Protein AF-A0A0F9C102-F1 (afdb_monomer)

Solvent-accessible surface area (backbone atoms only — not comparable to full-atom values): 21154 Å² total; per-residue (Å²): 98,76,35,89,43,87,56,75,43,75,70,70,72,48,58,67,56,53,52,49,34,30,50,56,48,26,52,51,29,45,56,51,23,76,73,66,68,40,74,70,39,49,49,41,26,52,36,21,46,54,53,32,57,52,54,70,74,54,87,53,41,68,60,51,53,52,41,35,50,38,45,37,76,63,58,91,55,88,85,31,63,58,46,59,76,65,47,48,87,82,45,56,86,90,32,71,63,52,55,35,42,21,39,41,30,40,53,32,51,50,46,37,36,64,68,68,24,36,28,38,18,50,68,54,62,62,66,87,64,60,42,66,68,51,28,53,75,66,41,34,59,43,45,21,49,37,53,67,58,74,65,52,72,65,53,27,69,76,65,32,87,56,37,42,55,34,43,55,51,44,36,52,46,46,56,51,11,34,59,53,44,41,53,86,53,60,47,62,68,59,52,50,55,53,42,55,51,38,47,56,39,42,73,34,94,84,45,95,49,67,75,72,29,56,67,61,51,47,38,56,35,28,78,68,66,55,41,100,57,55,53,64,56,42,51,50,51,51,51,51,51,53,49,58,57,49,74,73,51,84,77,87,81,87,89,79,90,83,65,69,61,58,71,67,78,46,77,65,34,38,69,59,75,92,32,65,94,43,101,75,44,76,56,65,74,57,48,51,54,48,36,57,34,48,52,55,34,50,55,53,37,40,78,69,69,75,47,71,101,83,67,66,70,68,53,41,55,53,30,35,40,61,67,48,52,47,52,48,52,20,55,79,69,74,44,76,66,60,72,75,86,49,43,86,58,76,62,61,67,76,51,40,35,94,86,67,47,81,43,95,66,88,32,56,70,52,51,55,62,67,57,106

pLDDT: mean 77.61, std 16.22, range [32.28, 97.44]

Nearest PDB structures (foldseek):
  6q6b-assembly1_A  TM=2.407E-01  e=8.625E+00  Streptomyces lividans 1326

Radius of gyration: 28.48 Å; Cα contacts (8 Å, |Δi|>4): 429; chains: 1; bounding box: 53×63×77 Å

Sequence (372 aa):
MINLSNHLLIKSIKLSDLHRATTDTVERARVRYDKEGTKTVRYAKFRAQEVRDAVFAGTDPTRIVQELFDLAQGVKNIHNTLVQKLKWFETAPEGIVRKGLRSTARLVLFRLWREAKIILPIGFGFRKTVNLELRKTMGTELLRFISSYEADQDAMNDHGVQVEYRVNQHSLSWIYSTDWHKFSDITVEEVFNLNSHLVNLHQSATAKCPPPSVLVVINILSETNLLSFSSEEVEQQIKRRAAEFSGKRSQDRTTEPYVHGGRRNCGYFSLPVHLNGTRWEFPESVAMNWNELFEQFIEYRQKRGFEDHRFGKNLHAFADYISFYLPQICHESRIALPLIRAPKDFKRYPFLDQVGKAQSFPTFVDFLKSRN

Organism: NCBI:txid412755

Foldseek 3Di:
DFAADQDKFFDDDDLVLLLVLLVVQLVVLVVVCVVPVDPLSVLLNVLSVQLNVQSNPDDDGVLNLVLLVCLLVVPPDPPRSSCVSLVVVVDDSPDSSSVSNNLSSLSSLQSCLLVVRIAHYQQDASPPSCDLVNQCPRAAPQSNCLSPDDDDPVLCVVVNPCLNVLSNPLVRRGVSRDSCRAQARDDLVVLLVSQVSLVVQVPDPPHPHDHDSSLSSQQVCQVVVRHPDHSVVSVVVVVVVVVVVVVPDDDDDDDDAPADQPDPPAALAHFPPVCPPHPLGDDSVLSNVVNVQQVVLVVVCVVVVVDDPDDSDVSSLLNCCLRPVQSVQCVVVVHARADDDHNVQSDQDWGAHPVRDTDDDQGSVNSVVSND

Mean predicted aligned error: 16.18 Å

Structure (mmCIF, N/CA/C/O backbone):
data_AF-A0A0F9C102-F1
#
_entry.id   AF-A0A0F9C102-F1
#
loop_
_atom_site.group_PDB
_atom_site.id
_atom_site.type_symbol
_atom_site.label_atom_id
_atom_site.label_alt_id
_atom_site.label_comp_id
_atom_site.label_asym_id
_atom_site.label_entity_id
_atom_site.label_seq_id
_atom_site.pdbx_PDB_ins_code
_atom_site.Cartn_x
_atom_site.Cartn_y
_atom_site.Cartn_z
_atom_site.occupancy
_atom_site.B_iso_or_equiv
_atom_site.auth_seq_id
_atom_site.auth_comp_id
_atom_site.auth_asym_id
_atom_site.auth_atom_id
_atom_site.pdbx_PDB_model_num
ATOM 1 N N . MET A 1 1 ? -14.532 0.367 -2.822 1.00 86.62 1 MET A N 1
ATOM 2 C CA . MET A 1 1 ? -14.151 -1.040 -3.125 1.00 86.62 1 MET A CA 1
ATOM 3 C C . MET A 1 1 ? -12.781 -1.329 -2.525 1.00 86.62 1 MET A C 1
ATOM 5 O O . MET A 1 1 ? -11.909 -0.470 -2.615 1.00 86.62 1 MET A O 1
ATOM 9 N N . ILE A 1 2 ? -12.557 -2.521 -1.955 1.00 90.69 2 ILE A N 1
ATOM 10 C CA . ILE A 1 2 ? -11.260 -2.932 -1.375 1.00 90.69 2 ILE A CA 1
ATOM 11 C C . ILE A 1 2 ? -10.732 -4.230 -2.005 1.00 90.69 2 ILE A C 1
ATOM 13 O O . ILE A 1 2 ? -11.500 -5.139 -2.313 1.00 90.69 2 ILE A O 1
ATOM 17 N N . ASN A 1 3 ? -9.415 -4.328 -2.185 1.00 91.56 3 ASN A N 1
ATOM 18 C CA . ASN A 1 3 ? -8.721 -5.503 -2.703 1.00 91.56 3 ASN A CA 1
ATOM 19 C C . ASN A 1 3 ? -7.947 -6.218 -1.590 1.00 91.56 3 ASN A C 1
ATOM 21 O O . ASN A 1 3 ? -6.792 -5.905 -1.311 1.00 91.56 3 ASN A O 1
ATOM 25 N N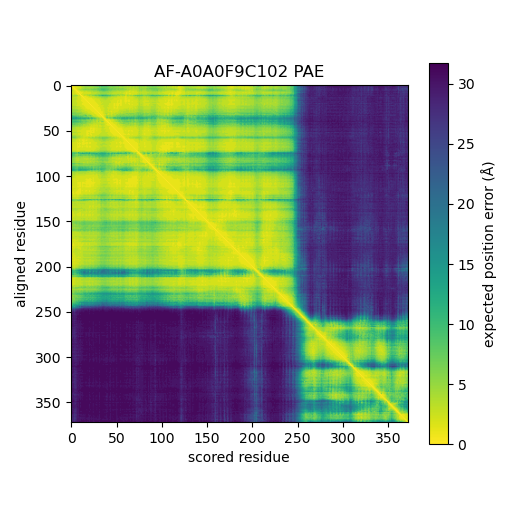 . LEU A 1 4 ? -8.573 -7.225 -0.988 1.00 87.44 4 LEU A N 1
ATOM 26 C CA . LEU A 1 4 ? -7.953 -8.053 0.054 1.00 87.44 4 LEU A CA 1
ATOM 27 C C . LEU A 1 4 ? -7.182 -9.259 -0.513 1.00 87.44 4 LEU A C 1
ATOM 29 O O . LEU A 1 4 ? -6.735 -10.123 0.237 1.00 87.44 4 LEU A O 1
ATOM 33 N N . SER A 1 5 ? -7.061 -9.356 -1.840 1.00 86.75 5 SER A N 1
ATOM 34 C CA . SER A 1 5 ? -6.369 -10.453 -2.514 1.00 86.75 5 SER A CA 1
ATOM 35 C C . SER A 1 5 ? -4.913 -10.102 -2.833 1.00 86.75 5 SER A C 1
ATOM 37 O O . SER A 1 5 ? -4.494 -8.944 -2.778 1.00 86.75 5 SER A O 1
ATOM 39 N N . ASN A 1 6 ? -4.151 -11.115 -3.252 1.00 84.19 6 ASN A N 1
ATOM 40 C CA . ASN A 1 6 ? -2.792 -10.945 -3.772 1.00 84.19 6 ASN A CA 1
ATOM 41 C C . ASN A 1 6 ? -2.758 -10.577 -5.272 1.00 84.19 6 ASN A C 1
ATOM 43 O O . ASN A 1 6 ? -1.677 -10.465 -5.854 1.00 84.19 6 ASN A O 1
ATOM 47 N N . HIS A 1 7 ? -3.918 -10.398 -5.914 1.00 88.75 7 HIS A N 1
ATOM 48 C CA . HIS A 1 7 ? -4.038 -10.163 -7.353 1.00 88.75 7 HIS A CA 1
ATOM 49 C C . HIS A 1 7 ? -4.423 -8.724 -7.662 1.00 88.75 7 HIS A C 1
ATOM 51 O O . HIS A 1 7 ? -5.195 -8.097 -6.940 1.00 88.75 7 HIS A O 1
ATOM 57 N N . LEU A 1 8 ? -3.854 -8.179 -8.735 1.00 93.44 8 LEU A N 1
ATOM 58 C CA . LEU A 1 8 ? -4.178 -6.840 -9.207 1.00 93.44 8 LEU A CA 1
ATOM 59 C C . LEU A 1 8 ? -5.631 -6.802 -9.693 1.00 93.44 8 LEU A C 1
ATOM 61 O O . LEU A 1 8 ? -6.013 -7.622 -10.525 1.00 93.44 8 LEU A O 1
ATOM 65 N N . LEU A 1 9 ? -6.418 -5.830 -9.226 1.00 95.75 9 LEU A N 1
ATOM 66 C CA . LEU A 1 9 ? -7.757 -5.592 -9.763 1.00 95.75 9 LEU A CA 1
ATOM 67 C C . LEU A 1 9 ? -7.701 -4.471 -10.795 1.00 95.75 9 LEU A C 1
ATOM 69 O O . LEU A 1 9 ? -7.279 -3.351 -10.501 1.00 95.75 9 LEU A O 1
ATOM 73 N N . ILE A 1 10 ? -8.148 -4.776 -12.008 1.00 95.56 10 ILE A N 1
ATOM 74 C CA . ILE A 1 10 ? -8.243 -3.830 -13.118 1.00 95.56 10 ILE A CA 1
ATOM 75 C C . ILE A 1 10 ? -9.721 -3.482 -13.286 1.00 95.56 10 ILE A C 1
ATOM 77 O O . ILE A 1 10 ? -10.542 -4.376 -13.460 1.00 95.56 10 ILE A O 1
ATOM 81 N N . LYS A 1 11 ? -10.065 -2.191 -13.199 1.00 92.50 11 LYS A N 1
ATOM 82 C CA . LYS A 1 11 ? -11.457 -1.720 -13.279 1.00 92.50 11 LYS A CA 1
ATOM 83 C C . LYS A 1 11 ? -11.858 -1.485 -14.734 1.00 92.50 11 LYS A C 1
ATOM 85 O O . LYS A 1 11 ? -12.435 -2.342 -15.385 1.00 92.50 11 LYS A O 1
ATOM 90 N N . SER A 1 12 ? -11.512 -0.316 -15.262 1.00 90.50 12 SER A N 1
ATOM 91 C CA . SER A 1 12 ? -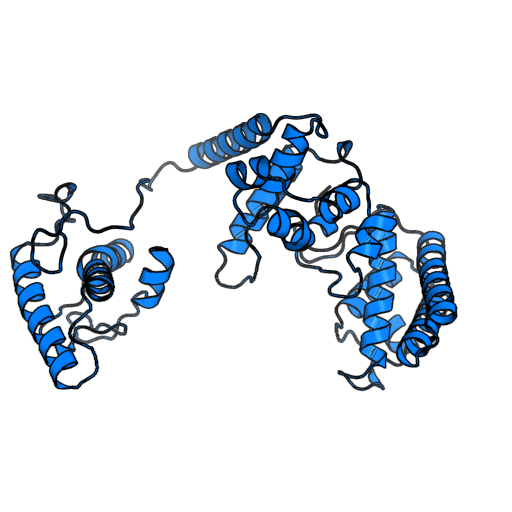11.756 0.061 -16.654 1.00 90.50 12 SER A CA 1
ATOM 92 C C . SER A 1 12 ? -10.548 0.830 -17.160 1.00 90.50 12 SER A C 1
ATOM 94 O O . SER A 1 12 ? -10.355 1.990 -16.787 1.00 90.50 12 SER A O 1
ATOM 96 N N . ILE A 1 13 ? -9.753 0.197 -18.020 1.00 95.06 13 ILE A N 1
ATOM 97 C CA . ILE A 1 13 ? -8.512 0.760 -18.553 1.00 95.06 13 ILE A CA 1
ATOM 98 C C . ILE A 1 13 ? -8.530 0.780 -20.079 1.00 95.06 13 ILE A C 1
ATOM 100 O O . ILE A 1 13 ? -8.854 -0.210 -20.730 1.00 95.06 13 ILE A O 1
ATOM 104 N N . LYS A 1 14 ? -8.173 1.929 -20.655 1.00 96.12 14 LYS A N 1
ATOM 105 C CA . LYS A 1 14 ? -7.976 2.101 -22.099 1.00 96.12 14 LYS A CA 1
ATOM 106 C C . LYS A 1 14 ? -6.499 2.343 -22.399 1.00 96.12 14 LYS A C 1
ATOM 108 O O . LYS A 1 14 ? -5.769 2.853 -21.549 1.00 96.12 14 LYS A O 1
ATOM 113 N N . LEU A 1 15 ? -6.067 2.076 -23.633 1.00 95.50 15 LEU A N 1
ATOM 114 C CA . LEU A 1 15 ? -4.708 2.424 -24.078 1.00 95.50 15 LEU A CA 1
ATOM 115 C C . LEU A 1 15 ? -4.402 3.915 -23.876 1.00 95.50 15 LEU A C 1
ATOM 117 O O . LEU A 1 15 ? -3.307 4.266 -23.453 1.00 95.50 15 LEU A O 1
ATOM 121 N N . SER A 1 16 ? -5.388 4.795 -24.070 1.00 96.06 16 SER A N 1
ATOM 122 C CA . SER A 1 16 ? -5.241 6.232 -23.815 1.00 96.06 16 SER A CA 1
ATOM 123 C C . SER A 1 16 ? -4.896 6.561 -22.357 1.00 96.06 16 SER A C 1
ATOM 125 O O . SER A 1 16 ? -4.144 7.501 -22.111 1.00 96.06 16 SER A O 1
ATOM 127 N N . ASP A 1 17 ? -5.410 5.792 -21.388 1.00 97.00 17 ASP A N 1
ATOM 128 C CA . ASP A 1 17 ? -5.077 5.974 -19.969 1.00 97.00 17 ASP A CA 1
ATOM 129 C C . ASP A 1 17 ? -3.606 5.606 -19.708 1.00 97.00 17 ASP A C 1
ATOM 131 O O . ASP A 1 17 ? -2.889 6.334 -19.022 1.00 97.00 17 ASP A O 1
ATOM 135 N N . LEU A 1 18 ? -3.126 4.520 -20.323 1.00 96.94 18 LEU A N 1
ATOM 136 C CA . LEU A 1 18 ? -1.727 4.088 -20.250 1.00 96.94 18 LEU A CA 1
ATOM 137 C C . LEU A 1 18 ? -0.774 5.063 -20.943 1.00 96.94 18 LEU A C 1
ATOM 139 O O . LEU A 1 18 ? 0.278 5.401 -20.393 1.00 96.94 18 LEU A O 1
ATOM 143 N N . HIS A 1 19 ? -1.146 5.544 -22.128 1.00 96.69 19 HIS A N 1
ATOM 144 C CA . HIS A 1 19 ? -0.370 6.532 -22.870 1.00 96.69 19 HIS A CA 1
ATOM 145 C C . HIS A 1 19 ? -0.244 7.831 -22.077 1.00 96.69 19 HIS A C 1
ATOM 147 O O . HIS A 1 19 ? 0.862 8.354 -21.942 1.00 96.69 19 HIS A O 1
ATOM 153 N N . ARG A 1 20 ? -1.340 8.312 -21.474 1.00 96.81 20 ARG A N 1
ATOM 154 C CA . ARG A 1 20 ? -1.318 9.481 -20.585 1.00 96.81 20 ARG A CA 1
ATOM 155 C C . ARG A 1 20 ? -0.415 9.236 -19.373 1.00 96.81 20 ARG A C 1
ATOM 157 O O . ARG A 1 20 ? 0.514 10.003 -19.137 1.00 96.81 20 ARG A O 1
ATOM 164 N N . ALA A 1 21 ? -0.616 8.134 -18.646 1.00 96.38 21 ALA A N 1
ATOM 165 C CA . ALA A 1 21 ? 0.142 7.840 -17.428 1.00 96.38 21 ALA A CA 1
ATOM 166 C C . ALA A 1 21 ? 1.659 7.699 -17.671 1.00 96.38 21 ALA A C 1
ATOM 168 O O . ALA A 1 21 ? 2.472 8.167 -16.865 1.00 96.38 21 ALA A O 1
ATOM 169 N N . THR A 1 22 ? 2.059 7.072 -18.780 1.00 96.25 22 THR A N 1
ATOM 170 C CA . THR A 1 22 ? 3.472 6.938 -19.173 1.00 96.25 22 THR A CA 1
ATOM 171 C C . THR A 1 22 ? 4.060 8.253 -19.679 1.00 96.25 22 THR A C 1
ATOM 173 O O . THR A 1 22 ? 5.163 8.609 -19.265 1.00 96.25 22 THR A O 1
ATOM 176 N N . THR A 1 23 ? 3.318 9.022 -20.482 1.00 95.94 23 THR A N 1
ATOM 177 C CA . THR A 1 23 ? 3.746 10.346 -20.971 1.00 95.94 23 THR A CA 1
ATOM 178 C C . THR A 1 23 ? 3.999 11.308 -19.816 1.00 95.94 23 THR A C 1
ATOM 180 O O . THR A 1 23 ? 5.085 11.876 -19.722 1.00 95.94 23 THR A O 1
ATOM 183 N N . ASP A 1 24 ? 3.080 11.398 -18.855 1.00 93.56 24 ASP A N 1
ATOM 184 C CA . ASP A 1 24 ? 3.271 12.240 -17.673 1.00 93.56 24 ASP A CA 1
ATOM 185 C C . ASP A 1 24 ? 4.451 11.782 -16.798 1.00 93.56 24 ASP A C 1
ATOM 187 O O . ASP A 1 24 ? 5.038 12.561 -16.040 1.00 93.56 24 ASP A O 1
ATOM 191 N N . THR A 1 25 ? 4.772 10.485 -16.816 1.00 93.19 25 THR A N 1
ATOM 192 C CA . THR A 1 25 ? 5.922 9.944 -16.079 1.00 93.19 25 THR A CA 1
ATOM 193 C C . THR A 1 25 ? 7.232 10.359 -16.746 1.00 93.19 25 THR A C 1
ATOM 195 O O . THR A 1 25 ? 8.168 10.747 -16.043 1.00 93.19 25 THR A O 1
ATOM 198 N N . VAL A 1 26 ? 7.281 10.359 -18.082 1.00 92.88 26 VAL A N 1
ATOM 199 C CA . VAL A 1 26 ? 8.407 10.902 -18.858 1.00 92.88 26 VAL A CA 1
ATOM 200 C C . VAL A 1 26 ? 8.564 12.397 -18.621 1.00 92.88 26 VAL A C 1
ATOM 202 O O . VAL A 1 26 ? 9.666 12.840 -18.304 1.00 92.88 26 VAL A O 1
ATOM 205 N N . GLU A 1 27 ? 7.476 13.163 -18.705 1.00 92.44 27 GLU A N 1
ATOM 206 C CA . GLU A 1 27 ? 7.518 14.616 -18.522 1.00 92.44 27 GLU A CA 1
ATOM 207 C C . GLU A 1 27 ? 8.046 14.989 -17.135 1.00 92.44 27 GLU A C 1
ATOM 209 O O . GLU A 1 27 ? 8.942 15.817 -16.992 1.00 92.44 27 GLU A O 1
ATOM 214 N N . ARG A 1 28 ? 7.599 14.283 -16.093 1.00 88.81 28 ARG A N 1
ATOM 215 C CA . ARG A 1 28 ? 8.135 14.485 -14.744 1.00 88.81 28 ARG A CA 1
ATOM 216 C C . ARG A 1 28 ? 9.633 14.186 -14.663 1.00 88.81 28 ARG A C 1
ATOM 218 O O . ARG A 1 28 ? 10.377 14.921 -14.013 1.00 88.81 28 ARG A O 1
ATOM 225 N N . ALA A 1 29 ? 10.081 13.093 -15.279 1.00 87.94 29 ALA A N 1
ATOM 226 C CA . ALA A 1 29 ? 11.495 12.737 -15.287 1.00 87.94 29 ALA A CA 1
ATOM 227 C C . ALA A 1 29 ? 12.332 13.761 -16.075 1.00 87.94 29 ALA A C 1
ATOM 229 O O . ALA A 1 29 ? 13.475 14.019 -15.698 1.00 87.94 29 ALA A O 1
ATOM 230 N N . ARG A 1 30 ? 11.752 14.383 -17.112 1.00 88.44 30 ARG A N 1
ATOM 231 C CA . ARG A 1 30 ? 12.337 15.513 -17.843 1.00 88.44 30 ARG A CA 1
ATOM 232 C C . ARG A 1 30 ? 12.490 16.737 -16.942 1.00 88.44 30 ARG A C 1
ATOM 234 O O . ARG A 1 30 ? 13.619 17.154 -16.730 1.00 88.44 30 ARG A O 1
ATOM 241 N N . VAL A 1 31 ? 11.409 17.216 -16.324 1.00 87.56 31 VAL A N 1
ATOM 242 C CA . VAL A 1 31 ? 11.445 18.377 -15.411 1.00 87.56 31 VAL A CA 1
ATOM 243 C C . VAL A 1 31 ? 12.461 18.176 -14.286 1.00 87.56 31 VAL A C 1
ATOM 245 O O . VAL A 1 31 ? 13.210 19.086 -13.939 1.00 87.56 31 VAL A O 1
ATOM 248 N N . ARG A 1 32 ? 12.525 16.970 -13.711 1.00 84.50 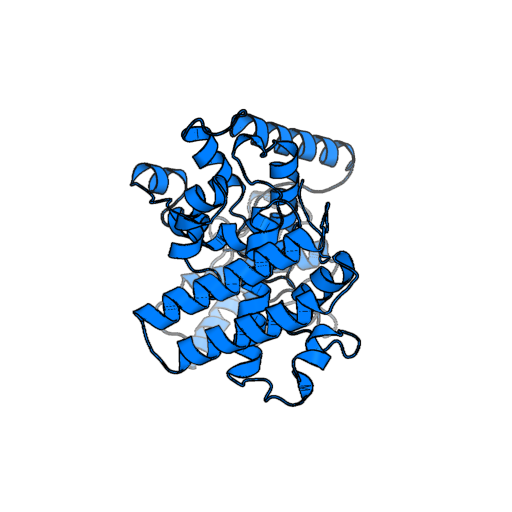32 ARG A N 1
ATOM 249 C CA . ARG A 1 32 ? 13.508 16.655 -12.669 1.00 84.50 32 ARG A CA 1
ATOM 250 C C . ARG A 1 32 ? 14.944 16.679 -13.197 1.00 84.50 32 ARG A C 1
ATOM 252 O O . ARG A 1 32 ? 15.836 17.153 -12.501 1.00 84.50 32 ARG A O 1
ATOM 259 N N . TYR A 1 33 ? 15.172 16.167 -14.405 1.00 84.38 33 TYR A N 1
ATOM 260 C CA . TYR A 1 33 ? 16.482 16.220 -15.055 1.00 84.38 33 TYR A CA 1
ATOM 261 C C . TYR A 1 33 ? 16.927 17.654 -15.311 1.00 84.38 33 TYR A C 1
ATOM 263 O O . TYR A 1 33 ? 18.075 17.973 -15.026 1.00 84.38 33 TYR A O 1
ATOM 271 N N . ASP A 1 34 ? 16.022 18.508 -15.775 1.00 83.44 34 ASP A N 1
ATOM 272 C CA . ASP A 1 34 ? 16.337 19.904 -16.073 1.00 83.44 34 ASP A CA 1
ATOM 273 C C . ASP A 1 34 ? 16.678 20.691 -14.791 1.00 83.44 34 ASP A C 1
ATOM 275 O O . ASP A 1 34 ? 17.496 21.604 -14.832 1.00 83.44 34 ASP A O 1
ATOM 279 N N . LYS A 1 35 ? 16.120 20.293 -13.635 1.00 85.31 35 LYS A N 1
ATOM 280 C CA . LYS A 1 35 ? 16.448 20.871 -12.319 1.00 85.31 35 LYS A CA 1
ATOM 281 C C . LYS A 1 35 ? 17.750 20.344 -11.708 1.00 85.31 35 LYS A C 1
ATOM 283 O O . LYS A 1 35 ? 18.524 21.122 -11.165 1.00 85.31 35 LYS A O 1
ATOM 288 N N . GLU A 1 36 ? 17.962 19.027 -11.714 1.00 87.25 36 GLU A N 1
ATOM 289 C CA . GLU A 1 36 ? 19.046 18.391 -10.943 1.00 87.25 36 GLU A CA 1
ATOM 290 C C . GLU A 1 36 ? 20.271 18.018 -11.795 1.00 87.25 36 GLU A C 1
ATOM 292 O O . GLU A 1 36 ? 21.373 17.896 -11.267 1.00 87.25 36 GLU A O 1
ATOM 297 N N . GLY A 1 37 ? 20.103 17.749 -13.094 1.00 79.00 37 GLY A N 1
ATOM 298 C CA . GLY A 1 37 ? 21.185 17.436 -14.041 1.00 79.00 37 GLY A CA 1
ATOM 299 C C . GLY A 1 37 ? 22.022 16.176 -13.757 1.00 79.00 37 GLY A C 1
ATOM 300 O O . GLY A 1 37 ? 22.924 15.849 -14.530 1.00 79.00 37 GLY A O 1
ATOM 301 N N . THR A 1 38 ? 21.758 15.437 -12.675 1.00 83.44 38 THR A N 1
ATOM 302 C CA . THR A 1 38 ? 22.637 14.343 -12.234 1.00 83.44 38 THR A CA 1
ATOM 303 C C . THR A 1 38 ? 22.580 13.111 -13.145 1.00 83.44 38 THR A C 1
ATOM 305 O O . THR A 1 38 ? 21.573 12.817 -13.800 1.00 83.44 38 THR A O 1
ATOM 308 N N . LYS A 1 39 ? 23.657 12.308 -13.132 1.00 79.62 39 LYS A N 1
ATOM 309 C CA . LYS A 1 39 ? 23.752 11.037 -13.879 1.00 79.62 39 LYS A CA 1
ATOM 310 C C . LYS A 1 39 ? 22.588 10.088 -13.555 1.00 79.62 39 LYS A C 1
ATOM 312 O O . LYS A 1 39 ? 22.015 9.482 -14.457 1.00 79.62 39 LYS A O 1
ATOM 317 N N . THR A 1 40 ? 22.199 9.995 -12.284 1.00 77.06 40 THR A N 1
ATOM 318 C CA . THR A 1 40 ? 21.075 9.163 -11.822 1.00 77.06 40 THR A CA 1
ATOM 319 C C . THR A 1 40 ? 19.743 9.625 -12.410 1.00 77.06 40 THR A C 1
ATOM 321 O O . THR A 1 40 ? 18.950 8.800 -12.868 1.00 77.06 40 THR A O 1
ATOM 324 N N . VAL A 1 41 ? 19.504 10.937 -12.454 1.00 77.69 41 VAL A N 1
ATOM 325 C CA . VAL A 1 41 ? 18.265 11.499 -13.003 1.00 77.69 41 VAL A CA 1
ATOM 326 C C . VAL A 1 41 ? 18.231 11.377 -14.528 1.00 77.69 41 VAL A C 1
ATOM 328 O O . VAL A 1 41 ? 17.182 11.053 -15.087 1.00 77.69 41 VAL A O 1
ATOM 331 N N . ARG A 1 42 ? 19.381 11.503 -15.208 1.00 82.50 42 ARG A N 1
ATOM 332 C CA . ARG A 1 42 ? 19.500 11.204 -16.646 1.00 82.50 42 ARG A CA 1
ATOM 333 C C . ARG A 1 42 ? 19.066 9.772 -16.957 1.00 82.50 42 ARG A C 1
ATOM 335 O O . ARG A 1 42 ? 18.292 9.552 -17.887 1.00 82.50 42 ARG A O 1
ATOM 342 N N . TYR A 1 43 ? 19.526 8.803 -16.162 1.00 82.62 43 TYR A N 1
ATOM 343 C CA . TYR A 1 43 ? 19.095 7.415 -16.317 1.00 82.62 43 TYR A CA 1
ATOM 344 C C . TYR A 1 43 ? 17.595 7.260 -16.077 1.00 82.62 43 TYR A C 1
ATOM 346 O O . TYR A 1 43 ? 16.940 6.601 -16.875 1.00 82.62 43 TYR A O 1
ATOM 354 N N . ALA A 1 44 ? 17.031 7.883 -15.039 1.00 80.81 44 ALA A N 1
ATOM 355 C CA . ALA A 1 44 ? 15.593 7.817 -14.780 1.00 80.81 44 ALA A CA 1
ATOM 356 C C . ALA A 1 44 ? 14.760 8.351 -15.962 1.00 80.81 44 ALA A C 1
ATOM 358 O O . ALA A 1 44 ? 13.796 7.699 -16.360 1.00 80.81 44 ALA A O 1
ATOM 359 N N . LYS A 1 45 ? 15.171 9.472 -16.575 1.00 87.69 45 LYS A N 1
ATOM 360 C CA . LYS A 1 45 ? 14.547 10.029 -17.790 1.00 87.69 45 LYS A CA 1
ATOM 361 C C . LYS A 1 45 ? 14.570 9.032 -18.950 1.00 87.69 45 LYS A C 1
ATOM 363 O O . LYS A 1 45 ? 13.534 8.778 -19.555 1.00 87.69 45 LYS A O 1
ATOM 368 N N . PHE A 1 46 ? 15.723 8.420 -19.218 1.00 89.81 46 PHE A N 1
ATOM 369 C CA . PHE A 1 46 ? 15.855 7.424 -20.285 1.00 89.81 46 PHE A CA 1
ATOM 370 C C . PHE A 1 46 ? 15.012 6.164 -20.026 1.00 89.81 46 PHE A C 1
ATOM 372 O O . PHE A 1 46 ? 14.332 5.679 -20.921 1.00 89.81 46 PHE A O 1
ATOM 379 N N . ARG A 1 47 ? 14.973 5.666 -18.783 1.00 90.44 47 ARG A N 1
ATOM 380 C CA . ARG A 1 47 ? 14.142 4.501 -18.428 1.00 90.44 47 ARG A CA 1
ATOM 381 C C . ARG A 1 47 ? 12.646 4.810 -18.506 1.00 90.44 47 ARG A C 1
ATOM 383 O O . ARG A 1 47 ? 11.861 3.930 -18.840 1.00 90.44 47 ARG A O 1
ATOM 390 N N . ALA A 1 48 ? 12.236 6.038 -18.185 1.00 91.56 48 ALA A N 1
ATOM 391 C CA . ALA A 1 48 ? 10.856 6.477 -18.379 1.00 91.56 48 ALA A CA 1
ATOM 392 C C . ALA A 1 48 ? 10.463 6.443 -19.861 1.00 91.56 48 ALA A C 1
ATOM 394 O O . ALA A 1 48 ? 9.388 5.951 -20.199 1.00 91.56 48 ALA A O 1
ATOM 395 N N . GLN A 1 49 ? 11.362 6.916 -20.724 1.00 93.94 49 GLN A N 1
ATOM 396 C CA . GLN A 1 49 ? 11.190 6.934 -22.170 1.00 93.94 49 GLN A CA 1
ATOM 397 C C . GLN A 1 49 ? 11.037 5.518 -22.749 1.00 93.94 49 GLN A C 1
ATOM 399 O O . GLN A 1 49 ? 10.058 5.248 -23.435 1.00 93.94 49 GLN A O 1
ATOM 404 N N . GLU A 1 50 ? 11.930 4.587 -22.399 1.00 93.75 50 GLU A N 1
ATOM 405 C CA . GLU A 1 50 ? 11.845 3.197 -22.874 1.00 93.75 50 GLU A CA 1
ATOM 406 C C . GLU A 1 50 ? 10.540 2.505 -22.456 1.00 93.75 50 GLU A C 1
ATOM 408 O O . GLU A 1 50 ? 9.918 1.816 -23.262 1.00 93.75 50 GLU A O 1
ATOM 413 N N . VAL A 1 51 ? 10.103 2.686 -21.201 1.00 94.19 51 VAL A N 1
ATOM 414 C CA . VAL A 1 51 ? 8.838 2.102 -20.725 1.00 94.19 51 VAL A CA 1
ATOM 415 C C . VAL A 1 51 ? 7.655 2.684 -21.490 1.00 94.19 51 VAL A C 1
ATOM 417 O O . VAL A 1 51 ? 6.758 1.935 -21.865 1.00 94.19 51 VAL A O 1
ATOM 420 N N . ARG A 1 52 ? 7.650 3.997 -21.749 1.00 96.31 52 ARG A N 1
ATOM 421 C CA . ARG A 1 52 ? 6.607 4.637 -22.556 1.00 96.31 52 ARG A CA 1
ATOM 422 C C . ARG A 1 52 ? 6.560 4.031 -23.954 1.00 96.31 52 ARG A C 1
ATOM 424 O O . ARG A 1 52 ? 5.499 3.592 -24.378 1.00 96.31 52 ARG A O 1
ATOM 431 N N . ASP A 1 53 ? 7.691 3.967 -24.641 1.00 95.31 53 ASP A N 1
ATOM 432 C CA . ASP A 1 53 ? 7.734 3.485 -26.021 1.00 95.31 53 ASP A CA 1
ATOM 433 C C . ASP A 1 53 ? 7.340 1.993 -26.102 1.00 95.31 53 ASP A C 1
ATOM 435 O O . ASP A 1 53 ? 6.598 1.585 -26.997 1.00 95.31 53 ASP A O 1
ATOM 439 N N . ALA A 1 54 ? 7.720 1.185 -25.103 1.00 93.62 54 ALA A N 1
ATOM 440 C CA . ALA A 1 54 ? 7.285 -0.207 -24.991 1.00 93.62 54 ALA A CA 1
ATOM 441 C C . ALA A 1 54 ? 5.767 -0.352 -24.768 1.00 93.62 54 ALA A C 1
ATOM 443 O O . ALA A 1 54 ? 5.156 -1.249 -25.357 1.00 93.62 54 ALA A O 1
ATOM 444 N N . VAL A 1 55 ? 5.168 0.529 -23.955 1.00 94.19 55 VAL A N 1
ATOM 445 C CA . VAL A 1 55 ? 3.717 0.588 -23.702 1.00 94.19 55 VAL A CA 1
ATOM 446 C C . VAL A 1 55 ? 2.949 1.031 -24.949 1.00 94.19 55 VAL A C 1
ATOM 448 O O . VAL A 1 55 ? 1.942 0.413 -25.276 1.00 94.19 55 VAL A O 1
ATOM 451 N N . PHE A 1 56 ? 3.440 2.037 -25.678 1.00 94.50 56 PHE A N 1
ATOM 452 C CA . PHE A 1 56 ? 2.819 2.527 -26.920 1.00 94.50 56 PHE A CA 1
ATOM 453 C C . PHE A 1 56 ? 2.805 1.477 -28.034 1.00 94.50 56 PHE A C 1
ATOM 455 O O . PHE A 1 56 ? 1.921 1.475 -28.884 1.00 94.50 56 PHE A O 1
ATOM 462 N N . ALA A 1 57 ? 3.777 0.567 -28.024 1.00 92.31 57 ALA A N 1
ATOM 463 C CA . ALA A 1 57 ? 3.836 -0.557 -28.949 1.00 92.31 57 ALA A CA 1
ATOM 464 C C . ALA A 1 57 ? 2.957 -1.754 -28.523 1.00 92.31 57 ALA A C 1
ATOM 466 O O . ALA A 1 57 ? 3.053 -2.819 -29.134 1.00 92.31 57 ALA A O 1
ATOM 467 N N . GLY A 1 58 ? 2.200 -1.649 -27.429 1.00 90.44 58 GLY A N 1
ATOM 468 C CA . GLY A 1 58 ? 1.266 -2.676 -26.973 1.00 90.44 58 GLY A CA 1
ATOM 469 C C . GLY A 1 58 ? -0.171 -2.382 -27.412 1.00 90.44 58 GLY A C 1
ATOM 470 O O . GLY A 1 58 ? -0.542 -1.234 -27.633 1.00 90.44 58 GLY A O 1
ATOM 471 N N . THR A 1 59 ? -0.989 -3.428 -27.529 1.00 91.69 59 THR A N 1
ATOM 472 C CA . THR A 1 59 ? -2.373 -3.328 -28.029 1.00 91.69 59 THR A CA 1
ATOM 473 C C . THR A 1 59 ? -3.434 -3.673 -26.984 1.00 91.69 59 THR A C 1
ATOM 475 O O . THR A 1 59 ? -4.545 -3.156 -27.055 1.00 91.69 59 THR A O 1
ATOM 478 N N . ASP A 1 60 ? -3.104 -4.505 -25.994 1.00 95.19 60 ASP A N 1
ATOM 479 C CA . ASP A 1 60 ? -4.022 -4.898 -24.922 1.00 95.19 60 ASP A CA 1
ATOM 480 C C . ASP A 1 60 ? -3.701 -4.127 -23.627 1.00 95.19 60 ASP A C 1
ATOM 482 O O . ASP A 1 60 ? -2.686 -4.409 -22.979 1.00 95.19 60 ASP A O 1
ATOM 486 N N . PRO A 1 61 ? -4.551 -3.167 -23.214 1.00 95.56 61 PRO A N 1
ATOM 487 C CA . PRO A 1 61 ? -4.291 -2.361 -22.031 1.00 95.56 61 PRO A CA 1
ATOM 488 C C . PRO A 1 61 ? -4.294 -3.185 -20.735 1.00 95.56 61 PRO A C 1
ATOM 490 O O . PRO A 1 61 ? -3.501 -2.903 -19.839 1.00 95.56 61 PRO A O 1
ATOM 493 N N . THR A 1 62 ? -5.124 -4.222 -20.628 1.00 95.56 62 THR A N 1
ATOM 494 C CA . THR A 1 62 ? -5.210 -5.067 -19.427 1.00 95.56 62 THR A CA 1
ATOM 495 C C . THR A 1 62 ? -3.926 -5.871 -19.258 1.00 95.56 62 THR A C 1
ATOM 497 O O . THR A 1 62 ? -3.325 -5.878 -18.179 1.00 95.56 62 THR A O 1
ATOM 500 N N . ARG A 1 63 ? -3.444 -6.479 -20.349 1.00 94.69 63 ARG A N 1
ATOM 501 C CA . ARG A 1 63 ? -2.165 -7.198 -20.355 1.00 94.69 63 ARG A CA 1
ATOM 502 C C . ARG A 1 63 ? -0.991 -6.282 -20.026 1.00 94.69 63 ARG A C 1
ATOM 504 O O . ARG A 1 63 ? -0.159 -6.646 -19.201 1.00 94.69 63 ARG A O 1
ATOM 511 N N . ILE A 1 64 ? -0.928 -5.089 -20.620 1.00 96.06 64 ILE A N 1
ATOM 512 C CA . ILE A 1 64 ? 0.150 -4.123 -20.352 1.00 96.06 64 ILE A CA 1
ATOM 513 C C . ILE A 1 64 ? 0.193 -3.746 -18.867 1.00 96.06 64 ILE A C 1
ATOM 515 O O . ILE A 1 64 ? 1.267 -3.677 -18.275 1.00 96.06 64 ILE A O 1
ATOM 519 N N . VAL A 1 65 ? -0.965 -3.520 -18.245 1.00 96.81 65 VAL A N 1
ATOM 520 C CA . VAL A 1 65 ? -1.069 -3.192 -16.815 1.00 96.81 65 VAL A CA 1
ATOM 521 C C . VAL A 1 65 ? -0.549 -4.332 -15.942 1.00 96.81 65 VAL A C 1
ATOM 523 O O . VAL A 1 65 ? 0.226 -4.085 -15.015 1.00 96.81 65 VAL A O 1
ATOM 526 N N . GLN A 1 66 ? -0.917 -5.574 -16.262 1.00 94.94 66 GLN A N 1
ATOM 527 C CA . GLN A 1 66 ? -0.409 -6.751 -15.561 1.00 94.94 66 GLN A CA 1
ATOM 528 C C . GLN A 1 66 ? 1.111 -6.891 -15.732 1.00 94.94 66 GLN A C 1
ATOM 530 O O . GLN A 1 66 ? 1.836 -7.130 -14.768 1.00 94.94 66 GLN A O 1
ATOM 535 N N . GLU A 1 67 ? 1.623 -6.664 -16.940 1.00 94.62 67 GLU A N 1
ATOM 536 C CA . GLU A 1 67 ? 3.056 -6.717 -17.221 1.00 94.62 67 GLU A CA 1
ATOM 537 C C . GLU A 1 67 ? 3.838 -5.598 -16.505 1.00 94.62 67 GLU A C 1
ATOM 539 O O . GLU A 1 67 ? 4.948 -5.837 -16.019 1.00 94.62 67 GLU A O 1
ATOM 544 N N . LEU A 1 68 ? 3.262 -4.396 -16.375 1.00 95.81 68 LEU A N 1
ATOM 545 C CA . LEU A 1 68 ? 3.811 -3.304 -15.561 1.00 95.81 68 LEU A CA 1
ATOM 546 C C . LEU A 1 68 ? 3.834 -3.667 -14.073 1.00 95.81 68 LEU A C 1
ATOM 548 O O . LEU A 1 68 ? 4.787 -3.323 -13.369 1.00 95.81 68 LEU A O 1
ATOM 552 N N . PHE A 1 69 ? 2.808 -4.361 -13.587 1.00 95.19 69 PHE A N 1
ATOM 553 C CA . PHE A 1 69 ? 2.726 -4.836 -12.209 1.00 95.19 69 PHE A CA 1
ATOM 554 C C . PHE A 1 69 ? 3.798 -5.886 -11.892 1.00 95.19 69 PHE A C 1
ATOM 556 O O . PHE A 1 69 ? 4.541 -5.729 -10.915 1.00 95.19 69 PHE A O 1
ATOM 563 N N . ASP A 1 70 ? 3.968 -6.881 -12.761 1.00 92.19 70 ASP A N 1
ATOM 564 C CA . ASP A 1 70 ? 5.045 -7.873 -12.675 1.00 92.19 70 ASP A CA 1
ATOM 565 C C . ASP A 1 70 ? 6.426 -7.196 -12.694 1.00 92.19 70 ASP A C 1
ATOM 567 O O . ASP A 1 70 ? 7.290 -7.474 -11.848 1.00 92.19 70 ASP A O 1
ATOM 571 N N . LEU A 1 71 ? 6.621 -6.246 -13.619 1.00 92.12 71 LEU A N 1
ATOM 572 C CA . LEU A 1 71 ? 7.851 -5.466 -13.739 1.00 92.12 71 LEU A CA 1
ATOM 573 C C . LEU A 1 71 ? 8.129 -4.670 -12.459 1.00 92.12 71 LEU A C 1
ATOM 575 O O . LEU A 1 71 ? 9.248 -4.699 -11.953 1.00 92.12 71 LEU A O 1
ATOM 579 N N . ALA A 1 72 ? 7.130 -3.991 -11.889 1.00 93.12 72 ALA A N 1
ATOM 580 C CA . ALA A 1 72 ? 7.268 -3.226 -10.651 1.00 93.12 72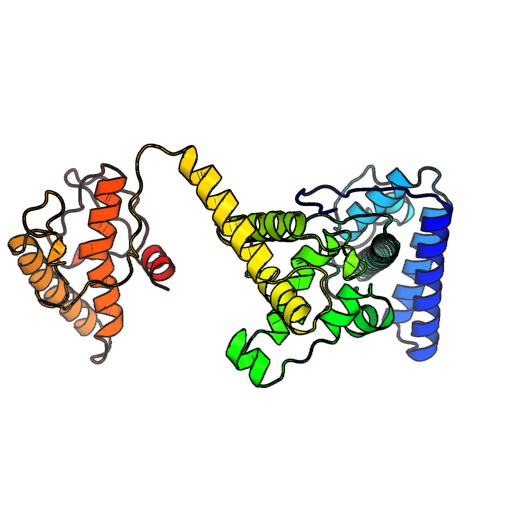 ALA A CA 1
ATOM 581 C C . ALA A 1 72 ? 7.718 -4.115 -9.479 1.00 93.12 72 ALA A C 1
ATOM 583 O O . ALA A 1 72 ? 8.643 -3.764 -8.727 1.00 93.12 72 ALA A O 1
ATOM 584 N N . GLN A 1 73 ? 7.115 -5.295 -9.345 1.00 89.62 73 GLN A N 1
ATOM 585 C CA . GLN A 1 73 ? 7.501 -6.284 -8.344 1.00 89.62 73 GLN A CA 1
ATOM 586 C C . GLN A 1 73 ? 8.900 -6.856 -8.596 1.00 89.62 73 GLN A C 1
ATOM 588 O O . GLN A 1 73 ? 9.641 -7.098 -7.640 1.00 89.62 73 GLN A O 1
ATOM 593 N N . GLY A 1 74 ? 9.331 -6.921 -9.854 1.00 86.38 74 GLY A N 1
ATOM 594 C CA . GLY A 1 74 ? 10.574 -7.569 -10.265 1.00 86.38 74 GLY A CA 1
ATOM 595 C C . GLY A 1 74 ? 10.406 -9.081 -10.419 1.00 86.38 74 GLY A C 1
ATOM 596 O O . GLY A 1 74 ? 11.367 -9.819 -10.199 1.00 86.38 74 GLY A O 1
ATOM 597 N N . VAL A 1 75 ? 9.193 -9.533 -10.755 1.00 79.69 75 VAL A N 1
ATOM 598 C CA . VAL A 1 75 ? 8.894 -10.942 -11.028 1.00 79.69 75 VAL A CA 1
ATOM 599 C C . VAL A 1 75 ? 9.617 -11.357 -12.308 1.00 79.69 75 VAL A C 1
ATOM 601 O O . VAL A 1 75 ? 9.604 -10.645 -13.311 1.00 79.69 75 VAL A O 1
ATOM 604 N N . LYS A 1 76 ? 10.269 -12.522 -12.279 1.00 69.12 76 LYS A N 1
ATOM 605 C CA . LYS A 1 76 ? 10.971 -13.095 -13.435 1.00 69.12 76 LYS A CA 1
ATOM 606 C C . LYS A 1 76 ? 9.975 -13.824 -14.344 1.00 69.12 76 LYS A C 1
ATOM 608 O O . LYS A 1 76 ? 10.007 -15.044 -14.436 1.00 69.12 76 LYS A O 1
ATOM 613 N N . ASN A 1 77 ? 9.075 -13.082 -14.979 1.00 78.62 77 ASN A N 1
ATOM 614 C CA . ASN A 1 77 ? 8.127 -13.648 -15.935 1.00 78.62 77 ASN A CA 1
ATOM 615 C C . ASN A 1 77 ? 8.707 -13.557 -17.355 1.00 78.62 77 ASN A C 1
ATOM 617 O O . ASN A 1 77 ? 8.818 -12.467 -17.912 1.00 78.62 77 ASN A O 1
ATOM 621 N N . ILE A 1 78 ? 9.096 -14.696 -17.935 1.00 76.81 78 ILE A N 1
ATOM 622 C CA . ILE A 1 78 ? 9.675 -14.755 -19.289 1.00 76.81 78 ILE A CA 1
ATOM 623 C C . ILE A 1 78 ? 8.657 -14.439 -20.391 1.00 76.81 78 ILE A C 1
ATOM 625 O O . ILE A 1 78 ? 9.061 -14.054 -21.484 1.00 76.81 78 ILE A O 1
ATOM 629 N N . HIS A 1 79 ? 7.356 -14.556 -20.108 1.00 81.00 79 HIS A N 1
ATOM 630 C CA . HIS A 1 79 ? 6.273 -14.270 -21.056 1.00 81.00 79 HIS A CA 1
ATOM 631 C C . HIS A 1 79 ? 5.824 -12.800 -21.040 1.00 81.00 79 HIS A C 1
ATOM 633 O O . HIS A 1 79 ? 4.950 -12.409 -21.815 1.00 81.00 79 HIS A O 1
ATOM 639 N N . ASN A 1 80 ? 6.417 -11.983 -20.167 1.00 84.31 80 ASN A N 1
ATOM 640 C CA . ASN A 1 80 ? 6.142 -10.557 -20.074 1.00 84.31 80 ASN A CA 1
ATOM 641 C C . ASN A 1 80 ? 6.807 -9.816 -21.247 1.00 84.31 80 ASN A C 1
ATOM 643 O O . ASN A 1 80 ? 8.036 -9.723 -21.332 1.00 84.31 80 ASN A O 1
ATOM 647 N N . THR A 1 81 ? 5.990 -9.290 -22.160 1.00 86.88 81 THR A N 1
ATOM 648 C CA . THR A 1 81 ? 6.477 -8.660 -23.394 1.00 86.88 81 THR A CA 1
ATOM 649 C C . THR A 1 81 ? 7.203 -7.343 -23.132 1.00 86.88 81 THR A C 1
ATOM 651 O O . THR A 1 81 ? 8.196 -7.053 -23.804 1.00 86.88 81 THR A O 1
ATOM 654 N N . LEU A 1 82 ? 6.789 -6.572 -22.119 1.00 87.06 82 LEU A N 1
ATOM 655 C CA . LEU A 1 82 ? 7.507 -5.366 -21.696 1.00 87.06 82 LEU A CA 1
ATOM 656 C C . LEU A 1 82 ? 8.927 -5.699 -21.230 1.00 87.06 82 LEU A C 1
ATOM 658 O O . LEU A 1 82 ? 9.884 -5.056 -21.648 1.00 87.06 82 LEU A O 1
ATOM 662 N N . VAL A 1 83 ? 9.086 -6.726 -20.397 1.00 85.31 83 VAL A N 1
ATOM 663 C CA . VAL A 1 83 ? 10.387 -7.174 -19.870 1.00 85.31 83 VAL A CA 1
ATOM 664 C C . VAL A 1 83 ? 11.333 -7.594 -21.005 1.00 85.31 83 VAL A C 1
ATOM 666 O O . VAL A 1 83 ? 12.523 -7.267 -20.953 1.00 85.31 83 VAL A O 1
ATOM 669 N N . GLN A 1 84 ? 10.812 -8.254 -22.045 1.00 85.25 84 GLN A N 1
ATOM 670 C CA . GLN A 1 84 ? 11.575 -8.606 -23.249 1.00 85.25 84 GLN A CA 1
ATOM 671 C C . GLN A 1 84 ? 12.005 -7.358 -24.038 1.00 85.25 84 GLN A C 1
ATOM 673 O O . GLN A 1 84 ? 13.195 -7.180 -24.294 1.00 85.25 84 GLN A O 1
ATOM 678 N N . LYS A 1 85 ? 11.069 -6.449 -24.353 1.00 86.44 85 LYS A N 1
ATOM 679 C CA . LYS A 1 85 ? 11.360 -5.195 -25.082 1.00 86.44 85 LYS A CA 1
ATOM 680 C C . LYS A 1 85 ? 12.374 -4.308 -24.351 1.00 86.44 85 LYS A C 1
ATOM 682 O O . LYS A 1 85 ? 13.184 -3.640 -24.984 1.00 86.44 85 LYS A O 1
ATOM 687 N N . LEU A 1 86 ? 12.350 -4.325 -23.019 1.00 86.19 86 LEU A N 1
ATOM 688 C CA . LEU A 1 86 ? 13.224 -3.526 -22.155 1.00 86.19 86 LEU A CA 1
ATOM 689 C C . LEU A 1 86 ? 14.573 -4.200 -21.852 1.00 86.19 86 LEU A C 1
ATOM 691 O O . LEU A 1 86 ? 15.316 -3.706 -21.001 1.00 86.19 86 LEU A O 1
ATOM 695 N N . LYS A 1 87 ? 14.884 -5.336 -22.499 1.00 83.25 87 LYS A N 1
ATOM 696 C CA . LYS A 1 87 ? 16.129 -6.104 -22.307 1.00 83.25 87 LYS A CA 1
ATOM 697 C C . LYS A 1 87 ? 16.418 -6.413 -20.837 1.00 83.25 87 LYS A C 1
ATOM 699 O O . LYS A 1 87 ? 17.560 -6.435 -20.378 1.00 83.25 87 LYS A O 1
ATOM 704 N N . TRP A 1 88 ? 15.368 -6.649 -20.055 1.00 81.44 88 TRP A N 1
ATOM 705 C CA . TRP A 1 88 ? 15.476 -6.809 -18.608 1.00 81.44 88 TRP A CA 1
ATOM 706 C C . TRP A 1 88 ? 16.421 -7.951 -18.217 1.00 81.44 88 TRP A C 1
ATOM 708 O O . TRP A 1 88 ? 17.251 -7.787 -17.320 1.00 81.44 88 TRP A O 1
ATOM 718 N N . PHE A 1 89 ? 16.330 -9.095 -18.901 1.00 81.56 89 PHE A N 1
ATOM 719 C CA . PHE A 1 89 ? 17.134 -10.279 -18.592 1.00 81.56 89 PHE A CA 1
ATOM 720 C C . PHE A 1 89 ? 18.625 -10.106 -18.912 1.00 81.56 89 PHE A C 1
ATOM 722 O O . PHE A 1 89 ? 19.444 -10.706 -18.224 1.00 81.56 89 PHE A O 1
ATOM 729 N N . GLU A 1 90 ? 18.977 -9.217 -19.843 1.00 81.75 90 GLU A N 1
ATOM 730 C CA . GLU A 1 90 ? 20.364 -8.897 -20.222 1.00 81.75 90 GLU A CA 1
ATOM 731 C C . GLU A 1 90 ? 21.057 -7.964 -19.212 1.00 81.75 90 GLU A C 1
ATOM 733 O O . GLU A 1 90 ? 22.270 -7.776 -19.240 1.00 81.75 90 GLU A O 1
ATOM 738 N N . THR A 1 91 ? 20.297 -7.361 -18.295 1.00 80.19 91 THR A N 1
ATOM 739 C CA . THR A 1 91 ? 20.824 -6.396 -17.318 1.00 80.19 91 THR A CA 1
ATOM 740 C C . THR A 1 91 ? 21.115 -7.049 -15.969 1.00 80.19 91 THR A C 1
ATOM 742 O O . THR A 1 91 ? 20.425 -7.981 -15.560 1.00 80.19 91 THR A O 1
ATOM 745 N N . ALA A 1 92 ? 22.104 -6.540 -15.229 1.00 79.94 92 ALA A N 1
ATOM 746 C CA . ALA A 1 92 ? 22.453 -7.072 -13.911 1.00 79.94 92 ALA A CA 1
ATOM 747 C C . ALA A 1 92 ? 21.262 -7.002 -12.919 1.00 79.94 92 ALA A C 1
ATOM 749 O O . ALA A 1 92 ? 20.635 -5.941 -12.811 1.00 79.94 92 ALA A O 1
ATOM 750 N N . PRO A 1 93 ? 20.972 -8.072 -12.142 1.00 77.19 93 PRO A N 1
ATOM 751 C CA . PRO A 1 93 ? 19.855 -8.120 -11.191 1.00 77.19 93 PRO A CA 1
ATOM 752 C C . PRO A 1 93 ? 19.784 -6.949 -10.208 1.00 77.19 93 PRO A C 1
ATOM 754 O O . PRO A 1 93 ? 18.715 -6.370 -10.019 1.00 77.19 93 PRO A O 1
ATOM 757 N N . GLU A 1 94 ? 20.930 -6.556 -9.654 1.00 78.19 94 GLU A N 1
ATOM 758 C CA . GLU A 1 94 ? 21.051 -5.446 -8.700 1.00 78.19 94 GLU A CA 1
ATOM 759 C C . GLU A 1 94 ? 21.477 -4.119 -9.348 1.00 78.19 94 GLU A C 1
ATOM 761 O O . GLU A 1 94 ? 21.742 -3.125 -8.660 1.00 78.19 94 GLU A O 1
ATOM 766 N N . GLY A 1 95 ? 21.510 -4.085 -10.682 1.00 80.94 95 GLY A N 1
ATOM 767 C CA . GLY A 1 95 ? 21.952 -2.945 -11.468 1.00 80.94 95 GLY A CA 1
ATOM 768 C C . GLY A 1 95 ? 20.987 -1.757 -11.440 1.00 80.94 95 GLY A C 1
ATOM 769 O O . GLY A 1 95 ? 19.780 -1.877 -11.207 1.00 80.94 95 GLY A O 1
ATOM 770 N N . ILE A 1 96 ? 21.535 -0.579 -11.749 1.00 81.69 96 ILE A N 1
ATOM 771 C CA . ILE A 1 96 ? 20.798 0.695 -11.817 1.00 81.69 96 ILE A CA 1
ATOM 772 C C . ILE A 1 96 ? 19.662 0.630 -12.852 1.00 81.69 96 ILE A C 1
ATOM 774 O O . ILE A 1 96 ? 18.605 1.221 -12.638 1.00 81.69 96 ILE A O 1
ATOM 778 N N . VAL A 1 97 ? 19.838 -0.134 -13.937 1.00 84.50 97 VAL A N 1
ATOM 779 C CA . VAL A 1 97 ? 18.841 -0.274 -15.011 1.00 84.50 97 VAL A CA 1
ATOM 780 C C . VAL A 1 97 ? 17.547 -0.911 -14.503 1.00 84.50 97 VAL A C 1
ATOM 782 O O . VAL A 1 97 ? 16.492 -0.283 -14.592 1.00 84.50 97 VAL A O 1
ATOM 785 N N . ARG A 1 98 ? 17.611 -2.103 -13.889 1.00 86.94 98 ARG A N 1
ATOM 786 C CA . ARG A 1 98 ? 16.421 -2.776 -13.337 1.00 86.94 98 ARG A CA 1
ATOM 787 C C . ARG A 1 98 ? 15.757 -1.941 -12.250 1.00 86.94 98 ARG A C 1
ATOM 789 O O . ARG A 1 98 ? 14.535 -1.832 -12.220 1.00 86.94 98 ARG A O 1
ATOM 796 N N . LYS A 1 99 ? 16.545 -1.298 -11.380 1.00 87.62 99 LYS A N 1
ATOM 797 C CA . LYS A 1 99 ? 16.023 -0.375 -10.355 1.00 87.62 99 LYS A CA 1
ATOM 798 C C . LYS A 1 99 ? 15.243 0.785 -10.986 1.00 87.62 99 LYS A C 1
ATOM 800 O O . LYS A 1 99 ? 14.139 1.078 -10.528 1.00 87.62 99 LYS A O 1
ATOM 805 N N . GLY A 1 100 ? 15.772 1.375 -12.058 1.00 88.75 100 GLY A N 1
ATOM 806 C CA . GLY A 1 100 ? 15.109 2.419 -12.839 1.00 88.75 100 GLY A CA 1
ATOM 807 C C . GLY A 1 100 ? 13.796 1.948 -13.462 1.00 88.75 100 GLY A C 1
ATOM 808 O O . GLY A 1 100 ? 12.762 2.555 -13.205 1.00 88.75 100 GLY A O 1
ATOM 809 N N . LEU A 1 101 ? 13.804 0.825 -14.187 1.00 91.38 101 LEU A N 1
ATOM 810 C CA . LEU A 1 101 ? 12.605 0.265 -14.830 1.00 91.38 101 LEU A CA 1
ATOM 811 C C . LEU A 1 101 ? 11.496 -0.066 -13.817 1.00 91.38 101 LEU A C 1
ATOM 813 O O . LEU A 1 101 ? 10.346 0.326 -14.011 1.00 91.38 101 LEU A O 1
ATOM 817 N N . ARG A 1 102 ? 11.839 -0.700 -12.685 1.00 92.44 102 ARG A N 1
ATOM 818 C CA . ARG A 1 102 ? 10.880 -0.970 -11.596 1.00 92.44 102 ARG A CA 1
ATOM 819 C C . ARG A 1 102 ? 10.293 0.311 -11.022 1.00 92.44 102 ARG A C 1
ATOM 821 O O . ARG A 1 102 ? 9.116 0.349 -10.675 1.00 92.44 102 ARG A O 1
ATOM 828 N N . SER A 1 103 ? 11.128 1.334 -10.848 1.00 92.44 103 SER A N 1
ATOM 829 C CA . SER A 1 103 ? 10.691 2.625 -10.323 1.00 92.44 103 SER A CA 1
ATOM 830 C C . SER A 1 103 ? 9.754 3.323 -11.306 1.00 92.44 103 SER A C 1
ATOM 832 O O . SER A 1 103 ? 8.721 3.840 -10.899 1.00 92.44 103 SER A O 1
ATOM 834 N N . THR A 1 104 ? 10.051 3.287 -12.602 1.00 94.38 104 THR A N 1
ATOM 835 C CA . THR A 1 104 ? 9.156 3.826 -13.628 1.00 94.38 104 THR A CA 1
ATOM 836 C C . THR A 1 104 ? 7.817 3.090 -13.640 1.00 94.38 104 THR A C 1
ATOM 838 O O . THR A 1 104 ? 6.776 3.737 -13.574 1.00 94.38 104 THR A O 1
ATOM 841 N N . ALA A 1 105 ? 7.822 1.753 -13.646 1.00 95.62 105 ALA A N 1
ATOM 842 C CA . ALA A 1 105 ? 6.595 0.955 -13.627 1.00 95.62 105 ALA A CA 1
ATOM 843 C C . ALA A 1 105 ? 5.725 1.271 -12.399 1.00 95.62 105 ALA A C 1
ATOM 845 O O . ALA A 1 105 ? 4.523 1.492 -12.520 1.00 95.62 105 ALA A O 1
ATOM 846 N N . ARG A 1 106 ? 6.345 1.402 -11.218 1.00 96.19 106 ARG A N 1
ATOM 847 C CA . ARG A 1 106 ? 5.673 1.855 -9.992 1.00 96.19 106 ARG A CA 1
ATOM 848 C C . ARG A 1 106 ? 5.045 3.245 -10.132 1.00 96.19 106 ARG A C 1
ATOM 850 O O . ARG A 1 106 ? 3.924 3.429 -9.679 1.00 96.19 106 ARG A O 1
ATOM 857 N N . LEU A 1 107 ? 5.718 4.215 -10.754 1.00 95.75 107 LEU A N 1
ATOM 858 C CA . LEU A 1 107 ? 5.135 5.548 -10.973 1.00 95.75 107 LEU A CA 1
ATOM 859 C C . LEU A 1 107 ? 3.921 5.506 -11.906 1.00 95.75 107 LEU A C 1
ATOM 861 O O . LEU A 1 107 ? 2.937 6.197 -11.649 1.00 95.75 107 LEU A O 1
ATOM 865 N N . VAL A 1 108 ? 3.970 4.681 -12.953 1.00 97.12 108 VAL A N 1
ATOM 866 C CA . VAL A 1 108 ? 2.831 4.490 -13.862 1.00 97.12 108 VAL A CA 1
ATOM 867 C C . VAL A 1 108 ? 1.654 3.868 -13.108 1.00 97.12 108 VAL A C 1
ATOM 869 O O . VAL A 1 108 ? 0.556 4.414 -13.147 1.00 97.12 108 VAL A O 1
ATOM 872 N N . LEU A 1 109 ? 1.885 2.797 -12.341 1.00 97.44 109 LEU A N 1
ATOM 873 C CA . LEU A 1 109 ? 0.847 2.161 -11.520 1.00 97.44 109 LEU A CA 1
ATOM 874 C C . LEU A 1 109 ? 0.263 3.121 -10.475 1.00 97.44 109 LEU A C 1
ATOM 876 O O . LEU A 1 109 ? -0.944 3.126 -10.272 1.00 97.44 109 LEU A O 1
ATOM 880 N N . PHE A 1 110 ? 1.081 3.975 -9.853 1.00 97.19 110 PHE A N 1
ATOM 881 C CA . PHE A 1 110 ? 0.592 4.993 -8.918 1.00 97.19 110 PHE A CA 1
ATOM 882 C C . PHE A 1 110 ? -0.384 5.967 -9.584 1.00 97.19 110 PHE A C 1
ATOM 884 O O . PHE A 1 110 ? -1.417 6.298 -9.006 1.00 97.19 110 PHE A O 1
ATOM 891 N N . ARG A 1 111 ? -0.094 6.397 -10.818 1.00 95.94 111 ARG A N 1
ATOM 892 C CA . ARG A 1 111 ? -0.989 7.275 -11.587 1.00 95.94 111 ARG A CA 1
ATOM 893 C C . ARG A 1 111 ? -2.292 6.580 -11.959 1.00 95.94 111 ARG A C 1
ATOM 895 O O . ARG A 1 111 ? -3.350 7.175 -11.797 1.00 95.94 111 ARG A O 1
ATOM 902 N N . LEU A 1 112 ? -2.217 5.330 -12.410 1.00 97.19 112 LEU A N 1
ATOM 903 C CA . LEU A 1 112 ? -3.403 4.537 -12.734 1.00 97.19 112 LEU A CA 1
ATOM 904 C C . LEU A 1 112 ? -4.270 4.284 -11.496 1.00 97.19 112 LEU A C 1
ATOM 906 O O . LEU A 1 112 ? -5.490 4.400 -11.578 1.00 97.19 112 LEU A O 1
ATOM 910 N N . TRP A 1 113 ? -3.646 3.986 -10.350 1.00 96.69 113 TRP A N 1
ATOM 911 C CA . TRP A 1 113 ? -4.349 3.861 -9.076 1.00 96.69 113 TRP A CA 1
ATOM 912 C C . TRP A 1 113 ? -5.034 5.179 -8.728 1.00 96.69 113 TRP A C 1
ATOM 914 O O . TRP A 1 113 ? -6.240 5.184 -8.548 1.00 96.69 113 TRP A O 1
ATOM 924 N N . ARG A 1 114 ? -4.319 6.311 -8.749 1.00 95.19 114 ARG A N 1
ATOM 925 C CA . ARG A 1 114 ? -4.878 7.653 -8.487 1.00 95.19 114 ARG A CA 1
ATOM 926 C C . ARG A 1 114 ? -6.072 7.997 -9.386 1.00 95.19 114 ARG A C 1
ATOM 928 O O . ARG A 1 114 ? -6.969 8.711 -8.962 1.00 95.19 114 ARG A O 1
ATOM 935 N N . GLU A 1 115 ? -6.074 7.523 -10.626 1.00 94.62 115 GLU A N 1
ATOM 936 C CA . GLU A 1 115 ? -7.152 7.743 -11.601 1.00 94.62 115 GLU A CA 1
ATOM 937 C C . GLU A 1 115 ? -8.288 6.708 -11.494 1.00 94.62 115 GLU A C 1
ATOM 939 O O . GLU A 1 115 ? -9.104 6.591 -12.410 1.00 94.62 115 GLU A O 1
ATOM 944 N N . ALA A 1 116 ? -8.328 5.946 -10.395 1.00 94.88 116 ALA A N 1
ATOM 945 C CA . ALA A 1 116 ? -9.314 4.909 -10.100 1.00 94.88 116 ALA A CA 1
ATOM 946 C C . ALA A 1 116 ? -9.430 3.834 -11.201 1.00 94.88 116 ALA A C 1
ATOM 948 O O . ALA A 1 116 ? -10.500 3.260 -11.424 1.00 94.88 116 ALA A O 1
ATOM 949 N N . LYS A 1 117 ? -8.325 3.559 -11.912 1.00 96.81 117 LYS A N 1
ATOM 950 C CA . LYS A 1 117 ? -8.257 2.565 -13.001 1.00 96.81 117 LYS A CA 1
ATOM 951 C C . LYS A 1 117 ? -7.911 1.167 -12.505 1.00 96.81 117 LYS A C 1
ATOM 953 O O . LYS A 1 117 ? -8.302 0.183 -13.132 1.00 96.81 117 LYS A O 1
ATOM 958 N N . ILE A 1 118 ? -7.173 1.090 -11.402 1.00 97.00 118 ILE A N 1
ATOM 959 C CA . ILE A 1 118 ? -6.700 -0.152 -10.792 1.00 97.00 118 ILE A CA 1
ATOM 960 C C . ILE A 1 118 ? -6.782 -0.064 -9.268 1.00 97.00 118 ILE A C 1
ATOM 962 O O . ILE A 1 118 ? -6.697 1.029 -8.711 1.00 97.00 118 ILE A O 1
ATOM 966 N N . ILE A 1 119 ? -6.856 -1.219 -8.609 1.00 96.38 119 ILE A N 1
ATOM 967 C CA . ILE A 1 119 ? -6.659 -1.363 -7.164 1.00 96.38 119 ILE A CA 1
ATOM 968 C C . ILE A 1 119 ? -5.538 -2.376 -6.942 1.00 96.38 119 ILE A C 1
ATOM 970 O O . ILE A 1 119 ? -5.581 -3.494 -7.464 1.00 96.38 119 ILE A O 1
ATOM 974 N N . LEU A 1 120 ? -4.507 -1.979 -6.198 1.00 96.06 120 LEU A N 1
ATOM 975 C CA . LEU A 1 120 ? -3.314 -2.802 -6.009 1.00 96.06 120 LEU A CA 1
ATOM 976 C C . LEU A 1 120 ? -3.555 -3.886 -4.950 1.00 96.06 120 LEU A C 1
ATOM 978 O O . LEU A 1 120 ? -4.442 -3.735 -4.115 1.00 96.06 120 LEU A O 1
ATOM 982 N N . PRO A 1 121 ? -2.804 -4.995 -4.973 1.00 93.12 121 PRO A N 1
ATOM 983 C CA . PRO A 1 121 ? -2.930 -6.026 -3.947 1.00 93.12 121 PRO A CA 1
ATOM 984 C C . PRO A 1 121 ? -2.545 -5.540 -2.561 1.00 93.12 121 PRO A C 1
ATOM 986 O O . PRO A 1 121 ? -1.690 -4.655 -2.416 1.00 93.12 121 PRO A O 1
ATOM 989 N N . ILE A 1 122 ? -3.103 -6.196 -1.547 1.00 88.06 122 ILE A N 1
ATOM 990 C CA . ILE A 1 122 ? -2.687 -5.983 -0.165 1.00 88.06 122 ILE A CA 1
ATOM 991 C C . ILE A 1 122 ? -1.180 -6.265 -0.025 1.00 88.06 122 ILE A C 1
ATOM 993 O O . ILE A 1 122 ? -0.642 -7.218 -0.590 1.00 88.06 122 ILE A O 1
ATOM 997 N N . GLY A 1 123 ? -0.454 -5.378 0.661 1.00 81.50 123 GLY A N 1
ATOM 998 C CA . GLY A 1 123 ? 1.002 -5.483 0.813 1.00 81.50 123 GLY A CA 1
ATOM 999 C C . GLY A 1 123 ? 1.832 -4.994 -0.384 1.00 81.50 123 GLY A C 1
ATOM 1000 O O . GLY A 1 123 ? 3.063 -4.915 -0.277 1.00 81.50 123 GLY A O 1
ATOM 1001 N N . PHE A 1 124 ? 1.217 -4.595 -1.505 1.00 90.06 124 PHE A N 1
ATOM 1002 C CA . PHE A 1 124 ? 1.953 -3.881 -2.546 1.00 90.06 124 PHE A CA 1
ATOM 1003 C C . PHE A 1 124 ? 2.267 -2.452 -2.088 1.00 90.06 124 PHE A C 1
ATOM 1005 O O . PHE A 1 124 ? 1.386 -1.619 -1.896 1.00 90.06 124 PHE A O 1
ATOM 1012 N N . GLY A 1 125 ? 3.559 -2.145 -1.972 1.00 89.12 125 GLY A N 1
ATOM 1013 C CA . GLY A 1 125 ? 4.042 -0.813 -1.627 1.00 89.12 125 GLY A CA 1
ATOM 1014 C C . GLY A 1 125 ? 4.836 -0.160 -2.755 1.00 89.12 125 GLY A C 1
ATOM 1015 O O . GLY A 1 125 ? 5.650 -0.795 -3.437 1.00 89.12 125 GLY A O 1
ATOM 1016 N N . PHE A 1 126 ? 4.705 1.160 -2.880 1.00 90.75 126 PHE A N 1
ATOM 1017 C CA . PHE A 1 126 ? 5.506 1.950 -3.818 1.00 90.75 126 PHE A CA 1
ATOM 1018 C C . PHE A 1 126 ? 6.961 2.184 -3.370 1.00 90.75 126 PHE A C 1
ATOM 1020 O O . PHE A 1 126 ? 7.748 2.768 -4.117 1.00 90.75 126 PHE A O 1
ATOM 1027 N N . ARG A 1 127 ? 7.369 1.673 -2.197 1.00 79.19 127 ARG A N 1
ATOM 1028 C CA . ARG A 1 127 ? 8.731 1.808 -1.638 1.00 79.19 127 ARG A CA 1
ATOM 1029 C C . ARG A 1 127 ? 9.216 3.273 -1.712 1.00 79.19 127 ARG A C 1
ATOM 1031 O O . ARG A 1 127 ? 8.434 4.194 -1.528 1.00 79.19 127 ARG A O 1
ATOM 1038 N N . LYS A 1 128 ? 10.499 3.497 -2.025 1.00 83.31 128 LYS A N 1
ATOM 1039 C CA . LYS A 1 128 ? 11.109 4.830 -2.198 1.00 83.31 128 LYS A CA 1
ATOM 1040 C C . LYS A 1 128 ? 10.716 5.536 -3.508 1.00 83.31 128 LYS A C 1
ATOM 1042 O O . LYS A 1 128 ? 11.220 6.620 -3.775 1.00 83.31 128 LYS A O 1
ATOM 1047 N N . THR A 1 129 ? 9.880 4.924 -4.351 1.00 89.44 129 THR A N 1
ATOM 1048 C CA . THR A 1 129 ? 9.511 5.499 -5.653 1.00 89.44 129 THR A CA 1
ATOM 1049 C C . THR A 1 129 ? 8.489 6.624 -5.509 1.00 89.44 129 THR A C 1
ATOM 1051 O O . THR A 1 129 ? 8.620 7.653 -6.167 1.00 89.44 129 THR A O 1
ATOM 1054 N N . VAL A 1 130 ? 7.487 6.437 -4.648 1.00 91.19 130 VAL A N 1
ATOM 1055 C CA . VAL A 1 130 ? 6.479 7.458 -4.338 1.00 91.19 130 VAL A CA 1
ATOM 1056 C C . VAL A 1 130 ? 6.839 8.069 -2.988 1.00 91.19 130 VAL A C 1
ATOM 1058 O O . VAL A 1 130 ? 6.510 7.525 -1.938 1.00 91.19 130 VAL A O 1
ATOM 1061 N N . ASN A 1 131 ? 7.605 9.160 -3.025 1.00 90.94 131 ASN A N 1
ATOM 1062 C CA . ASN A 1 131 ? 8.069 9.856 -1.826 1.00 90.94 131 ASN A CA 1
ATOM 1063 C C . ASN A 1 131 ? 6.962 10.729 -1.203 1.00 90.94 131 ASN A C 1
ATOM 1065 O O . ASN A 1 131 ? 5.887 10.904 -1.774 1.00 90.94 131 ASN A O 1
ATOM 1069 N N . LEU A 1 132 ? 7.233 11.276 -0.014 1.00 90.19 132 LEU A N 1
ATOM 1070 C CA . LEU A 1 132 ? 6.303 12.130 0.731 1.00 90.19 132 LEU A CA 1
ATOM 1071 C C . LEU A 1 132 ? 5.780 13.310 -0.103 1.00 90.19 132 LEU A C 1
ATOM 1073 O O . LEU A 1 132 ? 4.574 13.505 -0.201 1.00 90.19 132 LEU A O 1
ATOM 1077 N N . GLU A 1 133 ? 6.678 14.042 -0.761 1.00 90.50 133 GLU A N 1
ATOM 1078 C CA . GLU A 1 133 ? 6.333 15.179 -1.621 1.00 90.50 133 GLU A CA 1
ATOM 1079 C C . GLU A 1 133 ? 5.364 14.782 -2.744 1.00 90.50 133 GLU A C 1
ATOM 1081 O O . GLU A 1 133 ? 4.370 15.462 -2.996 1.00 90.50 133 GLU A O 1
ATOM 1086 N N . LEU A 1 134 ? 5.603 13.642 -3.399 1.00 91.94 134 LEU A N 1
ATOM 1087 C CA . LEU A 1 134 ? 4.715 13.126 -4.434 1.00 91.94 134 LEU A CA 1
ATOM 1088 C C . LEU A 1 134 ? 3.339 12.765 -3.863 1.00 91.94 134 LEU A C 1
ATOM 1090 O O . LEU A 1 134 ? 2.321 13.093 -4.472 1.00 91.94 134 LEU A O 1
ATOM 1094 N N . ARG A 1 135 ? 3.280 12.154 -2.679 1.00 94.38 135 ARG A N 1
ATOM 1095 C CA . ARG A 1 135 ? 1.994 11.869 -2.031 1.00 94.38 135 ARG A CA 1
ATOM 1096 C C . ARG A 1 135 ? 1.215 13.149 -1.715 1.00 94.38 135 ARG A C 1
ATOM 1098 O O . ARG A 1 135 ? 0.031 13.205 -2.027 1.00 94.38 135 ARG A O 1
ATOM 1105 N N . LYS A 1 136 ? 1.879 14.190 -1.201 1.00 94.19 136 LYS A N 1
ATOM 1106 C CA . LYS A 1 136 ? 1.254 15.495 -0.907 1.00 94.19 136 LYS A CA 1
ATOM 1107 C C . LYS A 1 136 ? 0.776 16.230 -2.166 1.00 94.19 136 LYS A C 1
ATOM 1109 O O . LYS A 1 136 ? -0.293 16.827 -2.165 1.00 94.19 136 LYS A O 1
ATOM 1114 N N . THR A 1 137 ? 1.542 16.176 -3.255 1.00 92.50 137 THR A N 1
ATOM 1115 C CA . THR A 1 137 ? 1.254 16.964 -4.471 1.00 92.50 137 THR A CA 1
ATOM 1116 C C . THR A 1 137 ? 0.337 16.254 -5.462 1.00 92.50 137 THR A C 1
ATOM 1118 O O . THR A 1 137 ? -0.471 16.897 -6.127 1.00 92.50 137 THR A O 1
ATOM 1121 N N . MET A 1 138 ? 0.442 14.929 -5.590 1.00 91.19 138 MET A N 1
ATOM 1122 C CA . MET A 1 138 ? -0.313 14.166 -6.592 1.00 91.19 138 MET A CA 1
ATOM 1123 C C . MET A 1 138 ? -1.095 12.993 -6.021 1.00 91.19 138 MET A C 1
ATOM 1125 O O . MET A 1 138 ? -1.695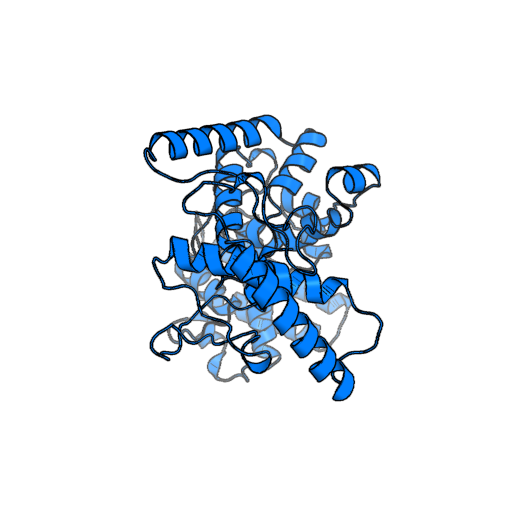 12.257 -6.802 1.00 91.19 138 MET A O 1
ATOM 1129 N N . GLY A 1 139 ? -1.099 12.800 -4.702 1.00 93.56 139 GLY A N 1
ATOM 1130 C CA . GLY A 1 139 ? -1.977 11.826 -4.069 1.00 93.56 139 GLY A CA 1
ATOM 1131 C C . GLY A 1 139 ? -3.450 12.148 -4.294 1.00 93.56 139 GLY A C 1
ATOM 1132 O O . GLY A 1 139 ? -3.811 13.228 -4.776 1.00 93.56 139 GLY A O 1
ATOM 1133 N N . THR A 1 140 ? -4.284 11.181 -3.946 1.00 95.94 140 THR A N 1
ATOM 1134 C CA . THR A 1 140 ? -5.729 11.349 -3.791 1.00 95.94 140 THR A CA 1
ATOM 1135 C C . THR A 1 140 ? -6.026 12.236 -2.581 1.00 95.94 140 THR A C 1
ATOM 1137 O O . THR A 1 140 ? -5.111 12.536 -1.817 1.00 95.94 140 THR A O 1
ATOM 1140 N N . GLU A 1 141 ? -7.269 12.672 -2.394 1.00 95.81 141 GLU A N 1
ATOM 1141 C CA . GLU A 1 141 ? -7.645 13.510 -1.246 1.00 95.81 141 GLU A CA 1
ATOM 1142 C C . GLU A 1 141 ? -7.232 12.846 0.076 1.00 95.81 141 GLU A C 1
ATOM 1144 O O . GLU A 1 141 ? -6.454 13.415 0.844 1.00 95.81 141 GLU A O 1
ATOM 1149 N N . LEU A 1 142 ? -7.612 11.579 0.254 1.00 95.12 142 LEU A N 1
ATOM 1150 C CA . LEU A 1 142 ? -7.247 10.800 1.433 1.00 95.12 142 LEU A CA 1
ATOM 1151 C C . LEU A 1 142 ? -5.728 10.601 1.564 1.00 95.12 142 LEU A C 1
ATOM 1153 O O . LEU A 1 142 ? -5.173 10.761 2.648 1.00 95.12 142 LEU A O 1
ATOM 1157 N N . LEU A 1 143 ? -5.016 10.295 0.473 1.00 96.12 143 LEU A N 1
ATOM 1158 C CA . LEU A 1 143 ? -3.563 10.101 0.541 1.00 96.12 143 LEU A CA 1
ATOM 1159 C C . LEU A 1 143 ? -2.818 11.403 0.865 1.00 96.12 143 LEU A C 1
ATOM 1161 O O . LEU A 1 143 ? -1.776 11.355 1.522 1.00 96.12 143 LEU A O 1
ATOM 1165 N N . ARG A 1 144 ? -3.323 12.554 0.405 1.00 96.81 144 ARG A N 1
ATOM 1166 C CA . ARG A 1 144 ? -2.768 13.870 0.743 1.00 96.81 144 ARG A CA 1
ATOM 1167 C C . ARG A 1 144 ? -2.980 14.185 2.211 1.00 96.81 144 ARG A C 1
ATOM 1169 O O . ARG A 1 144 ? -2.013 14.584 2.846 1.00 96.81 144 ARG A O 1
ATOM 1176 N N . PHE A 1 145 ? -4.181 13.941 2.737 1.00 96.12 145 PHE A N 1
ATOM 1177 C CA . PHE A 1 145 ? -4.467 14.066 4.165 1.00 96.12 145 PHE A CA 1
ATOM 1178 C C . PHE A 1 145 ? -3.509 13.202 4.987 1.00 96.12 145 PHE A C 1
ATOM 1180 O O . PHE A 1 145 ? -2.710 13.723 5.754 1.00 96.12 145 PHE A O 1
ATOM 1187 N N . ILE A 1 146 ? -3.480 11.897 4.702 1.00 94.75 146 ILE A N 1
ATOM 1188 C CA . ILE A 1 146 ? -2.596 10.920 5.348 1.00 94.75 146 ILE A CA 1
ATOM 1189 C C . ILE A 1 146 ? -1.124 11.323 5.265 1.00 94.75 146 ILE A C 1
ATOM 1191 O O . ILE A 1 146 ? -0.343 10.951 6.118 1.00 94.75 146 ILE A O 1
ATOM 1195 N N . SER A 1 147 ? -0.696 12.001 4.203 1.00 94.94 147 SER A N 1
ATOM 1196 C CA . SER A 1 147 ? 0.715 12.360 4.026 1.00 94.94 147 SER A CA 1
ATOM 1197 C C . SER A 1 147 ? 1.065 13.719 4.621 1.00 94.94 147 SER A C 1
ATOM 1199 O O . SER A 1 147 ? 2.246 14.018 4.767 1.00 94.94 147 SER A O 1
ATOM 1201 N N . SER A 1 148 ? 0.071 14.549 4.916 1.00 95.06 148 SER A N 1
ATOM 1202 C CA . SER A 1 148 ? 0.224 15.872 5.524 1.00 95.06 148 SER A CA 1
ATOM 1203 C C . SER A 1 148 ? -0.216 15.903 6.979 1.00 95.06 148 SER A C 1
ATOM 1205 O O . SER A 1 148 ? -0.208 16.975 7.565 1.00 95.06 148 SER A O 1
ATOM 1207 N N . TYR A 1 149 ? -0.598 14.757 7.538 1.00 94.44 149 TYR A N 1
ATOM 1208 C CA . TYR A 1 149 ? -0.999 14.662 8.924 1.00 94.44 149 TYR A CA 1
ATOM 1209 C C . TYR A 1 149 ? 0.200 14.926 9.838 1.00 94.44 149 TYR A C 1
ATOM 1211 O O . TYR A 1 149 ? 1.254 14.293 9.708 1.00 94.44 149 TYR A O 1
ATOM 1219 N N . GLU A 1 150 ? 0.006 15.879 10.739 1.00 92.94 150 GLU A N 1
ATOM 1220 C CA . GLU A 1 150 ? 0.930 16.283 11.790 1.00 92.94 150 GLU A CA 1
ATOM 1221 C C . GLU A 1 150 ? 0.149 16.156 13.095 1.00 92.94 150 GLU A C 1
ATOM 1223 O O . GLU A 1 150 ? -0.940 16.718 13.222 1.00 92.94 150 GLU A O 1
ATOM 1228 N N . ALA A 1 151 ? 0.651 15.335 14.015 1.00 84.56 151 ALA A N 1
ATOM 1229 C CA . ALA A 1 151 ? -0.051 15.078 15.264 1.00 84.56 151 ALA A CA 1
ATOM 1230 C C . ALA A 1 151 ? 0.218 16.213 16.252 1.00 84.56 151 ALA A C 1
ATOM 1232 O O . ALA A 1 151 ? 1.376 16.515 16.547 1.00 84.56 151 ALA A O 1
ATOM 1233 N N . ASP A 1 152 ? -0.842 16.814 16.779 1.00 86.06 152 ASP A N 1
ATOM 1234 C CA . ASP A 1 152 ? -0.746 17.700 17.930 1.00 86.06 152 ASP A CA 1
ATOM 1235 C C . ASP A 1 152 ? -0.724 16.899 19.243 1.00 86.06 152 ASP A C 1
ATOM 1237 O O . ASP A 1 152 ? -0.765 15.663 19.265 1.00 86.06 152 ASP A O 1
ATOM 1241 N N . GLN A 1 153 ? -0.592 17.615 20.359 1.00 76.56 153 GLN A N 1
ATOM 1242 C CA . GLN A 1 153 ? -0.489 16.992 21.674 1.00 76.56 153 GLN A CA 1
ATOM 1243 C C . GLN A 1 153 ? -1.757 16.211 22.044 1.00 76.56 153 GLN A C 1
ATOM 1245 O O . GLN A 1 153 ? -1.648 15.153 22.665 1.00 76.56 153 GLN A O 1
ATOM 1250 N N . ASP A 1 154 ? -2.928 16.703 21.644 1.00 77.12 154 ASP A N 1
ATOM 1251 C CA . ASP A 1 154 ? -4.212 16.073 21.945 1.00 77.12 154 ASP A CA 1
ATOM 1252 C C . ASP A 1 154 ? -4.344 14.754 21.176 1.00 77.12 154 ASP A C 1
ATOM 1254 O O . ASP A 1 154 ? -4.558 13.702 21.779 1.00 77.12 154 ASP A O 1
ATOM 1258 N N . ALA A 1 155 ? -4.022 14.747 19.880 1.00 70.19 155 ALA A N 1
ATOM 1259 C CA . ALA A 1 155 ? -3.996 13.525 19.085 1.00 70.19 155 ALA A CA 1
ATOM 1260 C C . ALA A 1 155 ? -2.984 12.486 19.603 1.00 70.19 155 ALA A C 1
ATOM 1262 O O . ALA A 1 155 ? -3.233 11.279 19.529 1.00 70.19 155 ALA A O 1
ATOM 1263 N N . MET A 1 156 ? -1.832 12.920 20.132 1.00 69.56 156 MET A N 1
ATOM 1264 C CA . MET A 1 156 ? -0.868 12.010 20.765 1.00 69.56 156 MET A CA 1
ATOM 1265 C C . MET A 1 156 ? -1.384 11.423 22.080 1.00 69.56 156 MET A C 1
ATOM 1267 O O . MET A 1 156 ? -1.045 10.279 22.395 1.00 69.56 156 MET A O 1
ATOM 1271 N N . ASN A 1 157 ? -2.173 12.181 22.843 1.00 61.25 157 ASN A N 1
ATOM 1272 C CA . ASN A 1 157 ? -2.793 11.699 24.074 1.00 61.25 157 ASN A CA 1
ATOM 1273 C C . ASN A 1 157 ? -3.876 10.654 23.764 1.00 61.25 157 ASN A C 1
ATOM 1275 O O . ASN A 1 157 ? -3.903 9.605 24.408 1.00 61.25 157 ASN A O 1
ATOM 1279 N N . ASP A 1 158 ? -4.693 10.899 22.738 1.00 65.44 158 ASP A N 1
ATOM 1280 C CA . ASP A 1 158 ? -5.840 10.052 22.394 1.00 65.44 158 ASP A CA 1
ATOM 1281 C C . ASP A 1 158 ? -5.438 8.778 21.635 1.00 65.44 158 ASP A C 1
ATOM 1283 O O . ASP A 1 158 ? -5.935 7.683 21.909 1.00 65.44 158 ASP A O 1
ATOM 1287 N N . HIS A 1 159 ? -4.487 8.888 20.700 1.00 71.50 159 HIS A N 1
ATOM 1288 C CA . HIS A 1 159 ? -4.122 7.799 19.779 1.00 71.50 159 HIS A CA 1
ATOM 1289 C C . HIS A 1 159 ? -2.703 7.245 20.002 1.00 71.50 159 HIS A C 1
ATOM 1291 O O . HIS A 1 159 ? -2.284 6.278 19.345 1.00 71.50 159 HIS A O 1
ATOM 1297 N N . GLY A 1 160 ? -1.961 7.836 20.941 1.00 73.00 160 GLY A N 1
ATOM 1298 C CA . GLY A 1 160 ? -0.604 7.468 21.334 1.00 73.00 160 GLY A CA 1
ATOM 1299 C C . GLY A 1 160 ? 0.501 8.226 20.588 1.00 73.00 160 GLY A C 1
ATOM 1300 O O . GLY A 1 160 ? 0.346 8.676 19.455 1.00 73.00 160 GLY A O 1
ATOM 1301 N N . VAL A 1 161 ? 1.694 8.271 21.193 1.00 65.50 161 VAL A N 1
ATOM 1302 C CA . VAL A 1 161 ? 2.871 9.047 20.730 1.00 65.50 161 VAL A CA 1
ATOM 1303 C C . VAL A 1 161 ? 3.319 8.715 19.294 1.00 65.50 161 VAL A C 1
ATOM 1305 O O . VAL A 1 161 ? 3.970 9.515 18.632 1.00 65.50 161 VAL A O 1
ATOM 1308 N N . GLN A 1 162 ? 2.980 7.530 18.780 1.00 76.06 162 GLN A N 1
ATOM 1309 C CA . GLN A 1 162 ? 3.335 7.105 17.419 1.00 76.06 162 GLN A CA 1
ATOM 1310 C C . GLN A 1 162 ? 2.226 7.348 16.381 1.00 76.06 162 GLN A C 1
ATOM 1312 O O . GLN A 1 162 ? 2.351 6.860 15.254 1.00 76.06 162 GLN A O 1
ATOM 1317 N N . VAL A 1 163 ? 1.144 8.055 16.725 1.00 78.38 163 VAL A N 1
ATOM 1318 C CA . VAL A 1 163 ? -0.012 8.269 15.838 1.00 78.38 163 VAL A CA 1
ATOM 1319 C C . VAL A 1 163 ? 0.401 8.841 14.484 1.00 78.38 163 VAL A C 1
ATOM 1321 O O . VAL A 1 163 ? 0.034 8.273 13.456 1.00 78.38 163 VAL A O 1
ATOM 1324 N N . GLU A 1 164 ? 1.271 9.854 14.459 1.00 81.56 164 GLU A N 1
ATOM 1325 C CA . GLU A 1 164 ? 1.759 10.437 13.209 1.00 81.56 164 GLU A CA 1
ATOM 1326 C C . GLU A 1 164 ? 2.440 9.383 12.328 1.00 81.56 164 GLU A C 1
ATOM 1328 O O . GLU A 1 164 ? 2.149 9.270 11.140 1.00 81.56 164 GLU A O 1
ATOM 1333 N N . TYR A 1 165 ? 3.305 8.543 12.899 1.00 79.44 165 TYR A N 1
ATOM 1334 C CA . TYR A 1 165 ? 3.974 7.482 12.146 1.00 79.44 165 TYR A CA 1
ATOM 1335 C C . TYR A 1 165 ? 2.982 6.422 11.641 1.00 79.44 165 TYR A C 1
ATOM 1337 O O . TYR A 1 165 ? 3.090 5.948 10.503 1.00 79.44 165 TYR A O 1
ATOM 1345 N N . ARG A 1 166 ? 1.977 6.066 12.452 1.00 78.94 166 ARG A N 1
ATOM 1346 C CA . ARG A 1 166 ? 0.921 5.115 12.066 1.00 78.94 166 ARG A CA 1
ATOM 1347 C C . ARG A 1 166 ? 0.089 5.650 10.901 1.00 78.94 166 ARG A C 1
ATOM 1349 O O . ARG A 1 166 ? -0.191 4.895 9.964 1.00 78.94 166 ARG A O 1
ATOM 1356 N N . VAL A 1 167 ? -0.255 6.935 10.928 1.00 85.00 167 VAL A N 1
ATOM 1357 C CA . VAL A 1 167 ? -0.968 7.604 9.838 1.00 85.00 167 VAL A CA 1
ATOM 1358 C C . VAL A 1 167 ? -0.046 7.732 8.629 1.00 85.00 167 VAL A C 1
ATOM 1360 O O . VAL A 1 167 ? -0.353 7.177 7.584 1.00 85.00 167 VAL A O 1
ATOM 1363 N N . ASN A 1 168 ? 1.138 8.322 8.759 1.00 85.69 168 ASN A N 1
ATOM 1364 C CA . ASN A 1 168 ? 1.986 8.694 7.624 1.00 85.69 168 ASN A CA 1
ATOM 1365 C C . ASN A 1 168 ? 2.676 7.503 6.931 1.00 85.69 168 ASN A C 1
ATOM 1367 O O . ASN A 1 168 ? 3.030 7.613 5.747 1.00 85.69 168 ASN A O 1
ATOM 1371 N N . GLN A 1 169 ? 2.911 6.391 7.644 1.00 82.75 169 GLN A N 1
ATOM 1372 C CA . GLN A 1 169 ? 3.698 5.247 7.155 1.00 82.75 169 GLN A CA 1
ATOM 1373 C C . GLN A 1 169 ? 2.944 3.918 7.184 1.00 82.75 169 GLN A C 1
ATOM 1375 O O . GLN A 1 169 ? 2.928 3.227 6.166 1.00 82.75 169 GLN A O 1
ATOM 1380 N N . HIS A 1 170 ? 2.314 3.532 8.300 1.00 85.38 170 HIS A N 1
ATOM 1381 C CA . HIS A 1 170 ? 1.636 2.226 8.356 1.00 85.38 170 HIS A CA 1
ATOM 1382 C C . HIS A 1 170 ? 0.427 2.169 7.421 1.00 85.38 170 HIS A C 1
ATOM 1384 O O . HIS A 1 170 ? 0.196 1.132 6.797 1.00 85.38 170 HIS A O 1
ATOM 1390 N N . SER A 1 171 ? -0.292 3.284 7.249 1.00 89.06 171 SER A N 1
ATOM 1391 C CA . SER A 1 171 ? -1.423 3.362 6.311 1.00 89.06 171 SER A CA 1
ATOM 1392 C C . SER A 1 171 ? -1.047 3.021 4.864 1.00 89.06 171 SER A C 1
ATOM 1394 O O . SER A 1 171 ? -1.848 2.463 4.114 1.00 89.06 171 SER A O 1
ATOM 1396 N N . LEU A 1 172 ? 0.210 3.266 4.476 1.00 89.56 172 LEU A N 1
ATOM 1397 C CA . LEU A 1 172 ? 0.707 2.992 3.129 1.00 89.56 172 LEU A CA 1
ATOM 1398 C C . LEU A 1 172 ? 0.733 1.504 2.778 1.00 89.56 172 LEU A C 1
ATOM 1400 O O . LEU A 1 172 ? 0.856 1.164 1.603 1.00 89.56 172 LEU A O 1
ATOM 1404 N N . SER A 1 173 ? 0.656 0.626 3.780 1.00 85.62 173 SER A N 1
ATOM 1405 C CA . SER A 1 173 ? 0.597 -0.823 3.572 1.00 85.62 173 SER A CA 1
ATOM 1406 C C . SER A 1 173 ? -0.735 -1.291 2.980 1.00 85.62 173 SER A C 1
ATOM 1408 O O . SER A 1 173 ? -0.775 -2.351 2.354 1.00 85.62 173 SER A O 1
ATOM 1410 N N . TRP A 1 174 ? -1.798 -0.497 3.140 1.00 91.44 174 TRP A N 1
ATOM 1411 C CA . TRP A 1 174 ? -3.153 -0.875 2.749 1.00 91.44 174 TRP A CA 1
ATOM 1412 C C . TRP A 1 174 ? -3.880 0.172 1.906 1.00 91.44 174 TRP A C 1
ATOM 1414 O O . TRP A 1 174 ? -4.753 -0.209 1.134 1.00 91.44 174 TRP A O 1
ATOM 1424 N N . ILE A 1 175 ? -3.522 1.458 1.956 1.00 94.56 175 ILE A N 1
ATOM 1425 C CA . ILE A 1 175 ? -4.263 2.508 1.229 1.00 94.56 175 ILE A CA 1
ATOM 1426 C C . ILE A 1 175 ? -4.333 2.260 -0.284 1.00 94.56 175 ILE A C 1
ATOM 1428 O O . ILE A 1 175 ? -5.340 2.521 -0.926 1.00 94.56 175 ILE A O 1
ATOM 1432 N N . TYR A 1 176 ? -3.284 1.684 -0.870 1.00 95.12 176 TYR A N 1
ATOM 1433 C CA . TYR A 1 176 ? -3.248 1.389 -2.306 1.00 95.12 176 TYR A CA 1
ATOM 1434 C C . TYR A 1 176 ? -4.101 0.178 -2.704 1.00 95.12 176 TYR A C 1
ATOM 1436 O O . TYR A 1 176 ? -4.358 -0.036 -3.890 1.00 95.12 176 TYR A O 1
ATOM 1444 N N . SER A 1 177 ? -4.535 -0.600 -1.710 1.00 95.31 177 SER A N 1
ATOM 1445 C CA . SER A 1 177 ? -5.489 -1.694 -1.867 1.00 95.31 177 SER A CA 1
ATOM 1446 C C . SER A 1 177 ? -6.942 -1.251 -1.740 1.00 95.31 177 SER A C 1
ATOM 1448 O O . SER A 1 177 ? -7.843 -2.082 -1.807 1.00 95.31 177 SER A O 1
ATOM 1450 N N . THR A 1 178 ? -7.195 0.050 -1.601 1.00 95.38 178 THR A N 1
ATOM 1451 C CA . THR A 1 178 ? -8.543 0.610 -1.591 1.00 95.38 178 THR A CA 1
ATOM 1452 C C . THR A 1 178 ? -8.778 1.500 -2.809 1.00 95.38 178 THR A C 1
ATOM 1454 O O . THR A 1 178 ? -7.848 1.985 -3.463 1.00 95.38 178 THR A O 1
ATOM 1457 N N . ASP A 1 179 ? -10.056 1.698 -3.104 1.00 93.75 179 ASP A N 1
ATOM 1458 C CA . ASP A 1 179 ? -10.579 2.704 -4.030 1.00 93.75 179 ASP A CA 1
ATOM 1459 C C . ASP A 1 179 ? -11.010 3.969 -3.263 1.00 93.75 179 ASP A C 1
ATOM 1461 O O . ASP A 1 179 ? -11.972 4.628 -3.639 1.00 93.75 179 ASP A O 1
ATOM 1465 N N . TRP A 1 180 ? -10.368 4.254 -2.121 1.00 94.75 180 TRP A N 1
ATOM 1466 C CA . TRP A 1 180 ? -10.683 5.413 -1.283 1.00 94.75 180 TRP A CA 1
ATOM 1467 C C . TRP A 1 180 ? -9.903 6.633 -1.778 1.00 94.75 180 TRP A C 1
ATOM 1469 O O . TRP A 1 180 ? -8.832 6.981 -1.265 1.00 94.75 180 TRP A O 1
ATOM 1479 N N . HIS A 1 181 ? -10.408 7.261 -2.838 1.00 93.81 181 HIS A N 1
ATOM 1480 C CA . HIS A 1 181 ? -9.785 8.439 -3.442 1.00 93.81 181 HIS A CA 1
ATOM 1481 C C . HIS A 1 181 ? -10.235 9.730 -2.760 1.00 93.81 181 HIS A C 1
ATOM 1483 O O . HIS A 1 181 ? -9.445 10.673 -2.662 1.00 93.81 181 HIS A O 1
ATOM 1489 N N . LYS A 1 182 ? -11.471 9.750 -2.273 1.00 94.50 182 LYS A N 1
ATOM 1490 C CA . LYS A 1 182 ? -12.116 10.824 -1.519 1.00 94.50 182 LYS A CA 1
ATOM 1491 C C . LYS A 1 182 ? -12.584 10.317 -0.164 1.00 94.50 182 LYS A C 1
ATOM 1493 O O . LYS A 1 182 ? -12.761 9.113 0.019 1.00 94.50 182 LYS A O 1
ATOM 1498 N N . PHE A 1 183 ? -12.840 11.225 0.773 1.00 94.88 183 PHE A N 1
ATOM 1499 C CA . PHE A 1 183 ? -13.389 10.829 2.076 1.00 94.88 183 PHE A CA 1
ATOM 1500 C C . PHE A 1 183 ? -14.784 10.200 1.949 1.00 94.88 183 PHE A C 1
ATOM 1502 O O . PHE A 1 183 ? -15.084 9.220 2.623 1.00 94.88 183 PHE A O 1
ATOM 1509 N N . SER A 1 184 ? -15.589 10.687 0.997 1.00 92.75 184 SER A N 1
ATOM 1510 C CA . SER A 1 184 ? -16.919 10.150 0.677 1.00 92.75 184 SER A CA 1
ATOM 1511 C C . SER A 1 184 ? -16.919 8.714 0.148 1.00 92.75 184 SER A C 1
ATOM 1513 O O . SER A 1 184 ? -17.969 8.080 0.120 1.00 92.75 184 SER A O 1
ATOM 1515 N N . ASP A 1 185 ? -15.774 8.213 -0.323 1.00 92.94 185 ASP A N 1
ATOM 1516 C CA . ASP A 1 185 ? -15.663 6.857 -0.872 1.00 92.94 185 ASP A CA 1
ATOM 1517 C C . ASP A 1 185 ? -15.559 5.798 0.240 1.00 92.94 185 ASP A C 1
ATOM 1519 O O . ASP A 1 185 ? -15.679 4.600 -0.021 1.00 92.94 185 ASP A O 1
ATOM 1523 N N . ILE A 1 186 ? -15.296 6.232 1.476 1.00 94.69 186 ILE A N 1
ATOM 1524 C CA . ILE A 1 186 ? -15.105 5.360 2.628 1.00 94.69 186 ILE A CA 1
ATOM 1525 C C . ILE A 1 186 ? -16.474 4.963 3.177 1.00 94.69 186 ILE A C 1
ATOM 1527 O O . ILE A 1 186 ? -17.332 5.806 3.424 1.00 94.69 186 ILE A O 1
ATOM 1531 N N . THR A 1 187 ? -16.666 3.668 3.409 1.00 92.50 187 THR A N 1
ATOM 1532 C CA . THR A 1 187 ? -17.889 3.125 4.010 1.00 92.50 187 THR A CA 1
ATOM 1533 C C . THR A 1 187 ? -17.553 2.297 5.243 1.00 92.50 187 THR A C 1
ATOM 1535 O O . THR A 1 187 ? -16.482 1.687 5.320 1.00 92.50 187 THR A O 1
ATOM 1538 N N . VAL A 1 188 ? -18.487 2.235 6.196 1.00 90.06 188 VAL A N 1
ATOM 1539 C CA . VAL A 1 188 ? -18.329 1.473 7.447 1.00 90.06 188 VAL A CA 1
ATOM 1540 C C . VAL A 1 188 ? -17.999 0.000 7.171 1.00 90.06 188 VAL A C 1
ATOM 1542 O O . VAL A 1 188 ? -17.108 -0.575 7.800 1.00 90.06 188 VAL A O 1
ATOM 1545 N N . GLU A 1 189 ? -18.660 -0.609 6.182 1.00 88.75 189 GLU A N 1
ATOM 1546 C CA . GLU A 1 189 ? -18.434 -2.010 5.817 1.00 88.75 189 GLU A CA 1
ATOM 1547 C C . GLU A 1 189 ? -17.019 -2.258 5.274 1.00 88.75 189 GLU A C 1
ATOM 1549 O O . GLU A 1 189 ? -16.370 -3.239 5.647 1.00 88.75 189 GLU A O 1
ATOM 1554 N N . GLU A 1 190 ? -16.503 -1.373 4.421 1.00 91.38 190 GLU A N 1
ATOM 1555 C CA . GLU A 1 190 ? -15.154 -1.522 3.873 1.00 91.38 190 GLU A CA 1
ATOM 1556 C C . GLU A 1 190 ? -14.073 -1.296 4.931 1.00 91.38 190 GLU A C 1
ATOM 1558 O O . GLU A 1 190 ? -13.083 -2.032 4.956 1.00 91.38 190 GLU A O 1
ATOM 1563 N N . VAL A 1 191 ? -14.282 -0.331 5.833 1.00 91.25 191 VAL A N 1
ATOM 1564 C CA . VAL A 1 191 ? -13.412 -0.101 6.995 1.00 91.25 191 VAL A CA 1
ATOM 1565 C C . VAL A 1 191 ? -13.333 -1.351 7.859 1.00 91.25 191 VAL A C 1
ATOM 1567 O O . VAL A 1 191 ? -12.232 -1.806 8.184 1.00 91.25 191 VAL A O 1
ATOM 1570 N N . PHE A 1 192 ? -14.487 -1.933 8.189 1.00 88.25 192 PHE A N 1
ATOM 1571 C CA . PHE A 1 192 ? -14.571 -3.165 8.961 1.00 88.25 192 PHE A CA 1
ATOM 1572 C C . PHE A 1 192 ? -13.800 -4.302 8.281 1.00 88.25 192 PHE A C 1
ATOM 1574 O O . PHE A 1 192 ? -12.881 -4.869 8.875 1.00 88.25 192 PHE A O 1
ATOM 1581 N N . ASN A 1 193 ? -14.124 -4.596 7.018 1.00 88.62 193 ASN A N 1
ATOM 1582 C CA . ASN A 1 193 ? -13.529 -5.707 6.277 1.00 88.62 193 ASN A CA 1
ATOM 1583 C C . ASN A 1 193 ? -12.002 -5.567 6.162 1.00 88.62 193 ASN A C 1
ATOM 1585 O O . ASN A 1 193 ? -11.271 -6.539 6.372 1.00 88.62 193 ASN A O 1
ATOM 1589 N N . LEU A 1 194 ? -11.509 -4.359 5.870 1.00 89.75 194 LEU A N 1
ATOM 1590 C CA . LEU A 1 194 ? -10.078 -4.091 5.774 1.00 89.75 194 LEU A CA 1
ATOM 1591 C C . LEU A 1 194 ? -9.377 -4.235 7.129 1.00 89.75 194 LEU A C 1
ATOM 1593 O O . LEU A 1 194 ? -8.333 -4.886 7.215 1.00 89.75 194 LEU A O 1
ATOM 1597 N N . ASN A 1 195 ? -9.947 -3.659 8.189 1.00 86.88 195 ASN A N 1
ATOM 1598 C CA . ASN A 1 195 ? -9.364 -3.735 9.523 1.00 86.88 195 ASN A CA 1
ATOM 1599 C C . ASN A 1 195 ? -9.297 -5.183 10.025 1.00 86.88 195 ASN A C 1
ATOM 1601 O O . ASN A 1 195 ? -8.235 -5.632 10.452 1.00 86.88 195 ASN A O 1
ATOM 1605 N N . SER A 1 196 ? -10.391 -5.941 9.910 1.00 84.44 196 SER A N 1
ATOM 1606 C CA . SER A 1 196 ? -10.426 -7.354 10.297 1.00 84.44 196 SER A CA 1
ATOM 1607 C C . SER A 1 196 ? -9.396 -8.184 9.531 1.00 84.44 196 SER A C 1
ATOM 1609 O O . SER A 1 196 ? -8.702 -9.009 10.124 1.00 84.44 196 SER A O 1
ATOM 1611 N N . HIS A 1 197 ? -9.242 -7.941 8.227 1.00 86.19 197 HIS A N 1
ATOM 1612 C CA . HIS A 1 197 ? -8.238 -8.632 7.424 1.00 86.19 197 HIS A CA 1
ATOM 1613 C C . HIS A 1 197 ? -6.806 -8.321 7.890 1.00 86.19 197 HIS A C 1
ATOM 1615 O O . HIS A 1 197 ? -6.003 -9.237 8.067 1.00 86.19 197 HIS A O 1
ATOM 1621 N N . LEU A 1 198 ? -6.487 -7.049 8.145 1.00 83.25 198 LEU A N 1
ATOM 1622 C CA . LEU A 1 198 ? -5.157 -6.632 8.601 1.00 83.25 198 LEU A CA 1
ATOM 1623 C C . LEU A 1 198 ? -4.826 -7.121 10.015 1.00 83.25 198 LEU A C 1
ATOM 1625 O O . LEU A 1 198 ? -3.680 -7.487 10.265 1.00 83.25 198 LEU A O 1
ATOM 1629 N N . VAL A 1 199 ? -5.803 -7.166 10.927 1.00 79.38 199 VAL A N 1
ATOM 1630 C CA . VAL A 1 199 ? -5.630 -7.760 12.265 1.00 79.38 199 VAL A CA 1
ATOM 1631 C C . VAL A 1 199 ? -5.247 -9.234 12.140 1.00 79.38 199 VAL A C 1
ATOM 1633 O O . VAL A 1 199 ? -4.244 -9.655 12.716 1.00 79.38 199 VAL A O 1
ATOM 1636 N N . ASN A 1 200 ? -5.977 -9.995 11.320 1.00 78.88 200 ASN A N 1
ATOM 1637 C CA . ASN A 1 200 ? -5.680 -11.408 11.081 1.00 78.88 200 ASN A CA 1
ATOM 1638 C C . ASN A 1 200 ? -4.296 -11.604 10.440 1.00 78.88 200 ASN A C 1
ATOM 1640 O O . ASN A 1 200 ? -3.560 -12.518 10.812 1.00 78.88 200 ASN A O 1
ATOM 1644 N N . LEU A 1 201 ? -3.911 -10.735 9.498 1.00 73.06 201 LEU A N 1
ATOM 1645 C CA . LEU A 1 201 ? -2.578 -10.765 8.893 1.00 73.06 201 LEU A CA 1
ATOM 1646 C C . LEU A 1 201 ? -1.472 -10.431 9.898 1.00 73.06 201 LEU A C 1
ATOM 1648 O O . LEU A 1 201 ? -0.427 -11.071 9.868 1.00 73.06 201 LEU A O 1
ATOM 1652 N N . HIS A 1 202 ? -1.679 -9.457 10.782 1.00 69.50 202 HIS A N 1
ATOM 1653 C CA . HIS A 1 202 ? -0.694 -9.074 11.794 1.00 69.50 202 HIS A CA 1
ATOM 1654 C C . HIS A 1 202 ? -0.473 -10.173 12.843 1.00 69.50 202 HIS A C 1
ATOM 1656 O O . HIS A 1 202 ? 0.650 -10.379 13.291 1.00 69.50 202 HIS A O 1
ATOM 1662 N N . GLN A 1 203 ? -1.526 -10.917 13.189 1.00 69.56 203 GLN A N 1
ATOM 1663 C CA . GLN A 1 203 ? -1.450 -12.069 14.094 1.00 69.56 203 GLN A CA 1
ATOM 1664 C C . GLN A 1 203 ? -0.833 -13.318 13.438 1.00 69.56 203 GLN A C 1
ATOM 1666 O O . GLN A 1 203 ? -0.492 -14.279 14.129 1.00 69.56 203 GLN A O 1
ATOM 1671 N N . SER A 1 204 ? -0.673 -13.334 12.112 1.00 56.94 204 SER A N 1
ATOM 1672 C CA . SER A 1 204 ? -0.079 -14.466 11.403 1.00 56.94 204 SER A CA 1
ATOM 1673 C C . SER A 1 204 ? 1.425 -14.561 11.655 1.00 56.94 204 SER A C 1
ATOM 1675 O O . SER A 1 204 ? 2.185 -13.643 11.356 1.00 56.94 204 SER A O 1
ATOM 1677 N N . ALA A 1 205 ? 1.890 -15.740 12.076 1.00 48.44 205 ALA A N 1
ATOM 1678 C CA . ALA A 1 205 ? 3.314 -16.034 12.266 1.00 48.44 205 ALA A CA 1
ATOM 1679 C C . ALA A 1 205 ? 4.160 -15.920 10.978 1.00 48.44 205 ALA A C 1
ATOM 1681 O O . ALA A 1 205 ? 5.388 -15.859 11.042 1.00 48.44 205 ALA A O 1
ATOM 1682 N N . THR A 1 206 ? 3.521 -15.917 9.804 1.00 49.50 206 THR A N 1
ATOM 1683 C CA . THR A 1 206 ? 4.197 -15.947 8.495 1.00 49.50 206 THR A CA 1
ATOM 1684 C C . THR A 1 206 ? 4.192 -14.602 7.769 1.00 49.50 206 THR A C 1
ATOM 1686 O O . THR A 1 206 ? 5.018 -14.389 6.879 1.00 49.50 206 THR A O 1
ATOM 1689 N N . ALA A 1 207 ? 3.306 -13.674 8.144 1.00 53.84 207 ALA A N 1
ATOM 1690 C CA . ALA A 1 207 ? 3.151 -12.397 7.460 1.00 53.84 207 ALA A CA 1
ATOM 1691 C C . ALA A 1 207 ? 3.799 -11.261 8.261 1.00 53.84 207 ALA A C 1
ATOM 1693 O O . ALA A 1 207 ? 3.447 -10.987 9.402 1.00 53.84 207 ALA A O 1
ATOM 1694 N N . LYS A 1 208 ? 4.738 -10.539 7.639 1.00 56.75 208 LYS A N 1
ATOM 1695 C CA . LYS A 1 208 ? 5.281 -9.296 8.204 1.00 56.75 208 LYS A CA 1
ATOM 1696 C C . LYS A 1 208 ? 4.349 -8.136 7.854 1.00 56.75 208 LYS A C 1
ATOM 1698 O O . LYS A 1 208 ? 4.590 -7.436 6.873 1.00 56.75 208 LYS A O 1
ATOM 1703 N N . CYS A 1 209 ? 3.286 -7.957 8.632 1.00 58.53 209 CYS A N 1
ATOM 1704 C CA . CYS A 1 209 ? 2.370 -6.824 8.502 1.00 58.53 209 CYS A CA 1
ATOM 1705 C C . CYS A 1 209 ? 2.610 -5.822 9.645 1.00 58.53 209 CYS A C 1
ATOM 1707 O O . CYS A 1 209 ? 2.715 -6.255 10.796 1.00 58.53 209 CYS A O 1
ATOM 1709 N N . PRO A 1 210 ? 2.704 -4.503 9.380 1.00 58.16 210 PRO A N 1
ATOM 1710 C CA . PRO A 1 210 ? 2.704 -3.514 10.454 1.00 58.16 210 PRO A CA 1
ATOM 1711 C C . PRO A 1 210 ? 1.398 -3.596 11.265 1.00 58.16 210 PRO A C 1
ATOM 1713 O O . PRO A 1 210 ? 0.399 -4.115 10.753 1.00 58.16 210 PRO A O 1
ATOM 1716 N N . PRO A 1 211 ? 1.380 -3.072 12.505 1.00 63.69 211 PRO A N 1
ATOM 1717 C CA . PRO A 1 211 ? 0.158 -2.984 13.291 1.00 63.69 211 PRO A CA 1
ATOM 1718 C C . PRO A 1 211 ? -0.955 -2.287 12.494 1.00 63.69 211 PRO A C 1
ATOM 1720 O O . PRO A 1 211 ? -0.683 -1.247 11.876 1.00 63.69 211 PRO A O 1
ATOM 1723 N N . PRO A 1 212 ? -2.195 -2.809 12.511 1.00 74.88 212 PRO A N 1
ATOM 1724 C CA . PRO A 1 212 ? -3.315 -2.199 11.805 1.00 74.88 212 PRO A CA 1
ATOM 1725 C C . PRO A 1 212 ? -3.474 -0.723 12.191 1.00 74.88 212 PRO A C 1
ATOM 1727 O O . PRO A 1 212 ? -3.516 -0.365 13.370 1.00 74.88 212 PRO A O 1
ATOM 1730 N N . SER A 1 213 ? -3.523 0.155 11.189 1.00 84.25 213 SER A N 1
ATOM 1731 C CA . SER A 1 213 ? -3.688 1.605 11.374 1.00 84.25 213 SER A CA 1
ATOM 1732 C C . SER A 1 213 ? -5.017 2.137 10.844 1.00 84.25 213 SER A C 1
ATOM 1734 O O . SER A 1 213 ? -5.260 3.334 10.943 1.00 84.25 213 SER A O 1
ATOM 1736 N N . VAL A 1 214 ? -5.881 1.267 10.308 1.00 89.12 214 VAL A N 1
ATOM 1737 C CA . VAL A 1 214 ? -7.158 1.659 9.692 1.00 89.12 214 VAL A CA 1
ATOM 1738 C C . VAL A 1 214 ? -8.032 2.408 10.693 1.00 89.12 214 VAL A C 1
ATOM 1740 O O . VAL A 1 214 ? -8.395 3.542 10.420 1.00 89.12 214 VAL A O 1
ATOM 1743 N N . LEU A 1 215 ? -8.300 1.831 11.871 1.00 85.81 215 LEU A N 1
ATOM 1744 C CA . LEU A 1 215 ? -9.168 2.472 12.869 1.00 85.81 215 LEU A CA 1
ATOM 1745 C C . LEU A 1 215 ? -8.613 3.803 13.383 1.00 85.81 215 LEU A C 1
ATOM 1747 O O . LEU A 1 215 ? -9.381 4.730 13.575 1.00 85.81 215 LEU A O 1
ATOM 1751 N N . VAL A 1 216 ? -7.290 3.932 13.524 1.00 87.12 216 VAL A N 1
ATOM 1752 C CA . VAL A 1 216 ? -6.670 5.212 13.909 1.00 87.12 216 VAL A CA 1
ATOM 1753 C C . VAL A 1 216 ? -6.942 6.282 12.858 1.00 87.12 216 VAL A C 1
ATOM 1755 O O . VAL A 1 216 ? -7.380 7.374 13.192 1.00 87.12 216 VAL A O 1
ATOM 1758 N N . VAL A 1 217 ? -6.730 5.959 11.577 1.00 90.81 217 VAL A N 1
ATOM 1759 C CA . VAL A 1 217 ? -7.017 6.898 10.483 1.00 90.81 217 VAL A CA 1
ATOM 1760 C C . VAL A 1 217 ? -8.505 7.255 10.453 1.00 90.81 217 VAL A C 1
ATOM 1762 O O . VAL A 1 217 ? -8.839 8.419 10.282 1.00 90.81 217 VAL A O 1
ATOM 1765 N N . ILE A 1 218 ? -9.396 6.282 10.642 1.00 92.19 218 ILE A N 1
ATOM 1766 C CA . ILE A 1 218 ? -10.845 6.510 10.616 1.00 92.19 218 ILE A CA 1
ATOM 1767 C C . ILE A 1 218 ? -11.323 7.351 11.802 1.00 92.19 218 ILE A C 1
ATOM 1769 O O . ILE A 1 218 ? -12.133 8.247 11.592 1.00 92.19 218 ILE A O 1
ATOM 1773 N N . ASN A 1 219 ? -10.792 7.133 13.006 1.00 87.19 219 ASN A N 1
ATOM 1774 C CA . ASN A 1 219 ? -11.126 7.949 14.174 1.00 87.19 219 ASN A CA 1
ATOM 1775 C C . ASN A 1 219 ? -10.722 9.409 13.956 1.00 87.19 219 ASN A C 1
ATOM 1777 O O . ASN A 1 219 ? -11.566 10.287 14.079 1.00 87.19 219 ASN A O 1
ATOM 1781 N N . ILE A 1 220 ? -9.495 9.655 13.489 1.00 89.75 220 ILE A N 1
ATOM 1782 C CA . ILE A 1 220 ? -9.016 11.009 13.169 1.00 89.75 220 ILE A CA 1
ATOM 1783 C C . ILE A 1 220 ? -9.902 11.679 12.104 1.00 89.75 220 ILE A C 1
ATOM 1785 O O . ILE A 1 220 ? -10.254 12.853 12.216 1.00 89.75 220 ILE A O 1
ATOM 1789 N N . LEU A 1 221 ? -10.279 10.950 11.048 1.00 92.62 221 LEU A N 1
ATOM 1790 C CA . LEU A 1 221 ? -11.164 11.484 10.006 1.00 92.62 221 LEU A CA 1
ATOM 1791 C C . LEU A 1 221 ? -12.584 11.761 10.534 1.00 92.62 221 LEU A C 1
ATOM 1793 O O . LEU A 1 221 ? -13.224 12.715 10.098 1.00 92.62 221 LEU A O 1
ATOM 1797 N N . SER A 1 222 ? -13.073 10.951 11.474 1.00 88.94 222 SER A N 1
ATOM 1798 C CA . SER A 1 222 ? -14.361 11.161 12.141 1.00 88.94 222 SER A CA 1
ATOM 1799 C C . SER A 1 222 ? -14.322 12.382 13.064 1.00 88.94 222 SER A C 1
ATOM 1801 O O . SER A 1 222 ? -15.219 13.213 12.997 1.00 88.94 222 SER A O 1
ATOM 1803 N N . GLU A 1 223 ? -13.283 12.522 13.890 1.00 87.38 223 GLU A N 1
ATOM 1804 C CA . GLU A 1 223 ? -13.071 13.653 14.814 1.00 87.38 223 GLU A CA 1
ATOM 1805 C C . GLU A 1 223 ? -12.970 14.989 14.062 1.00 87.38 223 GLU A C 1
ATOM 1807 O O . GLU A 1 223 ? -13.434 16.026 14.532 1.00 87.38 223 GLU A O 1
ATOM 1812 N N . THR A 1 224 ? -12.428 14.952 12.843 1.00 87.69 224 THR A N 1
ATOM 1813 C CA . THR A 1 224 ? -12.323 16.113 11.947 1.00 87.69 224 THR A CA 1
ATOM 1814 C C . THR A 1 224 ? -13.565 16.344 11.077 1.00 87.69 224 THR A C 1
ATOM 1816 O O . THR A 1 224 ? -13.555 17.242 10.236 1.00 87.69 224 THR A O 1
ATOM 1819 N N . ASN A 1 225 ? -14.649 15.582 11.279 1.00 89.69 225 ASN A N 1
ATOM 1820 C CA . ASN A 1 225 ? -15.897 15.647 10.504 1.00 89.69 225 ASN A CA 1
ATOM 1821 C C . ASN A 1 225 ? -15.704 15.467 8.985 1.00 89.69 225 ASN A C 1
ATOM 1823 O O . ASN A 1 225 ? -16.434 16.043 8.177 1.00 89.69 225 ASN A O 1
ATOM 1827 N N . LEU A 1 226 ? -14.711 14.671 8.581 1.00 91.88 226 LEU A N 1
ATOM 1828 C CA . LEU A 1 226 ? -14.436 14.367 7.174 1.00 91.88 226 LEU A CA 1
ATOM 1829 C C . LEU A 1 226 ? -15.191 13.126 6.676 1.00 91.88 226 LEU A C 1
ATOM 1831 O O . LEU A 1 226 ? -15.233 12.884 5.471 1.00 91.88 226 LEU A O 1
ATOM 1835 N N . LEU A 1 227 ? -15.793 12.343 7.575 1.00 92.06 227 LEU A N 1
ATOM 1836 C CA . LEU A 1 227 ? -16.579 11.151 7.250 1.00 92.06 227 LEU A CA 1
ATOM 1837 C C . LEU A 1 227 ? -18.078 11.400 7.405 1.00 92.06 227 LEU A C 1
ATOM 1839 O O . LEU A 1 227 ? -18.513 12.227 8.199 1.00 92.06 227 LEU A O 1
ATOM 1843 N N . SER A 1 228 ? -18.872 10.635 6.658 1.00 88.12 228 SER A N 1
ATOM 1844 C CA . SER A 1 228 ? -20.337 10.630 6.756 1.00 88.12 228 SER A CA 1
ATOM 1845 C C . SER A 1 228 ? -20.881 9.756 7.893 1.00 88.12 228 SER A C 1
ATOM 1847 O O . SER A 1 228 ? -22.095 9.670 8.053 1.00 88.12 228 SER A O 1
ATOM 1849 N N . PHE A 1 229 ? -20.000 9.095 8.643 1.00 88.69 229 PHE A N 1
ATOM 1850 C CA . PHE A 1 229 ? -20.318 8.183 9.738 1.00 88.69 229 PHE A CA 1
ATOM 1851 C C . PHE A 1 229 ? -19.364 8.428 10.909 1.00 88.69 229 PHE A C 1
ATOM 1853 O O . PHE A 1 229 ? -18.243 8.905 10.709 1.00 88.69 229 PHE A O 1
ATOM 1860 N N . SER A 1 230 ? -19.790 8.070 12.121 1.00 82.38 230 SER A N 1
ATOM 1861 C CA . SER A 1 230 ? -18.960 8.199 13.323 1.00 82.38 230 SER A CA 1
ATOM 1862 C C . SER A 1 230 ? -18.057 6.981 13.565 1.00 82.38 230 SER A C 1
ATOM 1864 O O . SER A 1 230 ? -18.327 5.865 13.110 1.00 82.38 230 SER A O 1
ATOM 1866 N N . SER A 1 231 ? -16.990 7.161 14.345 1.00 76.12 231 SER A N 1
ATOM 1867 C CA . SER A 1 231 ? -16.170 6.052 14.860 1.00 76.12 231 SER A CA 1
ATOM 1868 C C . SER A 1 231 ? -17.002 5.019 15.638 1.00 76.12 231 SER A C 1
ATOM 1870 O O . SER A 1 231 ? -16.778 3.811 15.514 1.00 76.12 231 SER A O 1
ATOM 1872 N N . GLU A 1 232 ? -18.019 5.472 16.372 1.00 80.31 232 GLU A N 1
ATOM 1873 C CA . GLU A 1 232 ? -18.941 4.616 17.123 1.00 80.31 232 GLU A CA 1
ATOM 1874 C C . GLU A 1 232 ? -19.744 3.681 16.211 1.00 80.31 232 GLU A C 1
ATOM 1876 O O . GLU A 1 232 ? -19.963 2.523 16.567 1.00 80.31 232 GLU A O 1
ATOM 1881 N N . GLU A 1 233 ? -20.151 4.131 15.021 1.00 81.25 233 GLU A N 1
ATOM 1882 C CA . GLU A 1 233 ? -20.845 3.280 14.045 1.00 81.25 233 GLU A CA 1
ATOM 1883 C C . GLU A 1 233 ? -19.959 2.116 13.579 1.00 81.25 233 GLU A C 1
ATOM 1885 O O . GLU A 1 233 ? -20.419 0.973 13.485 1.00 81.25 233 GLU A O 1
ATOM 1890 N N . VAL A 1 234 ? -18.662 2.372 13.369 1.00 77.12 234 VAL A N 1
ATOM 1891 C CA . VAL A 1 234 ? -17.677 1.332 13.030 1.00 77.12 234 VAL A CA 1
ATOM 1892 C C . VAL A 1 234 ? -17.520 0.343 14.182 1.00 77.12 234 VAL A C 1
ATOM 1894 O O . VAL A 1 234 ? -17.548 -0.871 13.963 1.00 77.12 234 VAL A O 1
ATOM 1897 N N . GLU A 1 235 ? -17.402 0.831 15.418 1.00 76.00 235 GLU A N 1
ATOM 1898 C CA . GLU A 1 235 ? -17.330 -0.035 16.596 1.00 76.00 235 GLU A CA 1
ATOM 1899 C C . GLU A 1 235 ? -18.587 -0.883 16.779 1.00 76.00 235 GLU A C 1
ATOM 1901 O O . GLU A 1 235 ? -18.494 -2.069 17.103 1.00 76.00 235 GLU A O 1
ATOM 1906 N N . GLN A 1 236 ? -19.768 -0.300 16.576 1.00 78.81 236 GLN A N 1
ATOM 1907 C CA . GLN A 1 236 ? -21.029 -1.025 16.646 1.00 78.81 236 GLN A CA 1
ATOM 1908 C C . GLN A 1 236 ? -21.090 -2.114 15.578 1.00 78.81 236 GLN A C 1
ATOM 1910 O O . GLN A 1 236 ? -21.530 -3.222 15.879 1.00 78.81 236 GLN A O 1
ATOM 1915 N N . GLN A 1 237 ? -20.609 -1.853 14.362 1.00 75.75 237 GLN A N 1
ATOM 1916 C CA . GLN A 1 237 ? -20.546 -2.865 13.310 1.00 75.75 237 GLN A CA 1
ATOM 1917 C C . GLN A 1 237 ? -19.546 -3.983 13.643 1.00 75.75 237 GLN A C 1
ATOM 1919 O O . GLN A 1 237 ? -19.865 -5.158 13.438 1.00 75.75 237 GLN A O 1
ATOM 1924 N N . ILE A 1 238 ? -18.394 -3.653 14.244 1.00 70.31 238 ILE A N 1
ATOM 1925 C CA . ILE A 1 238 ? -17.446 -4.643 14.783 1.00 70.31 238 ILE A CA 1
ATOM 1926 C C . ILE A 1 238 ? -18.124 -5.505 15.857 1.00 70.31 238 ILE A C 1
ATOM 1928 O O . ILE A 1 238 ? -18.065 -6.733 15.781 1.00 70.31 238 ILE A O 1
ATOM 1932 N N . LYS A 1 239 ? -18.803 -4.880 16.828 1.00 74.81 239 LYS A N 1
ATOM 1933 C CA . LYS A 1 239 ? -19.503 -5.558 17.932 1.00 74.81 239 LYS A CA 1
ATOM 1934 C C . LYS A 1 239 ? -20.653 -6.435 17.424 1.00 74.81 239 LYS A C 1
ATOM 1936 O O . LYS A 1 239 ? -20.764 -7.582 17.845 1.00 74.81 239 LYS A O 1
ATOM 1941 N N . ARG A 1 240 ? -21.470 -5.944 16.483 1.00 76.25 240 ARG A N 1
ATOM 1942 C CA . ARG A 1 240 ? -22.577 -6.695 15.859 1.00 76.25 240 ARG A CA 1
ATOM 1943 C C . ARG A 1 240 ? -22.073 -7.920 15.104 1.00 76.25 240 ARG A C 1
ATOM 1945 O O . ARG A 1 240 ? -22.562 -9.013 15.354 1.00 76.25 240 ARG A O 1
ATOM 1952 N N . ARG A 1 241 ? -21.052 -7.778 14.252 1.00 66.25 241 ARG A N 1
ATOM 1953 C CA . ARG A 1 241 ? -20.454 -8.921 13.539 1.00 66.25 241 ARG A CA 1
ATOM 1954 C C . ARG A 1 241 ? -19.792 -9.896 14.511 1.00 66.25 241 ARG A C 1
ATOM 1956 O O . ARG A 1 241 ? -19.965 -11.099 14.361 1.00 66.25 241 ARG A O 1
ATOM 1963 N N . ALA A 1 242 ? -19.090 -9.415 15.538 1.00 59.56 242 ALA A N 1
ATOM 1964 C CA . ALA A 1 242 ? -18.557 -10.281 16.591 1.00 59.56 242 ALA A CA 1
ATOM 1965 C C . ALA A 1 242 ? -19.674 -11.066 17.308 1.00 59.56 242 ALA A C 1
ATOM 1967 O O . ALA A 1 242 ? -19.493 -12.251 17.584 1.00 59.56 242 ALA A O 1
ATOM 1968 N N . ALA A 1 243 ? -20.838 -10.446 17.530 1.00 59.06 243 ALA A N 1
ATOM 1969 C CA . ALA A 1 243 ? -22.027 -11.093 18.084 1.00 59.06 243 ALA A CA 1
ATOM 1970 C C . ALA A 1 243 ? -22.695 -12.089 17.107 1.00 59.06 243 ALA A C 1
ATOM 1972 O O . ALA A 1 243 ? -23.170 -13.145 17.513 1.00 59.06 243 ALA A O 1
ATOM 1973 N N . GLU A 1 244 ? -22.691 -11.814 15.801 1.00 57.56 244 GLU A N 1
ATOM 1974 C CA . GLU A 1 244 ? -23.163 -12.750 14.766 1.00 57.56 244 GLU A CA 1
ATOM 1975 C C . GLU A 1 244 ? -22.244 -13.978 14.641 1.00 57.56 244 GLU A C 1
ATOM 1977 O O . GLU A 1 244 ? -22.713 -15.103 14.445 1.00 57.56 244 GLU A O 1
ATOM 1982 N N . PHE A 1 245 ? -20.930 -13.785 14.797 1.00 46.72 245 PHE A N 1
ATOM 1983 C CA . PHE A 1 245 ? -19.950 -14.871 14.848 1.00 46.72 245 PHE A CA 1
ATOM 1984 C C . PHE A 1 245 ? -19.993 -15.641 16.178 1.00 46.72 245 PHE A C 1
ATOM 1986 O O . PHE A 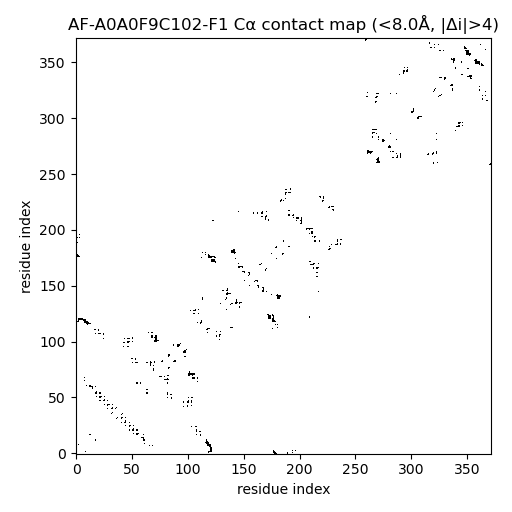1 245 ? -19.746 -16.850 16.175 1.00 46.72 245 PHE A O 1
ATOM 1993 N N . SER A 1 246 ? -20.356 -14.997 17.294 1.00 41.81 246 SER A N 1
ATOM 1994 C CA . SER A 1 246 ? -20.591 -15.685 18.571 1.00 41.81 246 SER A CA 1
ATOM 1995 C C . SER A 1 246 ? -21.922 -16.450 18.585 1.00 41.81 246 SER A C 1
ATOM 1997 O O . SER A 1 246 ? -21.984 -17.538 19.152 1.00 41.81 246 SER A O 1
ATOM 1999 N N . GLY A 1 247 ? -22.940 -15.993 17.846 1.00 38.91 247 GLY A N 1
ATOM 2000 C CA . GLY A 1 247 ? -24.214 -16.699 17.652 1.00 38.91 247 GLY A CA 1
ATOM 2001 C C . GLY A 1 247 ? -24.116 -18.028 16.884 1.00 38.91 247 GLY A C 1
ATOM 2002 O O . GLY A 1 247 ? -25.056 -18.820 16.903 1.00 38.91 247 GLY A O 1
ATOM 2003 N N . LYS A 1 248 ? -22.975 -18.313 16.237 1.00 38.66 248 LYS A N 1
ATOM 2004 C CA . LYS A 1 248 ? -22.681 -19.593 15.557 1.00 38.66 248 LYS A CA 1
ATOM 2005 C C . LYS A 1 248 ? -21.627 -20.457 16.258 1.00 38.66 248 LYS A C 1
ATOM 2007 O O . LYS A 1 248 ? -21.268 -21.512 15.737 1.00 38.66 248 LYS A O 1
ATOM 2012 N N . ARG A 1 249 ? -21.160 -20.065 17.445 1.00 33.38 249 ARG A N 1
ATOM 2013 C CA . ARG A 1 249 ? -20.313 -20.899 18.309 1.00 33.38 249 ARG A CA 1
ATOM 2014 C C . ARG A 1 249 ? -20.993 -21.100 19.655 1.00 33.38 249 ARG A C 1
ATOM 2016 O O . ARG A 1 249 ? -20.608 -20.525 20.666 1.00 33.38 249 ARG A O 1
ATOM 2023 N N . SER A 1 250 ? -21.996 -21.974 19.651 1.00 37.25 250 SER A N 1
ATOM 2024 C CA . SER A 1 250 ? -22.229 -22.796 20.832 1.00 37.25 250 SER A CA 1
ATOM 2025 C C . SER A 1 250 ? -21.019 -23.718 20.994 1.00 37.25 250 SER A C 1
ATOM 2027 O O . SER A 1 250 ? -20.600 -24.359 20.031 1.00 37.25 250 SER A O 1
ATOM 2029 N N . GLN A 1 251 ? -20.509 -23.744 22.222 1.00 35.09 251 GLN A N 1
ATOM 2030 C CA . GLN A 1 251 ? -19.405 -24.536 22.768 1.00 35.09 251 GLN A CA 1
ATOM 2031 C C . GLN A 1 251 ? -17.993 -23.938 22.657 1.00 35.09 251 GLN A C 1
ATOM 2033 O O . GLN A 1 251 ? -17.358 -23.884 21.607 1.00 35.09 251 GLN A O 1
ATOM 2038 N N . ASP A 1 252 ? -17.536 -23.557 23.851 1.00 38.47 252 ASP A N 1
ATOM 2039 C CA . ASP A 1 252 ? -16.168 -23.391 24.319 1.00 38.47 252 ASP A CA 1
ATOM 2040 C C . ASP A 1 252 ? -15.303 -22.328 23.638 1.00 38.47 252 ASP A C 1
ATOM 2042 O O . ASP A 1 252 ? -14.577 -22.578 22.677 1.00 38.47 252 ASP A O 1
ATOM 2046 N N . ARG A 1 253 ? -15.238 -21.157 24.283 1.00 32.28 253 ARG A N 1
ATOM 2047 C CA . ARG A 1 253 ? -14.013 -20.767 25.001 1.00 32.28 253 ARG A CA 1
ATOM 2048 C C . ARG A 1 253 ? -14.236 -19.524 25.857 1.00 32.28 253 ARG A C 1
ATOM 2050 O O . ARG A 1 253 ? -14.618 -18.462 25.379 1.00 32.28 253 ARG A O 1
ATOM 2057 N N . THR A 1 254 ? -13.969 -19.722 27.138 1.00 33.97 254 THR A N 1
ATOM 2058 C CA . THR A 1 254 ? -13.839 -18.744 28.211 1.00 33.97 254 THR A CA 1
ATOM 2059 C C . THR A 1 254 ? -12.875 -17.615 27.848 1.00 33.97 254 THR A C 1
ATOM 2061 O O . THR A 1 254 ? -11.727 -17.852 27.477 1.00 33.97 254 THR A O 1
ATOM 2064 N N . THR A 1 255 ? -13.350 -16.385 27.992 1.00 42.62 255 THR A N 1
ATOM 2065 C CA . THR A 1 255 ? -12.563 -15.153 28.061 1.00 42.62 255 THR A CA 1
ATOM 2066 C C . THR A 1 255 ? -12.026 -14.956 29.477 1.00 42.62 255 THR A C 1
ATOM 2068 O O . THR A 1 255 ? -12.837 -14.788 30.377 1.00 42.62 255 THR A O 1
ATOM 2071 N N . GLU A 1 256 ? -10.701 -14.925 29.657 1.00 35.09 256 GLU A N 1
ATOM 2072 C CA . GLU A 1 256 ? -9.993 -14.049 30.611 1.00 35.09 256 GLU A CA 1
ATOM 2073 C C . GLU A 1 256 ? -8.469 -14.006 30.298 1.00 35.09 256 GLU A C 1
ATOM 2075 O O . GLU A 1 256 ? -7.963 -14.897 29.611 1.00 35.09 256 GLU A O 1
ATOM 2080 N N . PRO A 1 257 ? -7.739 -12.940 30.697 1.00 39.78 257 PRO A N 1
ATOM 2081 C CA . PRO A 1 257 ? -6.408 -12.596 30.189 1.00 39.78 257 PRO A CA 1
ATOM 2082 C C . PRO A 1 257 ? -5.274 -13.288 30.971 1.00 39.78 257 PRO A C 1
ATOM 2084 O O . PRO A 1 257 ? -4.992 -12.981 32.128 1.00 39.78 257 PRO A O 1
ATOM 2087 N N . TYR A 1 258 ? -4.570 -14.205 30.312 1.00 47.44 258 TYR A N 1
ATOM 2088 C CA . TYR A 1 258 ? -3.489 -15.015 30.884 1.00 47.44 258 TYR A CA 1
ATOM 2089 C C . TYR A 1 258 ? -2.124 -14.323 30.798 1.00 47.44 258 TYR A C 1
ATOM 2091 O O . TYR A 1 258 ? -1.373 -14.609 29.869 1.00 47.44 258 TYR A O 1
ATOM 2099 N N . VAL A 1 259 ? -1.757 -13.428 31.727 1.00 49.59 259 VAL A N 1
ATOM 2100 C CA . VAL A 1 259 ? -0.414 -12.797 31.648 1.00 49.59 259 VAL A CA 1
ATOM 2101 C C . VAL A 1 259 ? 0.328 -12.590 32.977 1.00 49.59 259 VAL A C 1
ATOM 2103 O O . VAL A 1 259 ? 1.552 -12.431 32.962 1.00 49.59 259 VAL A O 1
ATOM 2106 N N . HIS A 1 260 ? -0.304 -12.689 34.148 1.00 50.31 260 HIS A N 1
ATOM 2107 C CA . HIS A 1 260 ? 0.421 -12.557 35.418 1.00 50.31 260 HIS A CA 1
ATOM 2108 C C . HIS A 1 260 ? 0.026 -13.653 36.403 1.00 50.31 260 HIS A C 1
ATOM 2110 O O . HIS A 1 260 ? -1.132 -13.736 36.805 1.00 50.31 260 HIS A O 1
ATOM 2116 N N . GLY A 1 261 ? 0.999 -14.465 36.840 1.00 49.91 261 GLY A N 1
ATOM 2117 C CA . GLY A 1 261 ? 0.838 -15.174 38.106 1.00 49.91 261 GLY A CA 1
ATOM 2118 C C . GLY A 1 261 ? 0.542 -14.112 39.162 1.00 49.91 261 GLY A C 1
ATOM 2119 O O . GLY A 1 261 ? 1.220 -13.084 39.185 1.00 49.91 261 GLY A O 1
ATOM 2120 N N . GLY A 1 262 ? -0.515 -14.293 39.948 1.00 56.69 262 GLY A N 1
ATOM 2121 C CA . GLY A 1 262 ? -0.937 -13.335 40.968 1.00 56.69 262 GLY A CA 1
ATOM 2122 C C . GLY A 1 262 ? 0.121 -13.108 42.060 1.00 56.69 262 GLY A C 1
ATOM 2123 O O . GLY A 1 262 ? 1.334 -13.219 41.851 1.00 56.69 262 GLY A O 1
ATOM 2124 N N . ARG A 1 263 ? -0.321 -12.785 43.282 1.00 58.66 263 ARG A N 1
ATOM 2125 C CA . ARG A 1 263 ? 0.608 -12.640 44.417 1.00 58.66 263 ARG A CA 1
ATOM 2126 C C . ARG A 1 263 ? 1.474 -13.904 44.564 1.00 58.66 263 ARG A C 1
ATOM 2128 O O . ARG A 1 263 ? 0.978 -15.023 44.439 1.00 58.66 263 ARG A O 1
ATOM 2135 N N . ARG A 1 264 ? 2.777 -13.712 44.789 1.00 67.06 264 ARG A N 1
ATOM 2136 C CA . ARG A 1 264 ? 3.733 -14.796 45.054 1.00 67.06 264 ARG A CA 1
ATOM 2137 C C . ARG A 1 264 ? 3.483 -15.312 46.463 1.00 67.06 264 ARG A C 1
ATOM 2139 O O . ARG A 1 264 ? 3.706 -14.590 47.428 1.00 67.06 264 ARG A O 1
ATOM 2146 N N . ASN A 1 265 ? 2.954 -16.518 46.557 1.00 67.50 265 ASN A N 1
ATOM 2147 C CA . ASN A 1 265 ? 2.566 -17.171 47.805 1.00 67.50 265 ASN A CA 1
ATOM 2148 C C . ASN A 1 265 ? 3.374 -18.449 48.074 1.00 67.50 265 ASN A C 1
ATOM 2150 O O . ASN A 1 265 ? 3.249 -19.000 49.158 1.00 67.50 265 ASN A O 1
ATOM 2154 N N . CYS A 1 266 ? 4.233 -18.880 47.140 1.00 68.81 266 CYS A N 1
ATOM 2155 C CA . CYS A 1 266 ? 5.123 -20.030 47.304 1.00 68.81 266 CYS A CA 1
ATOM 2156 C C . CYS A 1 266 ? 6.502 -19.739 46.674 1.00 68.81 266 CYS A C 1
ATOM 2158 O O . CYS A 1 266 ? 6.833 -20.229 45.592 1.00 68.81 266 CYS A O 1
ATOM 2160 N N . GLY A 1 267 ? 7.289 -18.876 47.331 1.00 75.31 267 GLY A N 1
ATOM 2161 C CA . GLY A 1 267 ? 8.629 -18.479 46.876 1.00 75.31 267 GLY A CA 1
ATOM 2162 C C . GLY A 1 267 ? 8.618 -17.767 45.517 1.00 75.31 267 GLY A C 1
ATOM 2163 O O . GLY A 1 267 ? 8.025 -16.694 45.373 1.00 75.31 267 GLY A O 1
ATOM 2164 N N . TYR A 1 268 ? 9.274 -18.351 44.509 1.00 73.12 268 TYR A N 1
ATOM 2165 C CA . TYR A 1 268 ? 9.319 -17.816 43.141 1.00 73.12 268 TYR A CA 1
ATOM 2166 C C . TYR A 1 268 ? 8.030 -18.056 42.342 1.00 73.12 268 TYR A C 1
ATOM 2168 O O . TYR A 1 268 ? 7.801 -17.347 41.354 1.00 73.12 268 TYR A O 1
ATOM 2176 N N . PHE A 1 269 ? 7.191 -19.006 42.765 1.00 75.19 269 PHE A N 1
ATOM 2177 C CA . PHE A 1 269 ? 5.973 -19.412 42.067 1.00 75.19 269 PHE A CA 1
ATOM 2178 C C . PHE A 1 269 ? 4.722 -18.719 42.635 1.00 75.19 269 PHE A C 1
ATOM 2180 O O . PHE A 1 269 ? 4.630 -18.403 43.824 1.00 75.19 269 PHE A O 1
ATOM 2187 N N . SER A 1 270 ? 3.739 -18.462 41.766 1.00 70.62 270 SER A N 1
ATOM 2188 C CA . SER A 1 270 ? 2.408 -17.994 42.168 1.00 70.62 270 SER A CA 1
ATOM 2189 C C . SER A 1 270 ? 1.387 -19.095 41.949 1.00 70.62 270 SER A C 1
ATOM 2191 O O . SER A 1 270 ? 1.236 -19.584 40.830 1.00 70.62 270 SER A O 1
ATOM 2193 N N . LEU A 1 271 ? 0.685 -19.449 43.021 1.00 67.44 271 LEU A N 1
ATOM 2194 C CA . LEU A 1 271 ? -0.443 -20.365 43.007 1.00 67.44 271 LEU A CA 1
ATOM 2195 C C . LEU A 1 271 ? -1.728 -19.538 42.895 1.00 67.44 271 LEU A C 1
ATOM 2197 O O . LEU A 1 271 ? -2.036 -18.771 43.819 1.00 67.44 271 LEU A O 1
ATOM 2201 N N . PRO A 1 272 ? -2.476 -19.633 41.781 1.00 60.72 272 PRO A N 1
ATOM 2202 C CA . PRO A 1 272 ? -3.697 -18.864 41.610 1.00 60.72 272 PRO A CA 1
ATOM 2203 C C . PRO A 1 272 ? -4.785 -19.373 42.560 1.00 60.72 272 PRO A C 1
ATOM 2205 O O . PRO A 1 272 ? -5.305 -20.473 42.402 1.00 60.72 272 PRO A O 1
ATOM 2208 N N . VAL A 1 273 ? -5.156 -18.545 43.539 1.00 58.03 273 VAL A N 1
ATOM 2209 C CA . VAL A 1 273 ? -6.131 -18.898 44.590 1.00 58.03 273 VAL A CA 1
ATOM 2210 C C . VAL A 1 273 ? -7.490 -19.321 44.013 1.00 58.03 273 VAL A C 1
ATOM 2212 O O . VAL A 1 273 ? -8.165 -20.171 44.582 1.00 58.03 273 VAL A O 1
ATOM 2215 N N . HIS A 1 274 ? -7.870 -18.775 42.854 1.00 57.19 274 HIS A N 1
ATOM 2216 C CA . HIS A 1 274 ? -9.124 -19.096 42.166 1.00 57.19 274 HIS A CA 1
ATOM 2217 C C . HIS A 1 274 ? -9.168 -20.510 41.553 1.00 57.19 274 HIS A C 1
ATOM 2219 O O . HIS A 1 274 ? -10.224 -20.917 41.078 1.00 57.19 274 HIS A O 1
ATOM 2225 N N . LEU A 1 275 ? -8.052 -21.252 41.543 1.00 52.81 275 LEU A N 1
ATOM 2226 C CA . LEU A 1 275 ? -7.979 -22.622 41.016 1.00 52.81 275 LEU A CA 1
ATOM 2227 C C . LEU A 1 275 ? -7.978 -23.705 42.107 1.00 52.81 275 LEU A C 1
ATOM 2229 O O . LEU A 1 275 ? -7.987 -24.886 41.763 1.00 52.81 275 LEU A O 1
ATOM 2233 N N . ASN A 1 276 ? -7.984 -23.334 43.391 1.00 54.75 276 ASN A N 1
ATOM 2234 C CA . ASN A 1 276 ? -7.969 -24.274 44.520 1.00 54.75 276 ASN A CA 1
ATOM 2235 C C . ASN A 1 276 ? -9.198 -25.208 44.499 1.00 54.75 276 ASN A C 1
ATOM 2237 O O . ASN A 1 276 ? -10.323 -24.753 44.279 1.00 54.75 276 ASN A O 1
ATOM 2241 N N . GLY A 1 277 ? -8.990 -26.513 44.687 1.00 49.00 277 GLY A N 1
ATOM 2242 C CA . GLY A 1 277 ? -10.027 -27.546 44.668 1.00 49.00 277 GLY A CA 1
ATOM 2243 C C . GLY A 1 277 ? -10.546 -27.909 43.273 1.00 49.00 277 GLY A C 1
ATOM 2244 O O . GLY A 1 277 ? -11.396 -28.791 43.136 1.00 49.00 277 GLY A O 1
ATOM 2245 N N . THR A 1 278 ? -10.055 -27.254 42.217 1.00 51.88 278 THR A N 1
ATOM 2246 C CA . THR A 1 278 ? -10.376 -27.623 40.835 1.00 51.88 278 THR A CA 1
ATOM 2247 C C . THR A 1 278 ? -9.408 -28.692 40.334 1.00 51.88 278 THR A C 1
ATOM 2249 O O . THR A 1 278 ? -8.280 -28.811 40.803 1.00 51.88 278 THR A O 1
ATOM 2252 N N . ARG A 1 279 ? -9.784 -29.418 39.275 1.00 47.84 279 ARG A N 1
ATOM 2253 C CA . ARG A 1 279 ? -8.847 -30.310 38.561 1.00 47.84 279 ARG A CA 1
ATOM 2254 C C . ARG A 1 279 ? -7.647 -29.581 37.921 1.00 47.84 279 ARG A C 1
ATOM 2256 O O . ARG A 1 279 ? -6.792 -30.237 37.336 1.00 47.84 279 ARG A O 1
ATOM 2263 N N . TRP A 1 280 ? -7.632 -28.246 37.976 1.00 48.94 280 TRP A N 1
ATOM 2264 C CA . TRP A 1 280 ? -6.592 -27.356 37.455 1.00 48.94 280 TRP A CA 1
ATOM 2265 C C . TRP A 1 280 ? -5.686 -26.789 38.548 1.00 48.94 280 TRP A C 1
ATOM 2267 O O . TRP A 1 280 ? -4.803 -25.988 38.246 1.00 48.94 280 TRP A O 1
ATOM 2277 N N . GLU A 1 281 ? -5.912 -27.167 39.806 1.00 57.81 281 GLU A N 1
ATOM 2278 C CA . GLU A 1 281 ? -5.056 -26.780 40.917 1.00 57.81 281 GLU A CA 1
ATOM 2279 C C . GLU A 1 281 ? -3.634 -27.317 40.703 1.00 57.81 281 GLU A C 1
ATOM 2281 O O . GLU A 1 281 ? -3.434 -28.510 40.461 1.00 57.81 281 GLU A O 1
ATOM 2286 N N . PHE A 1 282 ? -2.633 -26.439 40.799 1.00 65.44 282 PHE A N 1
ATOM 2287 C CA . PHE A 1 282 ? -1.237 -26.859 40.858 1.00 65.44 282 PHE A CA 1
ATOM 2288 C C . PHE A 1 282 ? -0.896 -27.209 42.316 1.00 65.44 282 PHE A C 1
ATOM 2290 O O . PHE A 1 282 ? -0.935 -26.302 43.151 1.00 65.44 282 PHE A O 1
ATOM 2297 N N . PRO A 1 283 ? -0.583 -28.480 42.652 1.00 68.25 283 PRO A N 1
ATOM 2298 C CA . PRO A 1 283 ? -0.467 -28.899 44.046 1.00 68.25 283 PRO A CA 1
ATOM 2299 C C . PRO A 1 283 ? 0.634 -28.145 44.793 1.00 68.25 283 PRO A C 1
ATOM 2301 O O . PRO A 1 283 ? 1.783 -28.101 44.346 1.00 68.25 283 PRO A O 1
ATOM 2304 N N . GLU A 1 284 ? 0.300 -27.614 45.969 1.00 71.06 284 GLU A N 1
ATOM 2305 C CA . GLU A 1 284 ? 1.222 -26.824 46.794 1.00 71.06 284 GLU A CA 1
ATOM 2306 C C . GLU A 1 284 ? 2.504 -27.599 47.143 1.00 71.06 284 GLU A C 1
ATOM 2308 O O . GLU A 1 284 ? 3.604 -27.065 47.029 1.00 71.06 284 GLU A O 1
ATOM 2313 N N . SER A 1 285 ? 2.392 -28.894 47.452 1.00 73.31 285 SER A N 1
ATOM 2314 C CA . SER A 1 285 ? 3.542 -29.763 47.742 1.00 73.31 285 SER A CA 1
ATOM 2315 C C . SER A 1 285 ? 4.509 -29.917 46.559 1.00 73.31 285 SER A C 1
ATOM 2317 O O . SER A 1 285 ? 5.722 -30.017 46.751 1.00 73.31 285 SER A O 1
ATOM 2319 N N . VAL A 1 286 ? 3.998 -29.896 45.324 1.00 71.56 286 VAL A N 1
ATOM 2320 C CA . VAL A 1 286 ? 4.819 -29.936 44.103 1.00 71.56 286 VAL A CA 1
ATOM 2321 C C . VAL A 1 286 ? 5.466 -28.575 43.861 1.00 71.56 286 VAL A C 1
ATOM 2323 O O . VAL A 1 286 ? 6.643 -28.515 43.509 1.00 71.56 286 VAL A O 1
ATOM 2326 N N . ALA A 1 287 ? 4.729 -27.490 44.102 1.00 71.00 287 ALA A N 1
ATOM 2327 C CA . ALA A 1 287 ? 5.241 -26.130 43.992 1.00 71.00 287 ALA A CA 1
ATOM 2328 C C . ALA A 1 287 ? 6.372 -25.843 44.989 1.00 71.00 287 ALA A C 1
ATOM 2330 O O . ALA A 1 287 ? 7.373 -25.241 44.603 1.00 71.00 287 ALA A O 1
ATOM 2331 N N . MET A 1 288 ? 6.252 -26.317 46.233 1.00 74.94 288 MET A N 1
ATOM 2332 C CA . MET A 1 288 ? 7.297 -26.202 47.255 1.00 74.94 288 MET A CA 1
ATOM 2333 C C . MET A 1 288 ? 8.570 -26.951 46.846 1.00 74.94 288 MET A C 1
ATOM 2335 O O . MET A 1 288 ? 9.646 -26.359 46.829 1.00 74.94 288 MET A O 1
ATOM 2339 N N . ASN A 1 289 ? 8.445 -28.206 46.402 1.00 77.44 289 ASN A N 1
ATOM 2340 C CA . ASN A 1 289 ? 9.581 -28.987 45.904 1.00 77.44 289 ASN A CA 1
ATOM 2341 C C . ASN A 1 289 ? 10.244 -28.321 44.680 1.00 77.44 289 ASN A C 1
ATOM 2343 O O . ASN A 1 289 ? 11.466 -28.234 44.572 1.00 77.44 289 ASN A O 1
ATOM 2347 N N . TRP A 1 290 ? 9.447 -27.790 43.750 1.00 78.56 290 TRP A N 1
ATOM 2348 C CA . TRP A 1 290 ? 9.987 -27.044 42.613 1.00 78.56 290 TRP A CA 1
ATOM 2349 C C . TRP A 1 290 ? 10.655 -25.741 43.041 1.00 78.56 290 TRP A C 1
ATOM 2351 O O . TRP A 1 290 ? 11.648 -25.371 42.423 1.00 78.56 290 TRP A O 1
ATOM 2361 N N . ASN A 1 291 ? 10.166 -25.065 44.084 1.00 80.06 291 ASN A N 1
ATOM 2362 C CA . ASN A 1 291 ? 10.796 -23.858 44.615 1.00 80.06 291 ASN A CA 1
ATOM 2363 C C . ASN A 1 291 ? 12.200 -24.153 45.153 1.00 80.06 291 ASN A C 1
ATOM 2365 O O . ASN A 1 291 ? 13.145 -23.469 44.768 1.00 80.06 291 ASN A O 1
ATOM 2369 N N . GLU A 1 292 ? 12.358 -25.221 45.935 1.00 79.50 292 GLU A N 1
ATOM 2370 C CA . GLU A 1 292 ? 13.664 -25.658 46.450 1.00 79.50 292 GLU A CA 1
ATOM 2371 C C . GLU A 1 292 ? 14.644 -26.008 45.316 1.00 79.50 292 GLU A C 1
ATOM 2373 O O . GLU A 1 292 ? 15.801 -25.581 45.308 1.00 79.50 292 GLU A O 1
ATOM 2378 N N . LEU A 1 293 ? 14.181 -26.742 44.298 1.00 78.81 293 LEU A N 1
ATOM 2379 C CA . LEU A 1 293 ? 15.004 -27.072 43.130 1.00 78.81 293 LEU A CA 1
ATOM 2380 C C . LEU A 1 293 ? 15.358 -25.826 42.299 1.00 78.81 293 LEU A C 1
ATOM 2382 O O . LEU A 1 293 ? 16.431 -25.770 41.689 1.00 78.81 293 LEU A O 1
ATOM 2386 N N . PHE A 1 294 ? 14.456 -24.844 42.234 1.00 80.81 294 PHE A N 1
ATOM 2387 C CA . PHE A 1 294 ? 14.652 -23.606 41.482 1.00 80.81 294 PHE A CA 1
ATOM 2388 C C . PHE A 1 294 ? 15.663 -22.687 42.173 1.00 80.81 294 PHE A C 1
ATOM 2390 O O . PHE A 1 294 ? 16.513 -22.104 41.501 1.00 80.81 294 PHE A O 1
ATOM 2397 N N . GLU A 1 295 ? 15.653 -22.630 43.504 1.00 79.25 295 GLU A N 1
ATOM 2398 C CA . GLU A 1 295 ? 16.679 -21.950 44.302 1.00 79.25 295 GLU A CA 1
ATOM 2399 C C . GLU A 1 295 ? 18.069 -22.553 44.051 1.00 79.25 295 GLU A C 1
ATOM 2401 O O . GLU A 1 295 ? 19.001 -21.832 43.689 1.00 79.25 295 GLU A O 1
ATOM 2406 N N . GLN A 1 296 ? 18.195 -23.884 44.084 1.00 79.50 296 GLN A N 1
ATOM 2407 C CA . GLN A 1 296 ? 19.454 -24.575 43.762 1.00 79.50 296 GLN A CA 1
ATOM 2408 C C . GLN A 1 296 ? 19.924 -24.319 42.318 1.00 79.50 296 GLN A C 1
ATOM 2410 O O . GLN A 1 296 ? 21.124 -24.207 42.044 1.00 79.50 296 GLN A O 1
ATOM 2415 N N . PHE A 1 297 ? 18.989 -24.212 41.369 1.00 78.25 297 PHE A N 1
ATOM 2416 C CA . PHE A 1 297 ? 19.290 -23.849 39.982 1.00 78.25 297 PHE A CA 1
ATOM 2417 C C . PHE A 1 297 ? 19.848 -22.424 39.871 1.00 78.25 297 PHE A C 1
ATOM 2419 O O . PHE A 1 297 ? 20.812 -22.195 39.131 1.00 78.25 297 PHE A O 1
ATOM 2426 N N . ILE A 1 298 ? 19.278 -21.475 40.617 1.00 74.25 298 ILE A N 1
ATOM 2427 C CA . ILE A 1 298 ? 19.741 -20.084 40.657 1.00 74.25 298 ILE A CA 1
ATOM 2428 C C . ILE A 1 298 ? 21.144 -20.012 41.265 1.00 74.25 298 ILE A C 1
ATOM 2430 O O . ILE A 1 298 ? 22.038 -19.428 40.646 1.00 74.25 298 ILE A O 1
ATOM 2434 N N . GLU A 1 299 ? 21.372 -20.664 42.407 1.00 74.62 299 GLU A N 1
ATOM 2435 C CA . GLU A 1 299 ? 22.692 -20.715 43.047 1.00 74.62 299 GLU A CA 1
ATOM 2436 C C . GLU A 1 299 ? 23.766 -21.283 42.112 1.00 74.62 299 GLU A C 1
ATOM 2438 O O . GLU A 1 299 ? 24.880 -20.759 42.025 1.00 74.62 299 GLU A O 1
ATOM 2443 N N . TYR A 1 300 ? 23.439 -22.346 41.371 1.00 75.44 300 TYR A N 1
ATOM 2444 C CA . TYR A 1 300 ? 24.350 -22.935 40.394 1.00 75.44 300 TYR A CA 1
ATOM 2445 C C . TYR A 1 300 ? 24.719 -21.951 39.272 1.00 75.44 300 TYR A C 1
ATOM 2447 O O . TYR A 1 300 ? 25.891 -21.852 38.893 1.00 75.44 300 TYR A O 1
ATOM 2455 N N . ARG A 1 301 ? 23.743 -21.202 38.737 1.00 69.56 301 ARG A N 1
ATOM 2456 C CA . ARG A 1 301 ? 23.987 -20.199 37.684 1.00 69.56 301 ARG A CA 1
ATOM 2457 C C . ARG A 1 301 ? 24.831 -19.031 38.186 1.00 69.56 301 ARG A C 1
ATOM 2459 O O . ARG A 1 301 ? 25.723 -18.594 37.459 1.00 69.56 301 ARG A O 1
ATOM 2466 N N . GLN A 1 302 ? 24.594 -18.582 39.418 1.00 71.25 302 GLN A N 1
ATOM 2467 C CA . GLN A 1 302 ? 25.379 -17.527 40.063 1.00 71.25 302 GLN A CA 1
ATOM 2468 C C . GLN A 1 302 ? 26.834 -17.962 40.279 1.00 71.25 302 GLN A C 1
ATOM 2470 O O . GLN A 1 302 ? 27.750 -17.258 39.861 1.00 71.25 302 GLN A O 1
ATOM 2475 N N . LYS A 1 303 ? 27.071 -19.166 40.822 1.00 72.88 303 LYS A N 1
ATOM 2476 C CA . LYS A 1 303 ? 28.429 -19.719 41.023 1.00 72.88 303 LYS A CA 1
ATOM 2477 C C . LYS A 1 303 ? 29.232 -19.856 39.723 1.00 72.88 303 LYS A C 1
ATOM 2479 O O . LYS A 1 303 ? 30.456 -19.806 39.746 1.00 72.88 303 LYS A O 1
ATOM 2484 N N . ARG A 1 304 ? 28.555 -20.042 38.587 1.00 70.56 304 ARG A N 1
ATOM 2485 C CA . ARG A 1 304 ? 29.160 -20.166 37.249 1.00 70.56 304 ARG A CA 1
ATOM 2486 C C . ARG A 1 304 ? 29.320 -18.826 36.515 1.00 70.56 304 ARG A C 1
ATOM 2488 O O . ARG A 1 304 ? 29.769 -18.834 35.373 1.00 70.56 304 ARG A O 1
ATOM 2495 N N . GLY A 1 305 ? 28.944 -17.705 37.135 1.00 61.62 305 GLY A N 1
ATOM 2496 C CA . GLY A 1 305 ? 29.027 -16.373 36.529 1.00 61.62 305 GLY A CA 1
ATOM 2497 C C . GLY A 1 305 ? 28.032 -16.142 35.389 1.00 61.62 305 GLY A C 1
ATOM 2498 O O . GLY A 1 305 ? 28.219 -15.226 34.595 1.00 61.62 305 GLY A O 1
ATOM 2499 N N . PHE A 1 306 ? 26.986 -16.970 35.276 1.00 60.94 306 PHE A N 1
ATOM 2500 C CA . PHE A 1 306 ? 25.946 -16.783 34.260 1.00 60.94 306 PHE A CA 1
ATOM 2501 C C . PHE A 1 306 ? 24.941 -15.685 34.633 1.00 60.94 306 PHE A C 1
ATOM 2503 O O . PHE A 1 306 ? 24.180 -15.268 33.764 1.00 60.94 306 PHE A O 1
ATOM 2510 N N . GLU A 1 307 ? 24.903 -15.249 35.896 1.00 59.38 307 GLU A N 1
ATOM 2511 C CA . GLU A 1 307 ? 23.973 -14.238 36.415 1.00 59.38 307 GLU A CA 1
ATOM 2512 C C . GLU A 1 307 ? 24.649 -13.398 37.521 1.00 59.38 307 GLU A C 1
ATOM 2514 O O . GLU A 1 307 ? 25.355 -13.951 38.366 1.00 59.38 307 GLU A O 1
ATOM 2519 N N . ASP A 1 308 ? 24.393 -12.083 37.551 1.00 54.47 308 ASP A N 1
ATOM 2520 C CA . ASP A 1 308 ? 24.815 -11.160 38.621 1.00 54.47 308 ASP A CA 1
ATOM 2521 C C . ASP A 1 308 ? 23.798 -11.123 39.780 1.00 54.47 308 ASP A C 1
ATOM 2523 O O . ASP A 1 308 ? 22.613 -11.406 39.595 1.00 54.47 308 ASP A O 1
ATOM 2527 N N . HIS A 1 309 ? 24.219 -10.694 40.978 1.00 54.69 309 HIS A N 1
ATOM 2528 C CA . HIS A 1 309 ? 23.418 -10.718 42.224 1.00 54.69 309 HIS A CA 1
ATOM 2529 C C . HIS A 1 309 ? 22.140 -9.834 42.215 1.00 54.69 309 HIS A C 1
ATOM 2531 O O . HIS A 1 309 ? 21.462 -9.715 43.234 1.00 54.69 309 HIS A O 1
ATOM 2537 N N . ARG A 1 310 ? 21.780 -9.192 41.092 1.00 52.09 310 ARG A N 1
ATOM 2538 C CA . ARG A 1 310 ? 20.672 -8.222 40.982 1.00 52.09 310 ARG A CA 1
ATOM 2539 C C . ARG A 1 310 ? 19.597 -8.615 39.957 1.00 52.09 310 ARG A C 1
ATOM 2541 O O . ARG A 1 310 ? 19.300 -7.817 39.076 1.00 52.09 310 ARG A O 1
ATOM 2548 N N . PHE A 1 311 ? 18.964 -9.790 40.044 1.00 52.34 311 PHE A N 1
ATOM 2549 C CA . PHE A 1 311 ? 17.887 -10.140 39.092 1.00 52.34 311 PHE A CA 1
ATOM 2550 C C . PHE A 1 311 ? 16.735 -10.974 39.681 1.00 52.34 311 PHE A C 1
ATOM 2552 O O . PHE A 1 311 ? 16.684 -12.184 39.517 1.00 52.34 311 PHE A O 1
ATOM 2559 N N . GLY A 1 312 ? 15.729 -10.318 40.274 1.00 53.03 312 GLY A N 1
ATOM 2560 C CA . GLY A 1 312 ? 14.446 -10.966 40.607 1.00 53.03 312 GLY A CA 1
ATOM 2561 C C . GLY A 1 312 ? 13.465 -11.052 39.422 1.00 53.03 312 GLY A C 1
ATOM 2562 O O . GLY A 1 312 ? 12.805 -12.065 39.210 1.00 53.03 312 GLY A O 1
ATOM 2563 N N . LYS A 1 313 ? 13.382 -10.009 38.579 1.00 54.41 313 LYS A N 1
ATOM 2564 C CA . LYS A 1 313 ? 12.270 -9.842 37.613 1.00 54.41 313 LYS A CA 1
ATOM 2565 C C . LYS A 1 313 ? 12.239 -10.861 36.459 1.00 54.41 313 LYS A C 1
ATOM 2567 O O . LYS A 1 313 ? 11.166 -11.358 36.130 1.00 54.41 313 LYS A O 1
ATOM 2572 N N . ASN A 1 314 ? 13.386 -11.212 35.869 1.00 58.94 314 ASN A N 1
ATOM 2573 C CA . ASN A 1 314 ? 13.441 -12.171 34.750 1.00 58.94 314 ASN A CA 1
ATOM 2574 C C . ASN A 1 314 ? 13.218 -13.625 35.201 1.00 58.94 314 ASN A C 1
ATOM 2576 O O . ASN A 1 314 ? 12.666 -14.428 34.449 1.00 58.94 314 ASN A O 1
ATOM 2580 N N . LEU A 1 315 ? 13.599 -13.953 36.438 1.00 68.50 315 LEU A N 1
ATOM 2581 C CA . LEU A 1 315 ? 13.394 -15.278 37.023 1.00 68.50 315 LEU A CA 1
ATOM 2582 C C . LEU A 1 315 ? 11.937 -15.494 37.436 1.00 68.50 315 LEU A C 1
ATOM 2584 O O . LEU A 1 315 ? 11.421 -16.586 37.244 1.00 68.50 315 LEU A O 1
ATOM 2588 N N . HIS A 1 316 ? 11.236 -14.447 37.883 1.00 69.81 316 HIS A N 1
ATOM 2589 C CA . HIS A 1 316 ? 9.789 -14.512 38.106 1.00 69.81 316 HIS A CA 1
ATOM 2590 C C . HIS A 1 316 ? 9.000 -14.766 36.822 1.00 69.81 316 HIS A C 1
ATOM 2592 O O . HIS A 1 316 ? 8.002 -15.479 36.862 1.00 69.81 316 HIS A O 1
ATOM 2598 N N . ALA A 1 317 ? 9.444 -14.223 35.684 1.00 69.00 317 ALA A N 1
ATOM 2599 C CA . ALA A 1 317 ? 8.817 -14.536 34.407 1.00 69.00 317 ALA A CA 1
ATOM 2600 C C . ALA A 1 317 ? 9.052 -15.989 33.990 1.00 69.00 317 ALA A C 1
ATOM 2602 O O . ALA A 1 317 ? 8.145 -16.640 33.482 1.00 69.00 317 ALA A O 1
ATOM 2603 N N . PHE A 1 318 ? 10.247 -16.516 34.247 1.00 72.88 318 PHE A N 1
ATOM 2604 C CA . PHE A 1 318 ? 10.543 -17.922 33.997 1.00 72.88 318 PHE A CA 1
ATOM 2605 C C . PHE A 1 318 ? 9.787 -18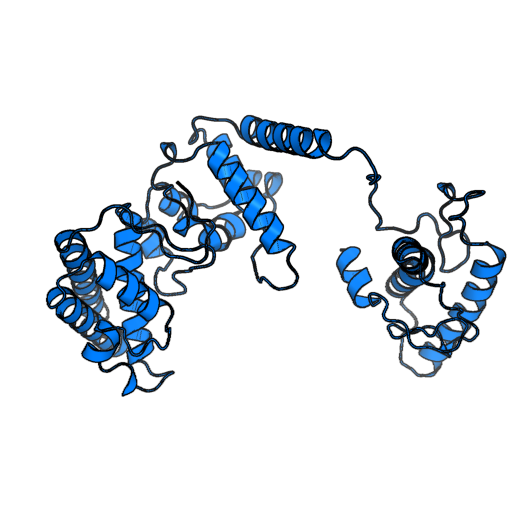.863 34.950 1.00 72.88 318 PHE A C 1
ATOM 2607 O O . PHE A 1 318 ? 9.305 -19.904 34.516 1.00 72.88 318 PHE A O 1
ATOM 2614 N N . ALA A 1 319 ? 9.598 -18.467 36.208 1.00 73.88 319 ALA A N 1
ATOM 2615 C CA . ALA A 1 319 ? 8.773 -19.196 37.165 1.00 73.88 319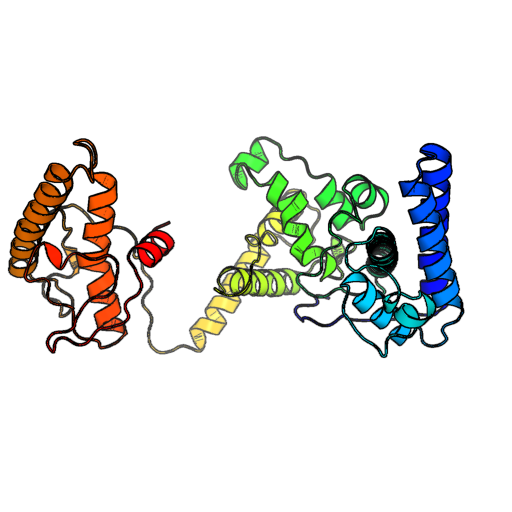 ALA A CA 1
ATOM 2616 C C . ALA A 1 319 ? 7.291 -19.216 36.745 1.00 73.88 319 ALA A C 1
ATOM 2618 O O . ALA A 1 319 ? 6.696 -20.288 36.724 1.00 73.88 319 ALA A O 1
ATOM 2619 N N . ASP A 1 320 ? 6.726 -18.078 36.307 1.00 72.31 320 ASP A N 1
ATOM 2620 C CA . ASP A 1 320 ? 5.350 -18.011 35.774 1.00 72.31 320 ASP A CA 1
ATOM 2621 C C . ASP A 1 320 ? 5.162 -18.927 34.553 1.00 72.31 320 ASP A C 1
ATOM 2623 O O . ASP A 1 320 ? 4.139 -19.594 34.408 1.00 72.31 320 ASP A O 1
ATOM 2627 N N . TYR A 1 321 ? 6.164 -18.990 33.674 1.00 73.06 321 TYR A N 1
ATOM 2628 C CA . TYR A 1 321 ? 6.146 -19.905 32.536 1.00 73.06 321 TYR A CA 1
ATOM 2629 C C . TYR A 1 321 ? 6.033 -21.369 32.984 1.00 73.06 321 TYR A C 1
ATOM 2631 O O . TYR A 1 321 ? 5.239 -22.124 32.428 1.00 73.06 321 TYR A O 1
ATOM 2639 N N . ILE A 1 322 ? 6.802 -21.759 34.001 1.00 72.88 322 ILE A N 1
ATOM 2640 C CA . ILE A 1 322 ? 6.866 -23.139 34.490 1.00 72.88 322 ILE A CA 1
ATOM 2641 C C . ILE A 1 322 ? 5.616 -23.529 35.287 1.00 72.88 322 ILE A C 1
ATOM 2643 O O . ILE A 1 322 ? 5.126 -24.639 35.107 1.00 72.88 322 ILE A O 1
ATOM 2647 N N . SER A 1 323 ? 5.096 -22.662 36.161 1.00 68.25 323 SER A N 1
ATOM 2648 C CA . SER A 1 323 ? 3.986 -23.026 37.058 1.00 68.25 323 SER A CA 1
ATOM 2649 C C . SER A 1 323 ? 2.598 -22.744 36.501 1.00 68.25 323 SER A C 1
ATOM 2651 O O . SER A 1 323 ? 1.624 -23.243 37.052 1.00 68.25 323 SER A O 1
ATOM 2653 N N . PHE A 1 324 ? 2.483 -21.930 35.450 1.00 68.56 324 PHE A N 1
ATOM 2654 C CA . PHE A 1 324 ? 1.184 -21.492 34.943 1.00 68.56 324 PHE A CA 1
ATOM 2655 C C . PHE A 1 324 ? 1.009 -21.809 33.462 1.00 68.56 324 PHE A C 1
ATOM 2657 O O . PHE A 1 324 ? 0.124 -22.574 33.084 1.00 68.56 324 PHE A O 1
ATOM 2664 N N . TYR A 1 325 ? 1.902 -21.290 32.620 1.00 69.06 325 TYR A N 1
ATOM 2665 C CA . TYR A 1 325 ? 1.764 -21.450 31.176 1.00 69.06 325 TYR A CA 1
ATOM 2666 C C . TYR A 1 325 ? 1.988 -22.898 30.724 1.00 69.06 325 TYR A C 1
ATOM 2668 O O . TYR A 1 325 ? 1.204 -23.446 29.952 1.00 69.06 325 TYR A O 1
ATOM 2676 N N . LEU A 1 326 ? 3.035 -23.550 31.233 1.00 67.62 326 LEU A N 1
ATOM 2677 C CA . LEU A 1 326 ? 3.381 -24.911 30.836 1.00 67.62 326 LEU A CA 1
ATOM 2678 C C . LEU A 1 326 ? 2.309 -25.943 31.250 1.00 67.62 326 LEU A C 1
ATOM 2680 O O . LEU A 1 326 ? 1.897 -26.709 30.375 1.00 67.62 326 LEU A O 1
ATOM 2684 N N . PRO A 1 327 ? 1.775 -25.955 32.492 1.00 63.47 327 PRO A N 1
ATOM 2685 C CA . PRO A 1 327 ? 0.670 -26.838 32.862 1.00 63.47 327 PRO A CA 1
ATOM 2686 C C . PRO A 1 327 ? -0.597 -26.619 32.048 1.00 63.47 327 PRO A C 1
ATOM 2688 O O . PRO A 1 327 ? -1.242 -27.592 31.657 1.00 63.47 327 PRO A O 1
ATOM 2691 N N . GLN A 1 328 ? -0.921 -25.368 31.728 1.00 61.75 328 GLN A N 1
ATOM 2692 C CA . GLN A 1 328 ? -2.087 -25.047 30.918 1.00 61.75 328 GLN A CA 1
ATOM 2693 C C . GLN A 1 328 ? -1.943 -25.545 29.476 1.00 61.75 328 GLN A C 1
ATOM 2695 O O . GLN A 1 328 ? -2.857 -26.180 28.958 1.00 61.75 328 GLN A O 1
ATOM 2700 N N . ILE A 1 329 ? -0.788 -25.343 28.835 1.00 64.38 329 ILE A N 1
ATOM 2701 C CA . ILE A 1 329 ? -0.545 -25.852 27.477 1.00 64.38 329 ILE A CA 1
ATOM 2702 C C . ILE A 1 329 ? -0.551 -27.382 27.445 1.00 64.38 329 ILE A C 1
ATOM 2704 O O . ILE A 1 329 ? -1.131 -27.975 26.530 1.00 64.38 329 ILE A O 1
ATOM 2708 N N . CYS A 1 330 ? 0.065 -28.028 28.442 1.00 63.16 330 CYS A N 1
ATOM 2709 C CA . CYS A 1 330 ? -0.005 -29.481 28.605 1.00 63.16 330 CYS A CA 1
ATOM 2710 C C . CYS A 1 330 ? -1.465 -29.927 28.693 1.00 63.16 330 CYS A C 1
ATOM 2712 O O . CYS A 1 330 ? -1.877 -30.859 28.006 1.00 63.16 330 CYS A O 1
ATOM 2714 N N . HIS A 1 331 ? -2.267 -29.205 29.472 1.00 58.91 331 HIS A N 1
ATOM 2715 C CA . HIS A 1 331 ? -3.676 -29.497 29.620 1.00 58.91 331 HIS A CA 1
ATOM 2716 C C . HIS A 1 331 ? -4.470 -29.332 28.309 1.00 58.91 331 HIS A C 1
ATOM 2718 O O . HIS A 1 331 ? -5.112 -30.286 27.861 1.00 58.91 331 HIS A O 1
ATOM 2724 N N . GLU A 1 332 ? -4.397 -28.164 27.666 1.00 58.44 332 GLU A N 1
ATOM 2725 C CA . GLU A 1 332 ? -5.104 -27.860 26.413 1.00 58.44 332 GLU A CA 1
ATOM 2726 C C . GLU A 1 332 ? -4.732 -28.835 25.291 1.00 58.44 332 GLU A C 1
ATOM 2728 O O . GLU A 1 332 ? -5.577 -29.225 24.482 1.00 58.44 332 GLU A O 1
ATOM 2733 N N . SER A 1 333 ? -3.474 -29.272 25.277 1.00 59.28 333 SER A N 1
ATOM 2734 C CA . SER A 1 333 ? -2.945 -30.208 24.284 1.00 59.28 333 SER A CA 1
ATOM 2735 C C . SER A 1 333 ? -3.144 -31.679 24.671 1.00 59.28 333 SER A C 1
ATOM 2737 O O . SER A 1 333 ? -2.813 -32.560 23.880 1.00 59.28 333 SER A O 1
ATOM 2739 N N . ARG A 1 334 ? -3.688 -31.967 25.866 1.00 62.19 334 ARG A N 1
ATOM 2740 C CA . ARG A 1 334 ? -3.813 -33.314 26.464 1.00 62.19 334 ARG A CA 1
ATOM 2741 C C . ARG A 1 334 ? -2.484 -34.078 26.535 1.00 62.19 334 ARG A C 1
ATOM 2743 O O . ARG A 1 334 ? -2.429 -35.288 26.323 1.00 62.19 334 ARG A O 1
ATOM 2750 N N . ILE A 1 335 ? -1.415 -33.354 26.830 1.00 62.06 335 ILE A N 1
ATOM 2751 C CA . ILE A 1 335 ? -0.050 -33.852 26.971 1.00 62.06 335 ILE A CA 1
ATOM 2752 C C . ILE A 1 335 ? 0.294 -33.940 28.467 1.00 62.06 335 ILE A C 1
ATOM 2754 O O . ILE A 1 335 ? -0.184 -33.145 29.274 1.00 62.06 335 ILE A O 1
ATOM 2758 N N . ALA A 1 336 ? 1.107 -34.923 28.862 1.00 58.62 336 ALA A N 1
ATOM 2759 C CA . ALA A 1 336 ? 1.541 -35.072 30.250 1.00 58.62 336 ALA A CA 1
ATOM 2760 C C . ALA A 1 336 ? 2.453 -33.911 30.683 1.00 58.62 336 ALA A C 1
ATOM 2762 O O . ALA A 1 336 ? 3.365 -33.529 29.951 1.00 58.62 336 ALA A O 1
ATOM 2763 N N . LEU A 1 337 ? 2.241 -33.390 31.897 1.00 61.94 337 LEU A N 1
ATOM 2764 C CA . LEU A 1 337 ? 3.101 -32.353 32.466 1.00 61.94 337 LEU A CA 1
ATOM 2765 C C . LEU A 1 337 ? 4.541 -32.885 32.626 1.00 61.94 337 LEU A C 1
ATOM 2767 O O . LEU A 1 337 ? 4.721 -33.975 33.189 1.00 61.94 337 LEU A O 1
ATOM 2771 N N . PRO A 1 338 ? 5.570 -32.141 32.182 1.00 64.12 338 PRO A N 1
ATOM 2772 C CA . PRO A 1 338 ? 6.951 -32.554 32.377 1.00 64.12 338 PRO A CA 1
ATOM 2773 C C . PRO A 1 338 ? 7.316 -32.544 33.865 1.00 64.12 338 PRO A C 1
ATOM 2775 O O . PRO A 1 338 ? 7.007 -31.608 34.601 1.00 64.12 338 PRO A O 1
ATOM 2778 N N . LEU A 1 339 ? 7.994 -33.603 34.310 1.00 63.28 339 LEU A N 1
ATOM 2779 C CA . LEU A 1 339 ? 8.465 -33.721 35.688 1.00 63.28 339 LEU A CA 1
ATOM 2780 C C . LEU A 1 339 ? 9.852 -33.094 35.815 1.00 63.28 339 LEU A C 1
ATOM 2782 O O . LEU A 1 339 ? 10.831 -33.629 35.299 1.00 63.28 339 LEU A O 1
ATOM 2786 N N . ILE A 1 340 ? 9.943 -31.993 36.555 1.00 68.31 340 ILE A N 1
ATOM 2787 C CA . ILE A 1 340 ? 11.218 -31.406 36.967 1.00 68.31 340 ILE A CA 1
ATOM 2788 C C . ILE A 1 340 ? 11.662 -32.131 38.239 1.00 68.31 340 ILE A C 1
ATOM 2790 O O . ILE A 1 340 ? 10.989 -32.046 39.266 1.00 68.31 340 ILE A O 1
ATOM 2794 N N . ARG A 1 341 ? 12.751 -32.905 38.149 1.00 67.38 341 ARG A N 1
ATOM 2795 C CA . ARG A 1 341 ? 13.269 -33.729 39.261 1.00 67.38 341 ARG A CA 1
ATOM 2796 C C . ARG A 1 341 ? 14.624 -33.256 39.777 1.00 67.38 341 ARG A C 1
ATOM 2798 O O . ARG A 1 341 ? 15.016 -33.631 40.875 1.00 67.38 341 ARG A O 1
ATOM 2805 N N . ALA A 1 342 ? 15.344 -32.462 38.991 1.00 68.19 342 ALA A N 1
ATOM 2806 C CA . ALA A 1 342 ? 16.632 -31.907 39.365 1.00 68.19 342 ALA A CA 1
ATOM 2807 C C . ALA A 1 342 ? 16.784 -30.463 38.857 1.00 68.19 342 ALA A C 1
ATOM 2809 O O . ALA A 1 342 ? 16.172 -30.096 37.851 1.00 68.19 342 ALA A O 1
ATOM 2810 N N . PRO A 1 343 ? 17.682 -29.655 39.454 1.00 67.94 343 PRO A N 1
ATOM 2811 C CA . PRO A 1 343 ? 17.893 -28.264 39.037 1.00 67.94 343 PRO A CA 1
ATOM 2812 C C . PRO A 1 343 ? 18.280 -28.119 37.555 1.00 67.94 343 PRO A C 1
ATOM 2814 O O . PRO A 1 343 ? 17.900 -27.169 36.877 1.00 67.94 343 PRO A O 1
ATOM 2817 N N . LYS A 1 344 ? 19.005 -29.102 37.006 1.00 64.81 344 LYS A N 1
ATOM 2818 C CA . LYS A 1 344 ? 19.416 -29.136 35.590 1.00 64.81 344 LYS A CA 1
ATOM 2819 C C . LYS A 1 344 ? 18.254 -29.308 34.603 1.00 64.81 344 LYS A C 1
ATOM 2821 O O . LYS A 1 344 ? 18.463 -29.129 33.402 1.00 64.81 344 LYS A O 1
ATOM 2826 N N . ASP A 1 345 ? 17.070 -29.681 35.086 1.00 65.19 345 ASP A N 1
ATOM 2827 C CA . ASP A 1 345 ? 15.888 -29.931 34.260 1.00 65.19 345 ASP A CA 1
ATOM 2828 C C . ASP A 1 345 ? 15.079 -28.646 34.007 1.00 65.19 345 ASP A C 1
ATOM 2830 O O . ASP A 1 345 ? 14.235 -28.620 33.111 1.00 65.19 345 ASP A O 1
ATOM 2834 N N . PHE A 1 346 ? 15.398 -27.543 34.699 1.00 68.00 346 PHE A N 1
ATOM 2835 C CA . PHE A 1 346 ? 14.893 -26.209 34.372 1.00 68.00 346 PHE A CA 1
ATOM 2836 C C . PHE A 1 346 ? 15.522 -25.693 33.072 1.00 68.00 346 PHE A C 1
ATOM 2838 O O . PHE A 1 346 ? 16.571 -25.043 33.058 1.00 68.00 346 PHE A O 1
ATOM 2845 N N . LYS A 1 347 ? 14.878 -25.993 31.941 1.00 65.75 347 LYS A N 1
ATOM 2846 C CA . LYS A 1 347 ? 15.345 -25.620 30.599 1.00 65.75 347 LYS A CA 1
ATOM 2847 C C . LYS A 1 347 ? 14.315 -24.765 29.870 1.00 65.75 347 LYS A C 1
ATOM 2849 O O . LYS A 1 347 ? 13.119 -24.846 30.116 1.00 65.75 347 LYS A O 1
ATOM 2854 N N . ARG A 1 348 ? 14.788 -23.937 28.932 1.00 58.84 348 ARG A N 1
ATOM 2855 C CA . ARG A 1 348 ? 13.911 -23.139 28.052 1.00 58.84 348 ARG A CA 1
ATOM 2856 C C . ARG A 1 348 ? 13.269 -23.985 26.948 1.00 58.84 348 ARG A C 1
ATOM 2858 O O . ARG A 1 348 ? 12.219 -23.588 26.454 1.00 58.84 348 ARG A O 1
ATOM 2865 N N . TYR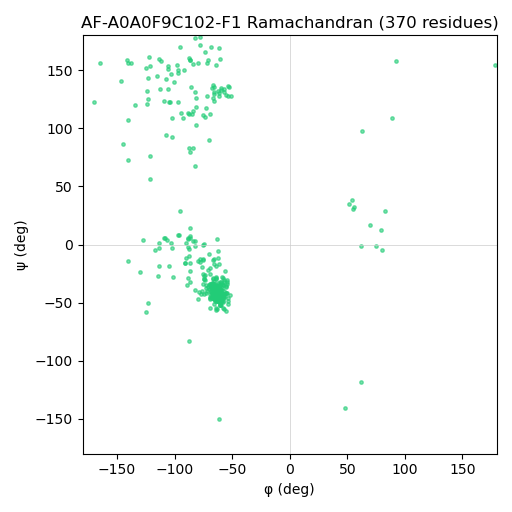 A 1 349 ? 13.926 -25.092 26.576 1.00 55.03 349 TYR A N 1
ATOM 2866 C CA . TYR A 1 349 ? 13.497 -26.140 25.641 1.00 55.03 349 TYR A CA 1
ATOM 2867 C C . TYR A 1 349 ? 14.618 -27.203 25.491 1.00 55.03 349 TYR A C 1
ATOM 2869 O O . TYR A 1 349 ? 15.788 -26.826 25.638 1.00 55.03 349 TYR A O 1
ATOM 2877 N N . PRO A 1 350 ? 14.335 -28.474 25.126 1.00 47.47 350 PRO A N 1
ATOM 2878 C CA . PRO A 1 350 ? 13.060 -29.196 25.232 1.00 47.47 350 PRO A CA 1
ATOM 2879 C C . PRO A 1 350 ? 12.858 -29.803 26.633 1.00 47.47 350 PRO A C 1
ATOM 2881 O O . PRO A 1 350 ? 13.834 -30.089 27.331 1.00 47.47 350 PRO A O 1
ATOM 2884 N N . PHE A 1 351 ? 11.601 -30.036 27.025 1.00 58.00 351 PHE A N 1
ATOM 2885 C CA . PHE A 1 351 ? 11.269 -30.834 28.212 1.00 58.00 351 PHE A CA 1
ATOM 2886 C C . PHE A 1 351 ? 11.079 -32.313 27.832 1.00 58.00 351 PHE A C 1
ATOM 2888 O O . PHE A 1 351 ? 10.697 -32.632 26.703 1.00 58.00 351 PHE A O 1
ATOM 2895 N N . LEU A 1 352 ? 11.377 -33.214 28.772 1.00 52.66 352 LEU A N 1
ATOM 2896 C CA . LEU A 1 352 ? 11.159 -34.656 28.631 1.00 52.66 352 LEU A CA 1
ATOM 2897 C C . LEU A 1 352 ? 9.882 -35.052 29.381 1.00 52.66 352 LEU A C 1
ATOM 2899 O O . LEU A 1 352 ? 9.628 -34.544 30.474 1.00 52.66 352 LEU A O 1
ATOM 2903 N N . ASP A 1 353 ? 9.089 -35.950 28.801 1.00 53.91 353 ASP A N 1
ATOM 2904 C CA . ASP A 1 353 ? 7.906 -36.501 29.464 1.00 53.91 353 ASP A CA 1
ATOM 2905 C C . ASP A 1 353 ? 8.245 -37.575 30.503 1.00 53.91 353 ASP A C 1
ATOM 2907 O O . ASP A 1 353 ? 9.406 -37.936 30.709 1.00 53.91 353 ASP A O 1
ATOM 2911 N N . GLN A 1 354 ? 7.219 -38.103 31.177 1.00 48.28 354 GLN A N 1
ATOM 2912 C CA . GLN A 1 354 ? 7.371 -39.121 32.224 1.00 48.28 354 GLN A CA 1
ATOM 2913 C C . GLN A 1 354 ? 7.982 -40.445 31.722 1.00 48.28 354 GLN A C 1
ATOM 2915 O O . GLN A 1 354 ? 8.378 -41.274 32.538 1.00 48.28 354 GLN A O 1
ATOM 2920 N N . VAL A 1 355 ? 8.084 -40.629 30.400 1.00 52.97 355 VAL A N 1
ATOM 2921 C CA . VAL A 1 355 ? 8.661 -41.799 29.720 1.00 52.97 355 VAL A CA 1
ATOM 2922 C C . VAL A 1 355 ? 10.016 -41.448 29.067 1.00 52.97 355 VAL A C 1
ATOM 2924 O O . VAL A 1 355 ? 10.620 -42.268 28.381 1.00 52.97 355 VAL A O 1
ATOM 2927 N N . GLY A 1 356 ? 10.535 -40.234 29.292 1.00 52.50 356 GLY A N 1
ATOM 2928 C CA . GLY A 1 356 ? 11.828 -39.775 28.779 1.00 52.50 356 GLY A CA 1
ATOM 2929 C C . GLY A 1 356 ? 11.813 -39.342 27.311 1.00 52.50 356 GLY A C 1
ATOM 2930 O O . GLY A 1 356 ? 12.878 -39.143 26.724 1.00 52.50 356 GLY A O 1
ATOM 2931 N N . LYS A 1 357 ? 10.635 -39.176 26.699 1.00 52.03 357 LYS A N 1
ATOM 2932 C CA . LYS A 1 357 ? 10.507 -38.732 25.309 1.00 52.03 357 LYS A CA 1
ATOM 2933 C C . LYS A 1 357 ? 10.526 -37.205 25.241 1.00 52.03 357 LYS A C 1
ATOM 2935 O O . LYS A 1 357 ? 9.870 -36.525 26.028 1.00 52.03 357 LYS A O 1
ATOM 2940 N N . ALA A 1 358 ? 11.279 -36.659 24.286 1.00 55.03 358 ALA A N 1
ATOM 2941 C CA . ALA A 1 358 ? 11.301 -35.222 24.033 1.00 55.03 358 ALA A CA 1
ATOM 2942 C C . ALA A 1 358 ? 9.933 -34.757 23.526 1.00 55.03 358 ALA A C 1
ATOM 2944 O O . ALA A 1 358 ? 9.438 -35.257 22.513 1.00 55.03 358 ALA A O 1
ATOM 2945 N N . GLN A 1 359 ? 9.341 -33.797 24.230 1.00 56.03 359 GLN A N 1
ATOM 2946 C CA . GLN A 1 359 ? 8.065 -33.207 23.857 1.00 56.03 359 GLN A CA 1
ATOM 2947 C C . GLN A 1 359 ? 8.256 -31.750 23.441 1.00 56.03 359 GLN A C 1
ATOM 2949 O O . GLN A 1 359 ? 8.979 -30.973 24.073 1.00 56.03 359 GLN A O 1
ATOM 2954 N N . SER A 1 360 ? 7.623 -31.401 22.322 1.00 55.44 360 SER A N 1
ATOM 2955 C CA . SER A 1 360 ? 7.666 -30.057 21.764 1.00 55.44 360 SER A CA 1
ATOM 2956 C C . SER A 1 360 ? 6.658 -29.177 22.496 1.00 55.44 360 SER A C 1
ATOM 2958 O O . SER A 1 360 ? 5.463 -29.254 22.222 1.00 55.44 360 SER A O 1
ATOM 2960 N N . PHE A 1 361 ? 7.146 -28.334 23.401 1.00 58.34 361 PHE A N 1
ATOM 2961 C CA . PHE A 1 361 ? 6.356 -27.295 24.064 1.00 58.34 361 PHE A CA 1
ATOM 2962 C C . PHE A 1 361 ? 6.701 -25.907 23.505 1.00 58.34 361 PHE A C 1
ATOM 2964 O O . PHE A 1 361 ? 7.849 -25.702 23.092 1.00 58.34 361 PHE A O 1
ATOM 2971 N N . PRO A 1 362 ? 5.758 -24.943 23.507 1.00 60.00 362 PRO A N 1
ATOM 2972 C CA . PRO A 1 362 ? 6.073 -23.547 23.222 1.00 60.00 362 PRO A CA 1
ATOM 2973 C C . PRO A 1 362 ? 7.142 -23.068 24.202 1.00 60.00 362 PRO A C 1
ATOM 2975 O O . PRO A 1 362 ? 7.042 -23.327 25.397 1.00 60.00 362 PRO A O 1
ATOM 2978 N N . THR A 1 363 ? 8.195 -22.433 23.698 1.00 62.28 363 THR A N 1
ATOM 2979 C CA . THR A 1 363 ? 9.391 -22.145 24.497 1.00 62.28 363 THR A CA 1
ATOM 2980 C C . THR A 1 363 ? 9.146 -21.015 25.497 1.00 62.28 363 THR A C 1
ATOM 2982 O O . THR A 1 363 ? 8.229 -20.210 25.338 1.00 62.28 363 THR A O 1
ATOM 2985 N N . PHE A 1 364 ? 10.039 -20.852 26.480 1.00 62.06 364 PHE A N 1
ATOM 2986 C CA . PHE A 1 364 ? 10.014 -19.663 27.347 1.00 62.06 364 PHE A CA 1
ATOM 2987 C C . PHE A 1 364 ? 10.053 -18.347 26.544 1.00 62.06 364 PHE A C 1
ATOM 2989 O O . PHE A 1 364 ? 9.481 -17.345 26.957 1.00 62.06 364 PHE A O 1
ATOM 2996 N N . VAL A 1 365 ? 10.700 -18.342 25.374 1.00 62.84 365 VAL A N 1
ATOM 2997 C CA . VAL A 1 365 ? 10.720 -17.176 24.480 1.00 62.84 365 VAL A CA 1
ATOM 2998 C C . VAL A 1 365 ? 9.340 -16.927 23.873 1.00 62.84 365 VAL A C 1
ATOM 3000 O O . VAL A 1 365 ? 8.948 -15.775 23.724 1.00 62.84 365 VAL A O 1
ATOM 3003 N N . ASP A 1 366 ? 8.590 -17.980 23.558 1.00 60.69 366 ASP A N 1
ATOM 3004 C CA . ASP A 1 366 ? 7.223 -17.860 23.048 1.00 60.69 366 ASP A CA 1
ATOM 3005 C C . ASP A 1 366 ? 6.263 -17.384 24.140 1.00 60.69 366 ASP A C 1
ATOM 3007 O O . ASP A 1 366 ? 5.437 -16.514 23.884 1.00 60.69 366 ASP A O 1
ATOM 3011 N N . PHE A 1 367 ? 6.468 -17.828 25.380 1.00 61.69 367 PHE A N 1
ATOM 3012 C CA . PHE A 1 367 ? 5.772 -17.275 26.540 1.00 61.69 367 PHE A CA 1
ATOM 3013 C C . PHE A 1 367 ? 6.100 -15.795 26.791 1.00 61.69 367 PHE A C 1
ATOM 3015 O O . PHE A 1 367 ? 5.210 -14.995 27.058 1.00 61.69 367 PHE A O 1
ATOM 3022 N N . LEU A 1 368 ? 7.367 -15.381 26.681 1.00 60.22 368 LEU A N 1
ATOM 3023 C CA . LEU A 1 368 ? 7.721 -13.963 26.812 1.00 60.22 368 LEU A CA 1
ATOM 3024 C C . LEU A 1 368 ? 7.105 -13.101 25.699 1.00 60.22 368 LEU A C 1
ATOM 3026 O O . LEU A 1 368 ? 6.819 -11.931 25.942 1.00 60.22 368 LEU A O 1
ATOM 3030 N N . LYS A 1 369 ? 6.889 -13.664 24.503 1.00 58.91 369 LYS A N 1
ATOM 3031 C CA . LYS A 1 369 ? 6.158 -12.998 23.413 1.00 58.91 369 LYS A CA 1
ATOM 3032 C C . LYS A 1 369 ? 4.650 -12.942 23.647 1.00 58.91 369 LYS A C 1
ATOM 3034 O O . LYS A 1 369 ? 4.026 -12.062 23.085 1.00 58.91 369 LYS A O 1
ATOM 3039 N N . SER A 1 370 ? 4.072 -13.877 24.406 1.00 52.84 370 SER A N 1
ATOM 3040 C CA . SER A 1 370 ? 2.646 -13.845 24.765 1.00 52.84 370 SER A CA 1
ATOM 3041 C C . SER A 1 370 ? 2.361 -13.014 26.017 1.00 52.84 370 SER A C 1
ATOM 3043 O O . SER A 1 370 ? 1.207 -12.712 26.300 1.00 52.84 370 SER A O 1
ATOM 3045 N N . ARG A 1 371 ? 3.400 -12.706 26.805 1.00 45.22 371 ARG A N 1
ATOM 3046 C CA . ARG A 1 371 ? 3.318 -11.915 28.040 1.00 45.22 371 ARG A CA 1
ATOM 3047 C C . ARG A 1 371 ? 3.423 -10.399 27.798 1.00 45.22 371 ARG A C 1
ATOM 3049 O O . ARG A 1 371 ? 3.007 -9.627 28.657 1.00 45.22 371 ARG A O 1
ATOM 3056 N N . ASN A 1 372 ? 4.014 -9.989 26.679 1.00 40.84 372 ASN A N 1
ATOM 3057 C CA . ASN A 1 372 ? 4.087 -8.599 26.209 1.00 40.84 372 ASN A CA 1
ATOM 3058 C C . ASN A 1 372 ? 3.157 -8.421 25.012 1.00 40.84 372 ASN A C 1
ATOM 3060 O O . ASN A 1 372 ? 2.792 -7.258 24.742 1.00 40.84 372 ASN A O 1
#

Secondary structure (DSSP, 8-state):
-B--SSS-EE-S--HHHHHHHHHHHHHHHHHHHHHH--HHHHHHHHHHHHHHHHHHT-S-HHHHHHHHHHHHHT---TT-HHHHHTTGGGS-TTSHHHHHHHHHHHHHHHHHHHTTSEEPPTT---GGGS-HHHHHHHS-HHHHHHHH----HHHHHHH-TTHHHHHHTGGGGTGGGB---SGGG--HHHHHHHHHHHHHHHH-TT---PPP-HHHHHHHHHHTT-SSS-HHHHHHHHHHHHHHHHTT--S-----------S--BTTB---GGGTTSTT---HHHHHHHHHHHHHHHHHHHHTTSS-S--SHHHHHHHHIIIIIHHHHHHHTTPPPP---SGGG--SSPEE-TTS-EE----HHHHHHHH-